Protein AF-0000000080278997 (afdb_homodimer)

Solvent-accessible surface area (backbone atoms only — not comparable to full-atom values): 22594 Å² total; per-residue (Å²): 133,78,81,86,57,75,62,60,55,51,50,51,51,49,51,49,50,52,50,50,50,42,55,46,40,36,52,41,34,37,72,46,28,77,86,62,39,49,65,64,61,39,23,71,74,43,102,57,46,56,67,53,51,35,69,77,40,66,39,70,69,50,41,51,45,49,34,52,50,52,51,54,47,53,58,42,50,54,39,58,65,58,85,42,86,87,46,58,42,65,57,30,52,34,50,53,42,44,51,53,44,51,49,46,69,74,33,57,51,48,50,38,41,54,48,49,37,21,75,55,60,19,60,59,55,61,69,32,67,77,48,36,68,36,84,52,38,57,49,55,52,38,42,53,39,50,51,51,17,36,74,69,70,54,30,54,86,87,70,54,46,67,58,54,50,46,56,52,48,16,47,43,46,35,45,61,54,39,27,40,49,45,21,39,45,68,71,45,60,65,75,38,75,93,47,42,67,56,53,55,50,47,54,29,46,32,53,45,34,44,36,51,95,133,81,76,85,55,75,61,59,56,49,48,51,51,49,51,50,50,51,49,50,50,43,55,46,39,36,49,41,35,35,72,46,29,76,87,61,39,50,65,66,60,40,22,71,74,44,100,58,45,56,68,53,51,34,67,76,41,65,40,70,68,48,41,50,45,49,34,51,50,52,52,53,48,53,57,42,52,54,39,59,66,56,84,43,86,87,46,56,42,66,58,28,50,33,52,54,42,42,50,51,43,51,49,46,69,74,33,57,50,50,50,39,41,53,49,50,38,24,74,56,60,20,60,59,55,61,68,32,70,76,48,44,66,36,82,53,36,59,48,54,51,39,41,52,39,51,52,52,18,37,74,70,68,54,30,54,84,87,70,54,46,69,58,52,51,47,55,51,48,15,48,43,47,35,46,62,54,40,27,40,48,44,22,45,41,70,72,46,61,64,77,38,74,89,47,44,67,56,53,53,50,49,54,29,46,31,54,45,32,42,36,53,95

Organism: Amycolatopsis orientalis (NCBI:txid31958)

Sequence (426 aa):
MAAPSSEVERQRDKERTRAEILAVATREFADKGYAGARVDEIAARTSTTKRMIYYYFGGKEQLYVAALERAYATIRALERDLDVDHLEPEDAIRRLAELTFDHHEANPDFIRLVSIENIHHGEHIARSEALSGMANPALDVLTRILDRGREAGRFRDDVDALDIHMVISSFCVFRLANRHTFSAIFGRDMLDPKRRAHYRLMLGDLVIEYLTAMAAPSSEVERQRDKERTRAEILAVATREFADKGYAGARVDEIAARTSTTKRMIYYYFGGKEQLYVAALERAYATIRALERDLDVDHLEPEDAIRRLAELTFDHHEANPDFIRLVSIENIHHGEHIARSEALSGMANPALDVLTRILDRGREAGRFRDDVDALDIHMVISSFCVFRLANRHTFSAIFGRDMLDPKRRAHYRLMLGDLVIEYLTA

Structure (mmCIF, N/CA/C/O backbone):
data_AF-0000000080278997-model_v1
#
loop_
_entity.id
_entity.type
_entity.pdbx_description
1 polymer 'TetR family transcriptional regulator'
#
loop_
_atom_site.group_PDB
_atom_site.id
_atom_site.type_symbol
_atom_site.label_atom_id
_atom_site.label_alt_id
_atom_site.label_comp_id
_atom_site.label_asym_id
_atom_site.label_entity_id
_atom_site.label_seq_id
_atom_site.pdbx_PDB_ins_code
_atom_site.Cartn_x
_atom_site.Cartn_y
_atom_site.Cartn_z
_atom_site.occupancy
_atom_site.B_iso_or_equiv
_atom_site.auth_seq_id
_atom_site.auth_comp_id
_atom_site.auth_asym_id
_atom_site.auth_atom_id
_atom_site.pdbx_PDB_model_num
ATOM 1 N N . MET A 1 1 ? -56.906 10.898 4.93 1 35.22 1 MET A N 1
ATOM 2 C CA . MET A 1 1 ? -55.688 10.141 5.219 1 35.22 1 MET A CA 1
ATOM 3 C C . MET A 1 1 ? -54.531 11.07 5.559 1 35.22 1 MET A C 1
ATOM 5 O O . MET A 1 1 ? -54.156 11.914 4.746 1 35.22 1 MET A O 1
ATOM 9 N N . ALA A 1 2 ? -54.188 11.438 6.809 1 48.31 2 ALA A N 1
ATOM 10 C CA . ALA A 1 2 ? -53.531 12.625 7.344 1 48.31 2 ALA A CA 1
ATOM 11 C C . ALA A 1 2 ? -52.125 12.766 6.777 1 48.31 2 ALA A C 1
ATOM 13 O O . ALA A 1 2 ? -51.5 11.781 6.352 1 48.31 2 ALA A O 1
ATOM 14 N N . ALA A 1 3 ? -51.469 13.93 6.453 1 51.09 3 ALA A N 1
ATOM 15 C CA . ALA A 1 3 ? -50.281 14.375 5.723 1 51.09 3 ALA A CA 1
ATOM 16 C C . ALA A 1 3 ? -49.031 13.586 6.156 1 51.09 3 ALA A C 1
ATOM 18 O O . ALA A 1 3 ? -48.781 13.43 7.352 1 51.09 3 ALA A O 1
ATOM 19 N N . PRO A 1 4 ? -48.594 12.57 5.738 1 53.28 4 PRO A N 1
ATOM 20 C CA . PRO A 1 4 ? -47.531 11.617 5.977 1 53.28 4 PRO A CA 1
ATOM 21 C C . PRO A 1 4 ? -46.344 12.242 6.715 1 53.28 4 PRO A C 1
ATOM 23 O O . PRO A 1 4 ? -45.969 13.391 6.441 1 53.28 4 PRO A O 1
ATOM 26 N N . SER A 1 5 ? -45.781 11.875 8.344 1 61.72 5 SER A N 1
ATOM 27 C CA . SER A 1 5 ? -45.656 12.367 9.711 1 61.72 5 SER A CA 1
ATOM 28 C C . SER A 1 5 ? -44.469 13.297 9.844 1 61.72 5 SER A C 1
ATOM 30 O O . SER A 1 5 ? -43.438 13.109 9.18 1 61.72 5 SER A O 1
ATOM 32 N N . SER A 1 6 ? -44.469 14.641 10.094 1 77.06 6 SER A N 1
ATOM 33 C CA . SER A 1 6 ? -43.531 15.719 10.352 1 77.06 6 SER A CA 1
ATOM 34 C C . SER A 1 6 ? -42.25 15.188 10.977 1 77.06 6 SER A C 1
ATOM 36 O O . SER A 1 6 ? -41.156 15.602 10.594 1 77.06 6 SER A O 1
ATOM 38 N N . GLU A 1 7 ? -42.406 14.078 11.719 1 88.75 7 GLU A N 1
ATOM 39 C CA . GLU A 1 7 ? -41.25 13.5 12.391 1 88.75 7 GLU A CA 1
ATOM 40 C C . GLU A 1 7 ? -40.406 12.688 11.422 1 88.75 7 GLU A C 1
ATOM 42 O O . GLU A 1 7 ? -39.188 12.727 11.484 1 88.75 7 GLU A O 1
ATOM 47 N N . VAL A 1 8 ? -41.062 11.852 10.617 1 88.06 8 VAL A N 1
ATOM 48 C CA . VAL A 1 8 ? -40.375 11.023 9.641 1 88.06 8 VAL A CA 1
ATOM 49 C C . VAL A 1 8 ? -39.594 11.914 8.664 1 88.06 8 VAL A C 1
ATOM 51 O O . VAL A 1 8 ? -38.469 11.609 8.305 1 88.06 8 VAL A O 1
ATOM 54 N N . GLU A 1 9 ? -40.25 12.922 8.195 1 87.12 9 GLU A N 1
ATOM 55 C CA . GLU A 1 9 ? -39.625 13.867 7.293 1 87.12 9 GLU A CA 1
ATOM 56 C C . GLU A 1 9 ? -38.406 14.539 7.953 1 87.12 9 GLU A C 1
ATOM 58 O O . GLU A 1 9 ? -37.375 14.742 7.316 1 87.12 9 GLU A O 1
ATOM 63 N N . ARG A 1 10 ? -38.594 14.922 9.203 1 87.38 10 ARG A N 1
ATOM 64 C CA . ARG A 1 10 ? -37.5 15.539 9.945 1 87.38 10 ARG A CA 1
ATOM 65 C C . ARG A 1 10 ? -36.344 14.578 10.102 1 87.38 10 ARG A C 1
ATOM 67 O O . ARG A 1 10 ? -35.188 14.984 10.016 1 87.38 10 ARG A O 1
ATOM 74 N N . GLN A 1 11 ? -36.75 13.336 10.375 1 88.56 11 GLN A N 1
ATOM 75 C CA . GLN A 1 11 ? -35.688 12.32 10.516 1 88.56 11 GLN A CA 1
ATOM 76 C C . GLN A 1 11 ? -34.938 12.125 9.203 1 88.56 11 GLN A C 1
ATOM 78 O O . GLN A 1 11 ? -33.719 11.984 9.203 1 88.56 11 GLN A O 1
ATOM 83 N N . ARG A 1 12 ? -35.656 12.102 8.117 1 87.06 12 ARG A N 1
ATOM 84 C CA . ARG A 1 12 ? -35.031 11.953 6.801 1 87.06 12 ARG A CA 1
ATOM 85 C C . ARG A 1 12 ? -34.125 13.125 6.48 1 87.06 12 ARG A C 1
ATOM 87 O O . ARG A 1 12 ? -33.062 12.938 5.895 1 87.06 12 ARG A O 1
ATOM 94 N N . ASP A 1 13 ? -34.562 14.242 6.871 1 87.94 13 ASP A N 1
ATOM 95 C CA . ASP A 1 13 ? -33.75 15.438 6.672 1 87.94 13 ASP A CA 1
ATOM 96 C C . ASP A 1 13 ? -32.438 15.359 7.492 1 87.94 13 ASP A C 1
ATOM 98 O O . ASP A 1 13 ? -31.375 15.727 7.004 1 87.94 13 ASP A O 1
ATOM 102 N N . LYS A 1 14 ? -32.625 14.844 8.672 1 91.38 14 LYS A N 1
ATOM 103 C CA . LYS A 1 14 ? -31.438 14.695 9.531 1 91.38 14 LYS A CA 1
ATOM 104 C C . LYS A 1 14 ? -30.453 13.695 8.945 1 91.38 14 LYS A C 1
ATOM 106 O O . LYS A 1 14 ? -29.25 13.938 8.945 1 91.38 14 LYS A O 1
ATOM 111 N N . GLU A 1 15 ? -31 12.641 8.445 1 92.75 15 GLU A N 1
ATOM 112 C CA . GLU A 1 15 ? -30.156 11.602 7.859 1 92.75 15 GLU A CA 1
ATOM 113 C C . GLU A 1 15 ? -29.453 12.102 6.598 1 92.75 15 GLU A C 1
ATOM 115 O O . GLU A 1 15 ? -28.297 11.766 6.352 1 92.75 15 GLU A O 1
ATOM 120 N N . ARG A 1 16 ? -30.109 12.844 5.891 1 93.5 16 ARG A N 1
ATOM 121 C CA . ARG A 1 16 ? -29.531 13.414 4.672 1 93.5 16 ARG A CA 1
ATOM 122 C C . ARG A 1 16 ? -28.406 14.383 5 1 93.5 16 ARG A C 1
ATOM 124 O O . ARG A 1 16 ? -27.359 14.367 4.348 1 93.5 16 ARG A O 1
ATOM 131 N N . THR A 1 17 ? -28.672 15.188 6.004 1 94.31 17 THR A N 1
ATOM 132 C CA . THR A 1 17 ? -27.656 16.141 6.434 1 94.31 17 THR A CA 1
ATOM 133 C C . THR A 1 17 ? -26.422 15.406 6.965 1 94.31 17 THR A C 1
ATOM 135 O O . THR A 1 17 ? -25.281 15.742 6.613 1 94.31 17 THR A O 1
ATOM 138 N N . ARG A 1 18 ? -26.656 14.453 7.723 1 96 18 ARG A N 1
ATOM 139 C CA . ARG A 1 18 ? -25.562 13.656 8.273 1 96 18 ARG A CA 1
ATOM 140 C C . ARG A 1 18 ? -24.75 13 7.16 1 96 18 ARG A C 1
ATOM 142 O O . ARG A 1 18 ? -23.516 13.016 7.195 1 96 18 ARG A O 1
ATOM 149 N N . ALA A 1 19 ? -25.438 12.477 6.191 1 96 19 ALA A N 1
ATOM 150 C CA . ALA A 1 19 ? -24.781 11.812 5.062 1 96 19 ALA A CA 1
ATOM 151 C C . ALA A 1 19 ? -23.969 12.805 4.238 1 96 19 ALA A C 1
ATOM 153 O O . ALA A 1 19 ? -22.875 12.484 3.77 1 96 19 ALA A O 1
ATOM 154 N N . GLU A 1 20 ? -24.469 13.945 4.062 1 96.94 20 GLU A N 1
ATOM 155 C CA . GLU A 1 20 ? -23.766 14.977 3.318 1 96.94 20 GLU A CA 1
ATOM 156 C C . GLU A 1 20 ? -22.484 15.391 4.035 1 96.94 20 GLU A C 1
ATOM 158 O O . GLU A 1 20 ? -21.422 15.516 3.41 1 96.94 20 GLU A O 1
ATOM 163 N N . ILE A 1 21 ? -22.609 15.609 5.336 1 97.12 21 ILE A N 1
ATOM 164 C CA . ILE A 1 21 ? -21.438 15.984 6.129 1 97.12 21 ILE A CA 1
ATOM 165 C C . ILE A 1 21 ? -20.359 14.906 6.004 1 97.12 21 ILE A C 1
ATOM 167 O O . ILE A 1 21 ? -19.203 15.219 5.754 1 97.12 21 ILE A O 1
ATOM 171 N N . LEU A 1 22 ? -20.812 13.734 6.109 1 97.12 22 LEU A N 1
ATOM 172 C CA . LEU A 1 22 ? -19.859 12.625 6.086 1 97.12 22 LEU A CA 1
ATOM 173 C C . LEU A 1 22 ? -19.188 12.508 4.727 1 97.12 22 LEU A C 1
ATOM 175 O O . LEU A 1 22 ? -17.984 12.25 4.641 1 97.12 22 LEU A O 1
ATOM 179 N N . ALA A 1 23 ? -19.922 12.695 3.662 1 97.31 23 ALA A N 1
ATOM 180 C CA . ALA A 1 23 ? -19.359 12.633 2.312 1 97.31 23 ALA A CA 1
ATOM 181 C C . ALA A 1 23 ? -18.312 13.727 2.096 1 97.31 23 ALA A C 1
ATOM 183 O O . ALA A 1 23 ? -17.219 13.461 1.598 1 97.31 23 ALA A O 1
ATOM 184 N N . VAL A 1 24 ? -18.594 14.898 2.52 1 97.88 24 VAL A N 1
ATOM 185 C CA . VAL A 1 24 ? -17.688 16.031 2.357 1 97.88 24 VAL A CA 1
ATOM 186 C C . VAL A 1 24 ? -16.453 15.852 3.26 1 97.88 24 VAL A C 1
ATOM 188 O O . VAL A 1 24 ? -15.328 16.109 2.842 1 97.88 24 VAL A O 1
ATOM 191 N N . ALA A 1 25 ? -16.719 15.414 4.488 1 98.19 25 ALA A N 1
ATOM 192 C CA . ALA A 1 25 ? -15.625 15.172 5.426 1 98.19 25 ALA A CA 1
ATOM 193 C C . ALA A 1 25 ? -14.664 14.117 4.887 1 98.19 25 ALA A C 1
ATOM 195 O O . ALA A 1 25 ? -13.445 14.258 5 1 98.19 25 ALA A O 1
ATOM 196 N N . THR A 1 26 ? -15.234 13.07 4.297 1 97.81 26 THR A N 1
ATOM 197 C CA . THR A 1 26 ? -14.414 12.008 3.727 1 97.81 26 THR A CA 1
ATOM 198 C C . THR A 1 26 ? -13.461 12.562 2.672 1 97.81 26 THR A C 1
ATOM 200 O O . THR A 1 26 ? -12.266 12.266 2.691 1 97.81 26 THR A O 1
ATOM 203 N N . ARG A 1 27 ? -13.938 13.367 1.85 1 97.44 27 ARG A N 1
ATOM 204 C CA . ARG A 1 27 ? -13.117 13.977 0.803 1 97.44 27 ARG A CA 1
ATOM 205 C C . ARG A 1 27 ? -12.07 14.906 1.398 1 97.44 27 ARG A C 1
ATOM 207 O O . ARG A 1 27 ? -10.914 14.914 0.961 1 97.44 27 ARG A O 1
ATOM 214 N N . GLU A 1 28 ? -12.477 15.688 2.42 1 97.62 28 GLU A N 1
ATOM 215 C CA . GLU A 1 28 ? -11.57 16.625 3.072 1 97.62 28 GLU A CA 1
ATOM 216 C C . GLU A 1 28 ? -10.43 15.891 3.771 1 97.62 28 GLU A C 1
ATOM 218 O O . GLU A 1 28 ? -9.258 16.234 3.598 1 97.62 28 GLU A O 1
ATOM 223 N N . PHE A 1 29 ? -10.75 14.852 4.465 1 97.44 29 PHE A N 1
ATOM 224 C CA . PHE A 1 29 ? -9.742 14.055 5.164 1 97.44 29 PHE A CA 1
ATOM 225 C C . PHE A 1 29 ? -8.844 13.328 4.176 1 97.44 29 PHE A C 1
ATOM 227 O O . PHE A 1 29 ? -7.637 13.211 4.402 1 97.44 29 PHE A O 1
ATOM 234 N N . ALA A 1 30 ? -9.422 12.844 3.098 1 96.69 30 ALA A N 1
ATOM 235 C CA . ALA A 1 30 ? -8.633 12.148 2.08 1 96.69 30 ALA A CA 1
ATOM 236 C C . ALA A 1 30 ? -7.668 13.109 1.385 1 96.69 30 ALA A C 1
ATOM 238 O O . ALA A 1 30 ? -6.543 12.727 1.047 1 96.69 30 ALA A O 1
ATOM 239 N N . ASP A 1 31 ? -8.07 14.32 1.224 1 94.94 31 ASP A N 1
ATOM 240 C CA . ASP A 1 31 ? -7.293 15.305 0.474 1 94.94 31 ASP A CA 1
ATOM 241 C C . ASP A 1 31 ? -6.227 15.953 1.357 1 94.94 31 ASP A C 1
ATOM 243 O O . ASP A 1 31 ? -5.074 16.094 0.948 1 94.94 31 ASP A O 1
ATOM 247 N N . LYS A 1 32 ? -6.637 16.266 2.631 1 93.88 32 LYS A N 1
ATOM 248 C CA . LYS A 1 32 ? -5.77 17.109 3.447 1 93.88 32 LYS A CA 1
ATOM 249 C C . LYS A 1 32 ? -5.125 16.312 4.578 1 93.88 32 LYS A C 1
ATOM 251 O O . LYS A 1 32 ? -4.223 16.812 5.258 1 93.88 32 LYS A O 1
ATOM 256 N N . GLY A 1 33 ? -5.562 15.062 4.668 1 93.06 33 GLY A N 1
ATOM 257 C CA . GLY A 1 33 ? -5.133 14.32 5.844 1 93.06 33 GLY A CA 1
ATOM 258 C C . GLY A 1 33 ? -5.867 14.727 7.105 1 93.06 33 GLY A C 1
ATOM 259 O O . GLY A 1 33 ? -6.617 15.711 7.105 1 93.06 33 GLY A O 1
ATOM 260 N N . TYR A 1 34 ? -5.641 13.953 8.156 1 93.94 34 TYR A N 1
ATOM 261 C CA . TYR A 1 34 ? -6.305 14.234 9.43 1 93.94 34 TYR A CA 1
ATOM 262 C C . TYR A 1 34 ? -5.848 15.57 10 1 93.94 34 TYR A C 1
ATOM 264 O O . TYR A 1 34 ? -6.672 16.391 10.422 1 93.94 34 TYR A O 1
ATOM 272 N N . ALA A 1 35 ? -4.527 15.766 10.055 1 89.88 35 ALA A N 1
ATOM 273 C CA . ALA A 1 35 ? -3.969 16.984 10.648 1 89.88 35 ALA A CA 1
ATOM 274 C C . ALA A 1 35 ? -4.379 18.219 9.867 1 89.88 35 ALA A C 1
ATOM 276 O O . ALA A 1 35 ? -4.699 19.25 10.453 1 89.88 35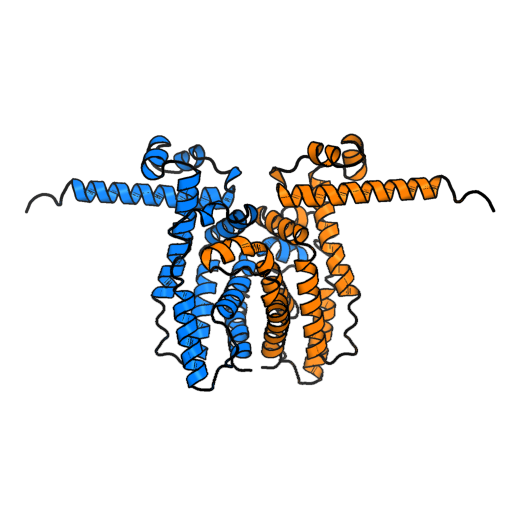 ALA A O 1
ATOM 277 N N . GLY A 1 36 ? -4.496 18.094 8.594 1 92 36 GLY A N 1
ATOM 278 C CA . GLY A 1 36 ? -4.695 19.25 7.738 1 92 36 GLY A CA 1
ATOM 279 C C . GLY A 1 36 ? -6.16 19.594 7.531 1 92 36 GLY A C 1
ATOM 280 O O . GLY A 1 36 ? -6.496 20.719 7.176 1 92 36 GLY A O 1
ATOM 281 N N . ALA A 1 37 ? -6.996 18.656 7.762 1 96 37 ALA A N 1
ATOM 282 C CA . ALA A 1 37 ? -8.43 18.875 7.559 1 96 37 ALA A CA 1
ATOM 283 C C . ALA A 1 37 ? -8.992 19.812 8.617 1 96 37 ALA A C 1
ATOM 285 O O . ALA A 1 37 ? -8.555 19.797 9.773 1 96 37 ALA A O 1
ATOM 286 N N . ARG A 1 38 ? -9.945 20.609 8.172 1 96.25 38 ARG A N 1
ATOM 287 C CA . ARG A 1 38 ? -10.578 21.562 9.078 1 96.25 38 ARG A CA 1
ATOM 288 C C . ARG A 1 38 ? -12.094 21.438 9.047 1 96.25 38 ARG A C 1
ATOM 290 O O . ARG A 1 38 ? -12.695 21.359 7.969 1 96.25 38 ARG A O 1
ATOM 297 N N . VAL A 1 39 ? -12.648 21.5 10.195 1 97.5 39 VAL A N 1
ATOM 298 C CA . VAL A 1 39 ? -14.102 21.406 10.32 1 97.5 39 VAL A CA 1
ATOM 299 C C . VAL A 1 39 ? -14.758 22.609 9.648 1 97.5 39 VAL A C 1
ATOM 301 O O . VAL A 1 39 ? -15.82 22.484 9.039 1 97.5 39 VAL A O 1
ATOM 304 N N . ASP A 1 40 ? -14.094 23.75 9.703 1 97.44 40 ASP A N 1
ATOM 305 C CA . ASP A 1 40 ? -14.609 24.953 9.055 1 97.44 40 ASP A CA 1
ATOM 306 C C . ASP A 1 40 ? -14.711 24.766 7.547 1 97.44 40 ASP A C 1
ATOM 308 O O . ASP A 1 40 ? -15.695 25.188 6.926 1 97.44 40 ASP A O 1
ATOM 312 N N . GLU A 1 41 ? -13.727 24.156 6.98 1 97.44 41 GLU A N 1
ATOM 313 C CA . GLU A 1 41 ? -13.719 23.906 5.543 1 97.44 41 GLU A CA 1
ATOM 314 C C . GLU A 1 41 ? -14.805 22.922 5.152 1 97.44 41 GLU A C 1
ATOM 316 O O . GLU A 1 41 ? -15.445 23.062 4.105 1 97.44 41 GLU A O 1
ATOM 321 N N . ILE A 1 42 ? -15.023 21.906 5.977 1 97.88 42 ILE A N 1
ATOM 322 C CA . ILE A 1 42 ? -16.078 20.938 5.742 1 97.88 42 ILE A CA 1
ATOM 323 C C . ILE A 1 42 ? -17.438 21.625 5.789 1 97.88 42 ILE A C 1
ATOM 325 O O . ILE A 1 42 ? -18.266 21.453 4.895 1 97.88 42 ILE A O 1
ATOM 329 N N . ALA A 1 43 ? -17.641 22.453 6.781 1 97.56 43 ALA A N 1
ATOM 330 C CA . ALA A 1 43 ? -18.891 23.188 6.914 1 97.56 43 ALA A CA 1
ATOM 331 C C . ALA A 1 43 ? -19.141 24.062 5.691 1 97.56 43 ALA A C 1
ATOM 333 O O . ALA A 1 43 ? -20.25 24.125 5.18 1 97.56 43 ALA A O 1
ATOM 334 N N . ALA A 1 44 ? -18.094 24.688 5.195 1 97.56 44 ALA A N 1
ATOM 335 C CA . ALA A 1 44 ? -18.203 25.609 4.074 1 97.56 44 ALA A CA 1
ATOM 336 C C . ALA A 1 44 ? -18.625 24.875 2.799 1 97.56 44 ALA A C 1
ATOM 338 O O . ALA A 1 44 ? -19.188 25.484 1.89 1 97.56 44 ALA A O 1
ATOM 339 N N . ARG A 1 45 ? -18.453 23.609 2.752 1 96.75 45 ARG A N 1
ATOM 340 C CA . ARG A 1 45 ? -18.734 22.844 1.547 1 96.75 45 ARG A CA 1
ATOM 341 C C . ARG A 1 45 ? -20.031 22.047 1.698 1 96.75 45 ARG A C 1
ATOM 343 O O . ARG A 1 45 ? -20.359 21.219 0.847 1 96.75 45 ARG A O 1
ATOM 350 N N . THR A 1 46 ? -20.656 22.219 2.797 1 95 46 THR A N 1
ATOM 351 C CA . THR A 1 46 ? -21.938 21.578 3.037 1 95 46 THR A CA 1
ATOM 352 C C . THR A 1 46 ? -23.047 22.625 3.172 1 95 46 THR A C 1
ATOM 354 O O . THR A 1 46 ? -22.766 23.828 3.207 1 95 46 THR A O 1
ATOM 357 N N . SER A 1 47 ? -24.297 22.188 3.129 1 92.5 47 SER A N 1
ATOM 358 C CA . SER A 1 47 ? -25.438 23.062 3.352 1 92.5 47 SER A CA 1
ATOM 359 C C . SER A 1 47 ? -25.75 23.203 4.836 1 92.5 47 SER A C 1
ATOM 361 O O . SER A 1 47 ? -26.906 23.375 5.227 1 92.5 47 SER A O 1
ATOM 363 N N . THR A 1 48 ? -24.734 23.031 5.664 1 91.81 48 THR A N 1
ATOM 364 C CA . THR A 1 48 ? -24.953 23.094 7.105 1 91.81 48 THR A CA 1
ATOM 365 C C . THR A 1 48 ? -23.906 23.969 7.781 1 91.81 48 THR A C 1
ATOM 367 O O . THR A 1 48 ? -23.234 24.75 7.121 1 91.81 48 THR A O 1
ATOM 370 N N . THR A 1 49 ? -23.906 24.031 9.156 1 94.25 49 THR A N 1
ATOM 371 C CA . THR A 1 49 ? -23 24.875 9.922 1 94.25 49 THR A CA 1
ATOM 372 C C . THR A 1 49 ? -22.031 24.031 10.75 1 94.25 49 THR A C 1
ATOM 374 O O . THR A 1 49 ? -22.266 22.844 10.961 1 94.25 49 THR A O 1
ATOM 377 N N . LYS A 1 50 ? -20.953 24.672 11.094 1 96.31 50 LYS A N 1
ATOM 378 C CA . LYS A 1 50 ? -19.984 24.047 11.984 1 96.31 50 LYS A CA 1
ATOM 379 C C . LYS A 1 50 ? -20.656 23.531 13.25 1 96.31 50 LYS A C 1
ATOM 381 O O . LYS A 1 50 ? -20.359 22.438 13.727 1 96.31 50 LYS A O 1
ATOM 386 N N . ARG A 1 51 ? -21.672 24.281 13.781 1 95.81 51 ARG A N 1
ATOM 387 C CA . ARG A 1 51 ? -22.422 23.906 14.977 1 95.81 51 ARG A CA 1
ATOM 388 C C . ARG A 1 51 ? -23.156 22.578 14.766 1 95.81 51 ARG A C 1
ATOM 390 O O . ARG A 1 51 ? -23.156 21.719 15.656 1 95.81 51 ARG A O 1
ATOM 397 N N . MET A 1 52 ? -23.688 22.422 13.57 1 95.75 52 MET A N 1
ATOM 398 C CA . MET A 1 52 ? -24.422 21.203 13.258 1 95.75 52 MET A CA 1
ATOM 399 C C . MET A 1 52 ? -23.469 20.016 13.125 1 95.75 52 MET A C 1
ATOM 401 O O . MET A 1 52 ? -23.812 18.891 13.5 1 95.75 52 MET A O 1
ATOM 405 N N . ILE A 1 53 ? -22.234 20.25 12.562 1 96.94 53 ILE A N 1
ATOM 406 C CA . ILE A 1 53 ? -21.234 19.188 12.469 1 96.94 53 ILE A CA 1
ATOM 407 C C . ILE A 1 53 ? -20.875 18.688 13.867 1 96.94 53 ILE A C 1
ATOM 409 O O . ILE A 1 53 ? -20.812 17.484 14.109 1 96.94 53 ILE A O 1
ATOM 413 N N . TYR A 1 54 ? -20.734 19.641 14.812 1 96.94 54 TYR A N 1
ATOM 414 C CA . TYR A 1 54 ? -20.422 19.266 16.188 1 96.94 54 TYR A CA 1
ATOM 415 C C . TYR A 1 54 ? -21.609 18.578 16.844 1 96.94 54 TYR A C 1
ATOM 417 O O . TYR A 1 54 ? -21.422 17.688 17.688 1 96.94 54 TYR A O 1
ATOM 425 N N . TYR A 1 55 ? -22.781 19.016 16.453 1 96.44 55 TYR A N 1
ATOM 426 C CA . TYR A 1 55 ? -24 18.391 16.984 1 96.44 55 TYR A CA 1
ATOM 427 C C . TYR A 1 55 ? -24.094 16.938 16.547 1 96.44 55 TYR A C 1
ATOM 429 O O . TYR A 1 55 ? -24.344 16.047 17.375 1 96.44 55 TYR A O 1
ATOM 437 N N . TYR A 1 56 ? -23.828 16.625 15.297 1 96.31 56 TYR A N 1
ATOM 438 C CA . TYR A 1 56 ? -24.016 15.281 14.75 1 96.31 56 TYR A CA 1
ATOM 439 C C . TYR A 1 56 ? -22.844 14.383 15.109 1 96.31 56 TYR A C 1
ATOM 441 O O . TYR A 1 56 ? -23.016 13.18 15.336 1 96.31 56 TYR A O 1
ATOM 449 N N . PHE A 1 57 ? -21.562 14.945 15.211 1 97.31 57 PHE A N 1
ATOM 450 C CA . PHE A 1 57 ? -20.406 14.055 15.258 1 97.31 57 PHE A CA 1
ATOM 451 C C . PHE A 1 57 ? -19.547 14.359 16.469 1 97.31 57 PHE A C 1
ATOM 453 O O . PHE A 1 57 ? -18.641 13.586 16.797 1 97.31 57 PHE A O 1
ATOM 460 N N . GLY A 1 58 ? -19.812 15.508 17.172 1 95.19 58 GLY A N 1
ATOM 461 C CA . GLY A 1 58 ? -19.078 15.844 18.391 1 95.19 58 GLY A CA 1
ATOM 462 C C . GLY A 1 58 ? -17.812 16.625 18.109 1 95.19 58 GLY A C 1
ATOM 463 O O . GLY A 1 58 ? -17.516 17.609 18.812 1 95.19 58 GLY A O 1
ATOM 464 N N . GLY A 1 59 ? -16.922 16.109 17.094 1 95.31 59 GLY A N 1
ATOM 465 C CA . GLY A 1 59 ? -15.672 16.781 16.766 1 95.31 59 GLY A CA 1
ATOM 466 C C . GLY A 1 59 ? -14.961 16.172 15.57 1 95.31 59 GLY A C 1
ATOM 467 O O . GLY A 1 59 ? -15.469 15.258 14.938 1 95.31 59 GLY A O 1
ATOM 468 N N . LYS A 1 60 ? -13.789 16.781 15.391 1 97.19 60 LYS A N 1
ATOM 469 C CA . LYS A 1 60 ? -13.023 16.375 14.219 1 97.19 60 LYS A CA 1
ATOM 470 C C . LYS A 1 60 ? -12.648 14.891 14.297 1 97.19 60 LYS A C 1
ATOM 472 O O . LYS A 1 60 ? -12.773 14.164 13.312 1 97.19 60 LYS A O 1
ATOM 477 N N . GLU A 1 61 ? -12.203 14.484 15.492 1 96.88 61 GLU A N 1
ATOM 478 C CA . GLU A 1 61 ? -11.75 13.102 15.641 1 96.88 61 GLU A CA 1
ATOM 479 C C . GLU A 1 61 ? -12.898 12.117 15.414 1 96.88 61 GLU A C 1
ATOM 481 O O . GLU A 1 61 ? -12.742 11.133 14.688 1 96.88 61 GLU A O 1
ATOM 486 N N . GLN A 1 62 ? -13.992 12.383 16.031 1 97.06 62 GLN A N 1
ATOM 487 C CA . GLN A 1 62 ? -15.148 11.508 15.875 1 97.06 62 GLN A CA 1
ATOM 488 C C . GLN A 1 62 ? -15.648 11.5 14.438 1 97.06 62 GLN A C 1
ATOM 490 O O . GLN A 1 62 ? -16.094 10.469 13.93 1 97.06 62 GLN A O 1
ATOM 495 N N . LEU A 1 63 ? -15.625 12.688 13.867 1 97.81 63 LEU A N 1
ATOM 496 C CA . LEU A 1 63 ? -16.016 12.789 12.461 1 97.81 63 LEU A CA 1
ATOM 497 C C . LEU A 1 63 ? -15.086 11.977 11.578 1 97.81 63 LEU A C 1
ATOM 499 O O . LEU A 1 63 ? -15.531 11.297 10.648 1 97.81 63 LEU A O 1
ATOM 503 N N . TYR A 1 64 ? -13.812 11.992 11.836 1 98.19 64 TYR A N 1
ATOM 504 C CA . TYR A 1 64 ? -12.82 11.211 11.102 1 98.19 64 TYR A CA 1
ATOM 505 C C . TYR A 1 64 ? -13.078 9.719 11.258 1 98.19 64 TYR A C 1
ATOM 507 O O . TYR A 1 64 ? -13.086 8.977 10.266 1 98.19 64 TYR A O 1
ATOM 515 N N . VAL A 1 65 ? -13.297 9.312 12.469 1 97.5 65 VAL A N 1
ATOM 516 C CA . VAL A 1 65 ? -13.57 7.902 12.742 1 97.5 65 VAL A CA 1
ATOM 517 C C . VAL A 1 65 ? -14.836 7.473 12 1 97.5 65 VAL A C 1
ATOM 519 O O . VAL A 1 65 ? -14.875 6.395 11.398 1 97.5 65 VAL A O 1
ATOM 522 N N . ALA A 1 66 ? -15.812 8.32 11.984 1 96.94 66 ALA A N 1
ATOM 523 C CA . ALA A 1 66 ? -17.047 8.023 11.273 1 96.94 66 ALA A CA 1
ATOM 524 C C . ALA A 1 66 ? -16.797 7.871 9.773 1 96.94 66 ALA A C 1
ATOM 526 O O . ALA A 1 66 ? -17.391 7.016 9.125 1 96.94 66 ALA A O 1
ATOM 527 N N . ALA A 1 67 ? -15.961 8.727 9.219 1 97.31 67 ALA A N 1
ATOM 528 C CA . ALA A 1 67 ? -15.594 8.617 7.809 1 97.31 67 ALA A CA 1
ATOM 529 C C . ALA A 1 67 ? -14.922 7.273 7.52 1 97.31 67 ALA A C 1
ATOM 531 O O . ALA A 1 67 ? -15.227 6.621 6.523 1 97.31 67 ALA A O 1
ATOM 532 N N . LEU A 1 68 ? -14.023 6.836 8.406 1 96.81 68 LEU A N 1
ATOM 533 C CA . LEU A 1 68 ? -13.367 5.539 8.273 1 96.81 68 LEU A CA 1
ATOM 534 C C . LEU A 1 68 ? -14.383 4.402 8.344 1 96.81 68 LEU A C 1
ATOM 536 O O . LEU A 1 68 ? -14.359 3.492 7.512 1 96.81 68 LEU A O 1
ATOM 540 N N . GLU A 1 69 ? -15.242 4.535 9.297 1 95.94 69 GLU A N 1
ATOM 541 C CA . GLU A 1 69 ? -16.266 3.506 9.484 1 95.94 69 GLU A CA 1
ATOM 542 C C . GLU A 1 69 ? -17.141 3.377 8.25 1 95.94 69 GLU A C 1
ATOM 544 O O . GLU A 1 69 ? -17.422 2.266 7.789 1 95.94 69 GLU A O 1
ATOM 549 N N . ARG A 1 70 ? -17.547 4.465 7.734 1 94.94 70 ARG A N 1
ATOM 550 C CA . ARG A 1 70 ? -18.375 4.453 6.535 1 94.94 70 ARG A CA 1
ATOM 551 C C . ARG A 1 70 ? -17.641 3.828 5.359 1 94.94 70 ARG A C 1
ATOM 553 O O . ARG A 1 70 ? -18.203 3.016 4.625 1 94.94 70 ARG A O 1
ATOM 560 N N . ALA A 1 71 ? -16.406 4.203 5.211 1 94.25 71 ALA A N 1
ATOM 561 C CA . ALA A 1 71 ? -15.609 3.689 4.105 1 94.25 71 ALA A CA 1
ATOM 562 C C . ALA A 1 71 ? -15.477 2.172 4.184 1 94.25 71 ALA A C 1
ATOM 564 O O . ALA A 1 71 ? -15.633 1.475 3.178 1 94.25 71 ALA A O 1
ATOM 565 N N . TYR A 1 72 ? -15.266 1.616 5.371 1 94.75 72 TYR A N 1
ATOM 566 C CA . TYR A 1 72 ? -15.102 0.177 5.539 1 94.75 72 TYR A CA 1
ATOM 567 C C . TYR A 1 72 ? -16.438 -0.54 5.434 1 94.75 72 TYR A C 1
ATOM 569 O O . TYR A 1 72 ? -16.5 -1.701 5.02 1 94.75 72 TYR A O 1
ATOM 577 N N . ALA A 1 73 ? -17.5 0.16 5.859 1 93 73 ALA A N 1
ATOM 578 C CA . ALA A 1 73 ? -18.828 -0.458 5.844 1 93 73 ALA A CA 1
ATOM 579 C C . ALA A 1 73 ? -19.25 -0.811 4.418 1 93 73 ALA A C 1
ATOM 581 O O . ALA A 1 73 ? -19.922 -1.817 4.199 1 93 73 ALA A O 1
ATOM 582 N N . THR A 1 74 ? -18.859 -0.026 3.506 1 93.81 74 THR A N 1
ATOM 583 C CA . THR A 1 74 ? -19.281 -0.22 2.123 1 93.81 74 THR A CA 1
ATOM 584 C C . THR A 1 74 ? -18.719 -1.525 1.566 1 93.81 74 THR A C 1
ATOM 586 O O . THR A 1 74 ? -19.469 -2.359 1.054 1 93.81 74 THR A O 1
ATOM 589 N N . ILE A 1 75 ? -17.453 -1.785 1.654 1 95.31 75 ILE A N 1
ATOM 590 C CA . ILE A 1 75 ? -16.859 -3.004 1.12 1 95.31 75 ILE A CA 1
ATOM 591 C C . ILE A 1 75 ? -17.359 -4.211 1.915 1 95.31 75 ILE A C 1
ATOM 593 O O . ILE A 1 75 ? -17.578 -5.285 1.35 1 95.31 75 ILE A O 1
ATOM 597 N N . ARG A 1 76 ? -17.562 -4.016 3.225 1 94.31 76 ARG A N 1
ATOM 598 C CA . ARG A 1 76 ? -18.062 -5.113 4.051 1 94.31 76 ARG A CA 1
ATOM 599 C C . ARG A 1 76 ? -19.453 -5.555 3.59 1 94.31 76 ARG A C 1
ATOM 601 O O . ARG A 1 76 ? -19.75 -6.75 3.557 1 94.31 76 ARG A O 1
ATOM 608 N N . ALA A 1 77 ? -20.219 -4.625 3.277 1 94.19 77 ALA A N 1
ATOM 609 C CA . ALA A 1 77 ? -21.562 -4.941 2.791 1 94.19 77 ALA A CA 1
ATOM 610 C C . ALA A 1 77 ? -21.5 -5.707 1.473 1 94.19 77 ALA A C 1
ATOM 612 O O . ALA A 1 77 ? -22.234 -6.68 1.277 1 94.19 77 ALA A O 1
ATOM 613 N N . LE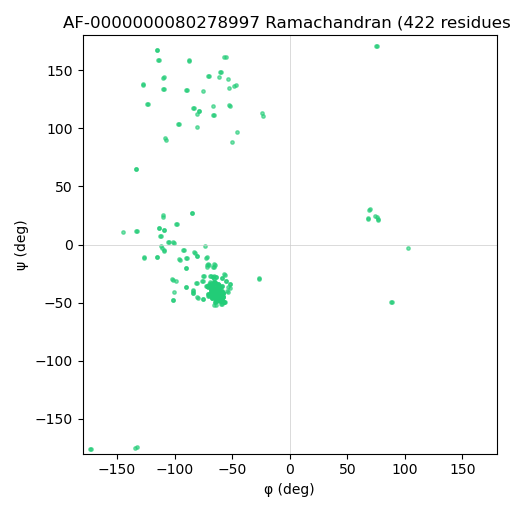U A 1 78 ? -20.641 -5.301 0.569 1 96.31 78 LEU A N 1
ATOM 614 C CA . LEU A 1 78 ? -20.484 -5.98 -0.713 1 96.31 78 LEU A CA 1
ATOM 615 C C . LEU A 1 78 ? -20.016 -7.418 -0.514 1 96.31 78 LEU A C 1
ATOM 617 O O . LEU A 1 78 ? -20.516 -8.336 -1.165 1 96.31 78 LEU A O 1
ATOM 621 N N . GLU A 1 79 ? -19.062 -7.602 0.385 1 95.31 79 GLU A N 1
ATOM 622 C CA . GLU A 1 79 ? -18.516 -8.93 0.656 1 95.31 79 GLU A CA 1
ATOM 623 C C . GLU A 1 79 ? -19.547 -9.828 1.32 1 95.31 79 GLU A C 1
ATOM 625 O O . GLU A 1 79 ? -19.641 -11.016 1.006 1 95.31 79 GLU A O 1
ATOM 630 N N . ARG A 1 80 ? -20.281 -9.219 2.217 1 92.94 80 ARG A N 1
ATOM 631 C CA . ARG A 1 80 ? -21.344 -9.961 2.906 1 92.94 80 ARG A CA 1
ATOM 632 C C . ARG A 1 80 ? -22.391 -10.461 1.921 1 92.94 80 ARG A C 1
ATOM 634 O O . ARG A 1 80 ? -22.891 -11.578 2.061 1 92.94 80 ARG A O 1
ATOM 641 N N . ASP A 1 81 ? -22.625 -9.68 0.92 1 95.56 81 ASP A N 1
ATOM 642 C CA . ASP A 1 81 ? -23.703 -9.977 -0.018 1 95.56 81 ASP A CA 1
ATOM 643 C C . ASP A 1 81 ? -23.188 -10.797 -1.2 1 95.56 81 ASP A C 1
ATOM 645 O O . ASP A 1 81 ? -23.969 -11.195 -2.072 1 95.56 81 ASP A O 1
ATOM 649 N N . LEU A 1 82 ? -21.891 -10.984 -1.201 1 96.88 82 LEU A N 1
ATOM 650 C CA . LEU A 1 82 ? -21.312 -11.734 -2.314 1 96.88 82 LEU A CA 1
ATOM 651 C C . LEU A 1 82 ? -21.781 -13.188 -2.295 1 96.88 82 LEU A C 1
ATOM 653 O O . LEU A 1 82 ? -21.5 -13.922 -1.346 1 96.88 82 LEU A O 1
ATOM 657 N N . ASP A 1 83 ? -22.594 -13.57 -3.283 1 96.88 83 ASP A N 1
ATOM 658 C CA . ASP A 1 83 ? -23.094 -14.938 -3.406 1 96.88 83 ASP A CA 1
ATOM 659 C C . ASP A 1 83 ? -22.25 -15.75 -4.383 1 96.88 83 ASP A C 1
ATOM 661 O O . ASP A 1 83 ? -22.391 -15.617 -5.598 1 96.88 83 ASP A O 1
ATOM 665 N N . VAL A 1 84 ? -21.391 -16.641 -3.76 1 97.75 84 VAL A N 1
ATOM 666 C CA . VAL A 1 84 ? -20.484 -17.391 -4.625 1 97.75 84 VAL A CA 1
ATOM 667 C C . VAL A 1 84 ? -20.5 -18.859 -4.227 1 97.75 84 VAL A C 1
ATOM 669 O O . VAL A 1 84 ? -19.656 -19.641 -4.676 1 97.75 84 VAL A O 1
ATOM 672 N N . ASP A 1 85 ? -21.453 -19.25 -3.395 1 95.69 85 ASP A N 1
ATOM 673 C CA . ASP A 1 85 ? -21.469 -20.609 -2.875 1 95.69 85 ASP A CA 1
ATOM 674 C C . ASP A 1 85 ? -21.875 -21.609 -3.959 1 95.69 85 ASP A C 1
ATOM 676 O O . ASP A 1 85 ? -21.609 -22.812 -3.834 1 95.69 85 ASP A O 1
ATOM 680 N N . HIS A 1 86 ? -22.469 -21.141 -5.008 1 97.31 86 HIS A N 1
ATOM 681 C CA . HIS A 1 86 ? -22.922 -22 -6.09 1 97.31 86 HIS A CA 1
ATOM 682 C C . HIS A 1 86 ? -21.828 -22.172 -7.148 1 97.31 86 HIS A C 1
ATOM 684 O O . HIS A 1 86 ? -21.953 -23.016 -8.039 1 97.31 86 HIS A O 1
ATOM 690 N N . LEU A 1 87 ? -20.797 -21.391 -7.086 1 98.44 87 LEU A N 1
ATOM 691 C CA . LEU A 1 87 ? -19.734 -21.406 -8.078 1 98.44 87 LEU A CA 1
ATOM 692 C C . LEU A 1 87 ? -18.672 -22.438 -7.711 1 98.44 87 LEU A C 1
ATOM 694 O O . LEU A 1 87 ? -18.562 -22.828 -6.551 1 98.44 87 LEU A O 1
ATOM 698 N N . GLU A 1 88 ? -17.906 -22.859 -8.75 1 98.5 88 GLU A N 1
ATOM 699 C CA . GLU A 1 88 ? -16.688 -23.609 -8.453 1 98.5 88 GLU A CA 1
ATOM 700 C C . GLU A 1 88 ? -15.734 -22.766 -7.609 1 98.5 88 GLU A C 1
ATOM 702 O O . GLU A 1 88 ? -15.68 -21.547 -7.746 1 98.5 88 GLU A O 1
ATOM 707 N N . PRO A 1 89 ? -14.969 -23.422 -6.754 1 98.56 89 PRO A N 1
ATOM 708 C CA . PRO A 1 89 ? -14.102 -22.688 -5.82 1 98.56 89 PRO A CA 1
ATOM 709 C C . PRO A 1 89 ? -13.18 -21.688 -6.52 1 98.56 89 PRO A C 1
ATOM 711 O O . PRO A 1 89 ? -13.016 -20.562 -6.055 1 98.56 89 PRO A O 1
ATOM 714 N N . GLU A 1 90 ? -12.609 -22.047 -7.656 1 98.75 90 GLU A N 1
ATOM 715 C CA . GLU A 1 90 ? -11.734 -21.141 -8.391 1 98.75 90 GLU A CA 1
ATOM 716 C C . GLU A 1 90 ? -12.5 -19.906 -8.867 1 98.75 90 GLU A C 1
ATOM 718 O O . GLU A 1 90 ? -12 -18.781 -8.773 1 98.75 90 GLU A O 1
ATOM 723 N N . ASP A 1 91 ? -13.742 -20.109 -9.352 1 98.75 91 ASP A N 1
ATOM 724 C CA . ASP A 1 91 ? -14.57 -19 -9.812 1 98.75 91 ASP A CA 1
ATOM 725 C C . ASP A 1 91 ? -14.977 -18.094 -8.656 1 98.75 91 ASP A C 1
ATOM 727 O O . ASP A 1 91 ? -15.078 -16.875 -8.82 1 98.75 91 ASP A O 1
ATOM 731 N N . ALA A 1 92 ? -15.211 -18.688 -7.547 1 98.75 92 ALA A N 1
ATOM 732 C CA . ALA A 1 92 ? -15.57 -17.938 -6.355 1 98.75 92 ALA A CA 1
ATOM 733 C C . ALA A 1 92 ? -14.422 -17.031 -5.91 1 98.75 92 ALA A C 1
ATOM 735 O O . ALA A 1 92 ? -14.633 -15.867 -5.566 1 98.75 92 ALA A O 1
ATOM 736 N N . ILE A 1 93 ? -13.188 -17.594 -5.949 1 98.88 93 ILE A N 1
ATOM 737 C CA . ILE A 1 93 ? -12 -16.797 -5.629 1 98.88 93 ILE A CA 1
ATOM 738 C C . ILE A 1 93 ? -11.898 -15.617 -6.59 1 98.88 93 ILE A C 1
ATOM 740 O O . ILE A 1 93 ? -11.672 -14.484 -6.168 1 98.88 93 ILE A O 1
ATOM 744 N N . ARG A 1 94 ? -12.125 -15.906 -7.84 1 98.81 94 ARG A N 1
ATOM 745 C CA . ARG A 1 94 ? -12.031 -14.859 -8.859 1 98.81 94 ARG A CA 1
ATOM 746 C C . ARG A 1 94 ? -13.062 -13.766 -8.609 1 98.81 94 ARG A C 1
ATOM 748 O O . ARG A 1 94 ? -12.742 -12.578 -8.711 1 98.81 94 ARG A O 1
ATOM 755 N N . ARG A 1 95 ? -14.242 -14.109 -8.266 1 98.81 95 ARG A N 1
ATOM 756 C CA . ARG A 1 95 ? -15.297 -13.133 -8.031 1 98.81 95 ARG A CA 1
ATOM 757 C C . ARG A 1 95 ? -14.984 -12.258 -6.824 1 98.81 95 ARG A C 1
ATOM 759 O O . ARG A 1 95 ? -15.219 -11.047 -6.848 1 98.81 95 ARG A O 1
ATOM 766 N N . LEU A 1 96 ? -14.469 -12.852 -5.766 1 98.69 96 LEU A N 1
ATOM 767 C CA . LEU A 1 96 ? -14.109 -12.078 -4.582 1 98.69 96 LEU A CA 1
ATOM 768 C C . LEU A 1 96 ? -12.977 -11.109 -4.891 1 98.69 96 LEU A C 1
ATOM 770 O O . LEU A 1 96 ? -13.023 -9.938 -4.496 1 98.69 96 LEU A O 1
ATOM 774 N N . ALA A 1 97 ? -11.938 -11.609 -5.625 1 98.88 97 ALA A N 1
ATOM 775 C CA . ALA A 1 97 ? -10.812 -10.758 -6.016 1 98.88 97 ALA A CA 1
ATOM 776 C C . ALA A 1 97 ? -11.281 -9.594 -6.887 1 98.88 97 ALA A C 1
ATOM 778 O O . ALA A 1 97 ? -10.852 -8.453 -6.695 1 98.88 97 ALA A O 1
ATOM 779 N N . GLU A 1 98 ? -12.195 -9.875 -7.824 1 98.88 98 GLU A N 1
ATOM 780 C CA . GLU A 1 98 ? -12.734 -8.859 -8.727 1 98.88 98 GLU A CA 1
ATOM 781 C C . GLU A 1 98 ? -13.555 -7.828 -7.961 1 98.88 98 GLU A C 1
ATOM 783 O O . GLU A 1 98 ? -13.477 -6.633 -8.25 1 98.88 98 GLU A O 1
ATOM 788 N N . LEU A 1 99 ? -14.312 -8.297 -7.023 1 98.69 99 LEU A N 1
ATOM 789 C CA . LEU A 1 99 ? -15.102 -7.391 -6.199 1 98.69 99 LEU A CA 1
ATOM 790 C C . LEU A 1 99 ? -14.195 -6.402 -5.469 1 98.69 99 LEU A C 1
ATOM 792 O O . LEU A 1 99 ? -14.453 -5.195 -5.473 1 98.69 99 LEU A O 1
ATOM 796 N N . THR A 1 100 ? -13.172 -6.938 -4.852 1 98.62 100 THR A N 1
ATOM 797 C CA . THR A 1 100 ? -12.227 -6.105 -4.113 1 98.62 100 THR A CA 1
ATOM 798 C C . THR A 1 100 ? -11.516 -5.133 -5.051 1 98.62 100 THR A C 1
ATOM 800 O O . THR A 1 100 ? -11.414 -3.941 -4.754 1 98.62 100 THR A O 1
ATOM 803 N N . PHE A 1 101 ? -11.086 -5.625 -6.211 1 98.88 101 PHE A N 1
ATOM 804 C CA . PHE A 1 101 ? -10.414 -4.84 -7.234 1 98.88 101 PHE A CA 1
ATOM 805 C C . PHE A 1 101 ? -11.281 -3.668 -7.68 1 98.88 101 PHE A C 1
ATOM 807 O O . PHE A 1 101 ? -10.836 -2.518 -7.664 1 98.88 101 PHE A O 1
ATOM 814 N N . ASP A 1 102 ? -12.516 -3.949 -7.996 1 98.81 102 ASP A N 1
ATOM 815 C CA . ASP A 1 102 ? -13.453 -2.947 -8.492 1 98.81 102 ASP A CA 1
ATOM 816 C C . ASP A 1 102 ? -13.797 -1.924 -7.414 1 98.81 102 ASP A C 1
ATOM 818 O O . ASP A 1 102 ? -13.867 -0.724 -7.688 1 98.81 102 ASP A O 1
ATOM 822 N N . HIS A 1 103 ? -13.992 -2.398 -6.25 1 98.62 103 HIS A N 1
ATOM 823 C CA . HIS A 1 103 ? -14.367 -1.501 -5.164 1 98.62 103 HIS A CA 1
ATOM 824 C C . HIS A 1 103 ? -13.258 -0.492 -4.879 1 98.62 103 HIS A C 1
ATOM 826 O O . HIS A 1 103 ? -13.523 0.705 -4.742 1 98.62 103 HIS A O 1
ATOM 832 N N . HIS A 1 104 ? -12.008 -0.979 -4.766 1 98.62 104 HIS A N 1
ATOM 833 C CA . HIS A 1 104 ? -10.898 -0.087 -4.453 1 98.62 104 HIS A CA 1
ATOM 834 C C . HIS A 1 104 ? -10.695 0.947 -5.559 1 98.62 104 HIS A C 1
ATOM 836 O O . HIS A 1 104 ? -10.461 2.125 -5.273 1 98.62 104 HIS A O 1
ATOM 842 N N . GLU A 1 105 ? -10.812 0.521 -6.777 1 98.69 105 GLU A N 1
ATOM 843 C CA . GLU A 1 105 ? -10.695 1.447 -7.898 1 98.69 105 GLU A CA 1
ATOM 844 C C . GLU A 1 105 ? -11.789 2.512 -7.852 1 98.69 105 GLU A C 1
ATOM 846 O O . GLU A 1 105 ? -11.531 3.686 -8.133 1 98.69 105 GLU A O 1
ATOM 851 N N . ALA A 1 106 ? -12.945 2.131 -7.465 1 98.31 106 ALA A N 1
ATOM 852 C CA . ALA A 1 106 ? -14.102 3.021 -7.48 1 98.31 106 ALA A CA 1
ATOM 853 C C . ALA A 1 106 ? -14.109 3.938 -6.258 1 98.31 106 ALA A C 1
ATOM 855 O O . ALA A 1 106 ? -14.883 4.895 -6.195 1 98.31 106 ALA A O 1
ATOM 856 N N . ASN A 1 107 ? -13.281 3.715 -5.312 1 98 107 ASN A N 1
ATOM 857 C CA . ASN A 1 107 ? -13.289 4.453 -4.055 1 98 107 ASN A CA 1
ATOM 858 C C . ASN A 1 107 ? -11.883 4.906 -3.664 1 98 107 ASN A C 1
ATOM 860 O O . ASN A 1 107 ? -11.375 4.516 -2.611 1 98 107 ASN A O 1
ATOM 864 N N . PRO A 1 108 ? -11.289 5.773 -4.445 1 97.75 108 PRO A N 1
ATOM 865 C CA . PRO A 1 108 ? -9.906 6.184 -4.168 1 97.75 108 PRO A CA 1
ATOM 866 C C . PRO A 1 108 ? -9.766 6.914 -2.836 1 97.75 108 PRO A C 1
ATOM 868 O O . PRO A 1 108 ? -8.711 6.832 -2.193 1 97.75 108 PRO A O 1
ATOM 871 N N . ASP A 1 109 ? -10.836 7.605 -2.357 1 97.56 109 ASP A N 1
ATOM 872 C CA . ASP A 1 109 ? -10.789 8.273 -1.062 1 97.56 109 ASP A CA 1
ATOM 873 C C . ASP A 1 109 ? -10.625 7.27 0.072 1 97.56 109 ASP A C 1
ATOM 875 O O . ASP A 1 109 ? -9.961 7.555 1.071 1 97.56 109 ASP A O 1
ATOM 879 N N . PHE A 1 110 ? -11.211 6.105 -0.1 1 97.88 110 PHE A N 1
ATOM 880 C CA . PHE A 1 110 ? -11.047 5.031 0.874 1 97.88 110 PHE A CA 1
ATOM 881 C C . PHE A 1 110 ? -9.578 4.645 1.012 1 97.88 110 PHE A C 1
ATOM 883 O O . PHE A 1 110 ? -9.047 4.566 2.125 1 97.88 110 PHE A O 1
ATOM 890 N N . ILE A 1 111 ? -8.906 4.484 -0.095 1 98.44 111 ILE A N 1
ATOM 891 C CA . ILE A 1 111 ? -7.504 4.074 -0.118 1 98.44 111 ILE A CA 1
ATOM 892 C C . ILE A 1 111 ? -6.637 5.168 0.501 1 98.44 111 ILE A C 1
ATOM 894 O O . ILE A 1 111 ? -5.703 4.879 1.25 1 98.44 111 ILE A O 1
ATOM 898 N N . ARG A 1 112 ? -6.969 6.395 0.224 1 97.5 112 ARG A N 1
ATOM 899 C CA . ARG A 1 112 ? -6.227 7.504 0.812 1 97.5 112 ARG A CA 1
ATOM 900 C C . ARG A 1 112 ? -6.414 7.547 2.324 1 97.5 112 ARG A C 1
ATOM 902 O O . ARG A 1 112 ? -5.453 7.738 3.07 1 97.5 112 ARG A O 1
ATOM 909 N N . LEU A 1 113 ? -7.664 7.359 2.797 1 97.69 113 LEU A N 1
ATOM 910 C CA . LEU A 1 113 ? -7.934 7.359 4.23 1 97.69 113 LEU A CA 1
ATOM 911 C C . LEU A 1 113 ? -7.156 6.25 4.934 1 97.69 113 LEU A C 1
ATOM 913 O O . LEU A 1 113 ? -6.586 6.469 6.004 1 97.69 113 LEU A O 1
ATOM 917 N N . VAL A 1 114 ? -7.102 5.094 4.301 1 97.56 114 VAL A N 1
ATOM 918 C CA . VAL A 1 114 ? -6.391 3.955 4.875 1 97.56 114 VAL A CA 1
ATOM 919 C C . VAL A 1 114 ? -4.898 4.266 4.953 1 97.56 114 VAL A C 1
ATOM 921 O O . VAL A 1 114 ? -4.254 3.986 5.969 1 97.56 114 VAL A O 1
ATOM 924 N N . SER A 1 115 ? -4.328 4.863 3.885 1 97.81 115 SER A N 1
ATOM 925 C CA . SER A 1 115 ? -2.918 5.246 3.877 1 97.81 115 SER A CA 1
ATOM 926 C C . SER A 1 115 ? -2.615 6.27 4.965 1 97.81 115 SER A C 1
ATOM 928 O O . SER A 1 115 ? -1.642 6.129 5.707 1 97.81 115 SER A O 1
ATOM 930 N N . ILE A 1 116 ? -3.459 7.277 5.07 1 96.06 116 ILE A N 1
ATOM 931 C CA . ILE A 1 116 ? -3.293 8.344 6.051 1 96.06 116 ILE A CA 1
ATOM 932 C C . ILE A 1 116 ? -3.363 7.766 7.461 1 96.06 116 ILE A C 1
ATOM 934 O O . ILE A 1 116 ? -2.549 8.109 8.32 1 96.06 116 ILE A O 1
ATOM 938 N N . GLU A 1 117 ? -4.363 6.898 7.668 1 96.69 117 GLU A N 1
ATOM 939 C CA . GLU A 1 117 ? -4.52 6.285 8.984 1 96.69 117 GLU A CA 1
ATOM 940 C C . GLU A 1 117 ? -3.281 5.48 9.367 1 96.69 117 GLU A C 1
ATOM 942 O O . GLU A 1 117 ? -2.859 5.5 10.523 1 96.69 117 GLU A O 1
ATOM 947 N N . ASN A 1 118 ? -2.652 4.832 8.438 1 97.06 118 ASN A N 1
ATOM 948 C CA . ASN A 1 118 ? -1.452 4.051 8.719 1 97.06 118 ASN A CA 1
ATOM 949 C C . ASN A 1 118 ? -0.253 4.949 9 1 97.06 118 ASN A C 1
ATOM 951 O O . ASN A 1 118 ? 0.613 4.602 9.805 1 97.06 118 ASN A O 1
ATOM 955 N N . ILE A 1 119 ? -0.219 6.059 8.289 1 93.31 119 ILE A N 1
ATOM 956 C CA . ILE A 1 119 ? 0.83 7.031 8.57 1 93.31 119 ILE A CA 1
ATOM 957 C C . ILE A 1 119 ? 0.735 7.488 10.023 1 93.31 119 ILE A C 1
ATOM 959 O O . ILE A 1 119 ? 1.755 7.75 10.672 1 93.31 119 ILE A O 1
ATOM 963 N N . HIS A 1 120 ? -0.468 7.465 10.562 1 92.56 120 HIS A N 1
ATOM 964 C CA . HIS A 1 120 ? -0.7 7.848 11.945 1 92.56 120 HIS A CA 1
ATOM 965 C C . HIS A 1 120 ? -0.787 6.621 12.852 1 92.56 120 HIS A C 1
ATOM 967 O O . HIS A 1 120 ? -1.473 6.645 13.875 1 92.56 120 HIS A O 1
ATOM 973 N N . HIS A 1 121 ? -0.328 5.504 12.445 1 94.88 121 HIS A N 1
ATOM 974 C CA . HIS A 1 121 ? -0.117 4.277 13.211 1 94.88 121 HIS A CA 1
ATOM 975 C C . HIS A 1 121 ? -1.443 3.66 13.633 1 94.88 121 HIS A C 1
ATOM 977 O O . HIS A 1 121 ? -1.526 3.025 14.688 1 94.88 121 HIS A O 1
ATOM 983 N N . GLY A 1 122 ? -2.525 3.971 12.953 1 95.44 122 GLY A N 1
ATOM 984 C CA . GLY A 1 122 ? -3.82 3.367 13.227 1 95.44 122 GLY A CA 1
ATOM 985 C C . GLY A 1 122 ? -4.414 3.803 14.547 1 95.44 122 GLY A C 1
ATOM 986 O O . GLY A 1 122 ? -5.137 3.035 15.195 1 95.44 122 GLY A O 1
ATOM 987 N N . GLU A 1 123 ? -4.094 5.02 14.961 1 95.12 123 GLU A N 1
ATOM 988 C CA . GLU A 1 123 ? -4.508 5.508 16.266 1 95.12 123 GLU A CA 1
ATOM 989 C C . GLU A 1 123 ? -6.023 5.66 16.344 1 95.12 123 GLU A C 1
ATOM 991 O O . GLU A 1 123 ? -6.633 5.352 17.375 1 95.12 123 GLU A O 1
ATOM 996 N N . HIS A 1 124 ? -6.641 6.082 15.344 1 96 124 HIS A N 1
ATOM 997 C CA . HIS A 1 124 ? -8.062 6.398 15.383 1 96 124 HIS A CA 1
ATOM 998 C C . HIS A 1 124 ? -8.914 5.148 15.172 1 96 124 HIS A C 1
ATOM 1000 O O . HIS A 1 124 ? -9.922 4.953 15.852 1 96 124 HIS A O 1
ATOM 1006 N N . ILE A 1 125 ? -8.445 4.297 14.25 1 93.88 125 ILE A N 1
ATOM 1007 C CA . ILE A 1 125 ? -9.195 3.082 13.961 1 93.88 125 ILE A CA 1
ATOM 1008 C C . ILE A 1 125 ? -9.211 2.176 15.188 1 93.88 125 ILE A C 1
ATOM 1010 O O . ILE A 1 125 ? -10.203 1.482 15.445 1 93.88 125 ILE A O 1
ATOM 1014 N N . ALA A 1 126 ? -8.172 2.213 15.945 1 91 126 ALA A N 1
ATOM 1015 C CA . ALA A 1 126 ? -8.062 1.393 17.156 1 91 126 ALA A CA 1
ATOM 1016 C C . ALA A 1 126 ? -9.102 1.812 18.188 1 91 126 ALA A C 1
ATOM 1018 O O . ALA A 1 126 ? -9.453 1.025 19.078 1 91 126 ALA A O 1
ATOM 1019 N N . ARG A 1 127 ? -9.633 2.986 18.016 1 88.75 127 ARG A N 1
ATOM 1020 C CA . ARG A 1 127 ? -10.586 3.521 18.969 1 88.75 127 ARG A CA 1
ATOM 1021 C C . ARG A 1 127 ? -12.016 3.256 18.531 1 88.75 127 ARG A C 1
ATOM 1023 O O . ARG A 1 127 ? -12.961 3.494 19.297 1 88.75 127 ARG A O 1
ATOM 1030 N N . SER A 1 128 ? -12.133 2.875 17.344 1 93.12 128 SER A N 1
ATOM 1031 C CA . SER A 1 128 ? -13.461 2.576 16.828 1 93.12 128 SER A CA 1
ATOM 1032 C C . SER A 1 128 ? -13.898 1.163 17.203 1 93.12 128 SER A C 1
ATOM 1034 O O . SER A 1 128 ? -13.328 0.184 16.703 1 93.12 128 SER A O 1
ATOM 1036 N N . GLU A 1 129 ? -14.906 1.044 17.922 1 87.81 129 GLU A N 1
ATOM 1037 C CA . GLU A 1 129 ? -15.453 -0.265 18.266 1 87.81 129 GLU A CA 1
ATOM 1038 C C . GLU A 1 129 ? -16.062 -0.954 17.062 1 87.81 129 GLU A C 1
ATOM 1040 O O . GLU A 1 129 ? -16.016 -2.18 16.938 1 87.81 129 GLU A O 1
ATOM 1045 N N . ALA A 1 130 ? -16.609 -0.098 16.188 1 88.56 130 ALA A N 1
ATOM 1046 C CA . ALA A 1 130 ? -17.234 -0.638 14.992 1 88.56 130 ALA A CA 1
ATOM 1047 C C . ALA A 1 130 ? -16.203 -1.298 14.086 1 88.56 130 ALA A C 1
ATOM 1049 O O . ALA A 1 130 ? -16.5 -2.275 13.391 1 88.56 130 ALA A O 1
ATOM 1050 N N . LEU A 1 131 ? -15.023 -0.807 14.141 1 89.12 131 LEU A N 1
ATOM 1051 C CA . LEU A 1 131 ? -13.992 -1.311 13.234 1 89.12 131 LEU A CA 1
ATOM 1052 C C . LEU A 1 131 ? -13.109 -2.338 13.93 1 89.12 131 LEU A C 1
ATOM 1054 O O . LEU A 1 131 ? -12.68 -3.316 13.312 1 89.12 131 LEU A O 1
ATOM 1058 N N . SER A 1 132 ? -13 -2.043 15.352 1 77.19 132 SER A N 1
ATOM 1059 C CA . SER A 1 132 ? -12.125 -2.924 16.125 1 77.19 132 SER A CA 1
ATOM 1060 C C . SER A 1 132 ? -12.828 -4.227 16.484 1 77.19 132 SER A C 1
ATOM 1062 O O . SER A 1 132 ? -13.906 -4.207 17.094 1 77.19 132 SER A O 1
ATOM 1064 N N . GLY A 1 133 ? -12.578 -5.305 15.789 1 66.81 133 GLY A N 1
ATOM 1065 C CA . GLY A 1 133 ? -13.172 -6.598 16.094 1 66.81 133 GLY A CA 1
ATOM 1066 C C . GLY A 1 133 ? -14.305 -6.965 15.156 1 66.81 133 GLY A C 1
ATOM 1067 O O . GLY A 1 133 ? -15.094 -7.867 15.453 1 66.81 133 GLY A O 1
ATOM 1068 N N . MET A 1 134 ? -14.609 -6.137 14.336 1 65.06 134 MET A N 1
ATOM 1069 C CA . MET A 1 134 ? -15.695 -6.359 13.383 1 65.06 134 MET A CA 1
ATOM 1070 C C . MET A 1 134 ? -15.5 -7.672 12.633 1 65.06 134 MET A C 1
ATOM 1072 O O . MET A 1 134 ? -14.367 -8.07 12.359 1 65.06 134 MET A O 1
ATOM 1076 N N . ALA A 1 135 ? -16.641 -8.266 12.625 1 71.81 135 ALA A N 1
ATOM 1077 C CA . ALA A 1 135 ? -16.688 -9.383 11.672 1 71.81 135 ALA A CA 1
ATOM 1078 C C . ALA A 1 135 ? -16.141 -8.961 10.312 1 71.81 135 ALA A C 1
ATOM 1080 O O . ALA A 1 135 ? -16.328 -7.812 9.891 1 71.81 135 ALA A O 1
ATOM 1081 N N . ASN A 1 136 ? -15.344 -9.828 9.766 1 87.81 136 ASN A N 1
ATOM 1082 C CA . ASN A 1 136 ? -14.812 -9.586 8.43 1 87.81 136 ASN A CA 1
ATOM 1083 C C . ASN A 1 136 ? -15.445 -10.516 7.398 1 87.81 136 ASN A C 1
ATOM 1085 O O . ASN A 1 136 ? -14.977 -11.641 7.203 1 87.81 136 ASN A O 1
ATOM 1089 N N . PRO A 1 137 ? -16.5 -10.031 6.824 1 91.69 137 PRO A N 1
ATOM 1090 C CA . PRO A 1 137 ? -17.25 -10.875 5.887 1 91.69 137 PRO A CA 1
ATOM 1091 C C . PRO A 1 137 ? -16.344 -11.484 4.805 1 91.69 137 PRO A C 1
ATOM 1093 O O . PRO A 1 137 ? -16.594 -12.602 4.352 1 91.69 137 PRO A O 1
ATOM 1096 N N . ALA A 1 138 ? -15.336 -10.758 4.391 1 91.75 138 ALA A N 1
ATOM 1097 C CA . ALA A 1 138 ? -14.438 -11.297 3.383 1 91.75 138 ALA A CA 1
ATOM 1098 C C . ALA A 1 138 ? -13.758 -12.57 3.881 1 91.75 138 ALA A C 1
ATOM 1100 O O . ALA A 1 138 ? -13.531 -13.5 3.107 1 91.75 138 ALA A O 1
ATOM 1101 N N . LEU A 1 139 ? -13.438 -12.586 5.176 1 95.31 139 LEU A N 1
ATOM 1102 C CA . LEU A 1 139 ? -12.781 -13.766 5.738 1 95.31 139 LEU A CA 1
ATOM 1103 C C . LEU A 1 139 ? -13.75 -14.938 5.812 1 95.31 139 LEU A C 1
ATOM 1105 O O . LEU A 1 139 ? -13.359 -16.094 5.594 1 95.31 139 LEU A O 1
ATOM 1109 N N . ASP A 1 140 ? -14.984 -14.633 6.121 1 94.94 140 ASP A N 1
ATOM 1110 C CA . ASP A 1 140 ? -16 -15.672 6.141 1 94.94 140 ASP A CA 1
ATOM 1111 C C . ASP A 1 140 ? -16.188 -16.281 4.754 1 94.94 140 ASP A C 1
ATOM 1113 O O . ASP A 1 140 ? -16.219 -17.516 4.605 1 94.94 140 ASP A O 1
ATOM 1117 N N . VAL A 1 141 ? -16.266 -15.422 3.791 1 96.94 141 VAL A N 1
ATOM 1118 C CA . VAL A 1 141 ? -16.438 -15.867 2.412 1 96.94 141 VAL A CA 1
ATOM 1119 C C . VAL A 1 141 ? -15.234 -16.688 1.978 1 96.94 141 VAL A C 1
ATOM 1121 O O . VAL A 1 141 ? -15.383 -17.797 1.453 1 96.94 141 VAL A O 1
ATOM 1124 N N . LEU A 1 142 ? -14.039 -16.188 2.273 1 97.94 142 LEU A N 1
ATOM 1125 C CA . LEU A 1 142 ? -12.805 -16.875 1.881 1 97.94 142 LEU A CA 1
ATOM 1126 C C . LEU A 1 142 ? -12.688 -18.219 2.572 1 97.94 142 LEU A C 1
ATOM 1128 O O . LEU A 1 142 ? -12.266 -19.203 1.955 1 97.94 142 LEU A O 1
ATOM 1132 N N . THR A 1 143 ? -13.07 -18.234 3.834 1 97.69 143 THR A N 1
ATOM 1133 C CA . THR A 1 143 ? -13 -19.484 4.582 1 97.69 143 THR A CA 1
ATOM 1134 C C . THR A 1 143 ? -13.898 -20.547 3.959 1 97.69 143 THR A C 1
ATOM 1136 O O . THR A 1 143 ? -13.477 -21.688 3.74 1 97.69 143 THR A O 1
ATOM 1139 N N . ARG A 1 144 ? -15.078 -20.141 3.605 1 97.75 144 ARG A N 1
ATOM 1140 C CA . ARG A 1 144 ? -16.016 -21.078 2.984 1 97.75 144 ARG A CA 1
ATOM 1141 C C . ARG A 1 144 ? -15.5 -21.547 1.628 1 97.75 144 ARG A C 1
ATOM 1143 O O . ARG A 1 144 ? -15.594 -22.734 1.301 1 97.75 144 ARG A O 1
ATOM 1150 N N . ILE A 1 145 ? -14.977 -20.672 0.835 1 98.56 145 ILE A N 1
ATOM 1151 C CA . ILE A 1 145 ? -14.453 -21.016 -0.485 1 98.56 145 ILE A CA 1
ATOM 1152 C C . ILE A 1 145 ? -13.297 -22 -0.345 1 98.56 145 ILE A C 1
ATOM 1154 O O . ILE A 1 145 ? -13.25 -23 -1.045 1 98.56 145 ILE A O 1
ATOM 1158 N N . LEU A 1 146 ? -12.344 -21.656 0.58 1 98.69 146 LEU A N 1
ATOM 1159 C CA . LEU A 1 146 ? -11.164 -22.5 0.771 1 98.69 146 LEU A CA 1
ATOM 1160 C C . LEU A 1 146 ? -11.562 -23.891 1.255 1 98.69 146 LEU A C 1
ATOM 1162 O O . LEU A 1 146 ? -11.016 -24.891 0.798 1 98.69 146 LEU A O 1
ATOM 1166 N N . ASP A 1 147 ? -12.523 -23.922 2.178 1 98.31 147 ASP A N 1
ATOM 1167 C CA . ASP A 1 147 ? -13 -25.203 2.678 1 98.31 147 ASP A CA 1
ATOM 1168 C C . ASP A 1 147 ? -13.57 -26.047 1.546 1 98.31 147 ASP A C 1
ATOM 1170 O O . ASP A 1 147 ? -13.258 -27.234 1.43 1 98.31 147 ASP A O 1
ATOM 1174 N N . ARG A 1 148 ? -14.367 -25.516 0.707 1 98.19 148 ARG A N 1
ATOM 1175 C CA . ARG A 1 148 ? -14.961 -26.219 -0.422 1 98.19 148 ARG A CA 1
ATOM 1176 C C . ARG A 1 148 ? -13.883 -26.672 -1.403 1 98.19 148 ARG A C 1
ATOM 1178 O O . ARG A 1 148 ? -13.953 -27.797 -1.931 1 98.19 148 ARG A O 1
ATOM 1185 N N . GLY A 1 149 ? -12.945 -25.766 -1.7 1 98.56 149 GLY A N 1
ATOM 1186 C CA . GLY A 1 149 ? -11.844 -26.141 -2.578 1 98.56 149 GLY A CA 1
ATOM 1187 C C . GLY A 1 149 ? -11.031 -27.297 -2.055 1 98.56 149 GLY A C 1
ATOM 1188 O O . GLY A 1 149 ? -10.633 -28.188 -2.822 1 98.56 149 GLY A O 1
ATOM 1189 N N . ARG A 1 150 ? -10.781 -27.297 -0.738 1 98.31 150 ARG A N 1
ATOM 1190 C CA . ARG A 1 150 ? -10.047 -28.391 -0.113 1 98.31 150 ARG A CA 1
ATOM 1191 C C . ARG A 1 150 ? -10.844 -29.688 -0.159 1 98.31 150 ARG A C 1
ATOM 1193 O O . ARG A 1 150 ? -10.305 -30.75 -0.475 1 98.31 150 ARG A O 1
ATOM 1200 N N . GLU A 1 151 ? -12.086 -29.547 0.17 1 97.94 151 GLU A N 1
ATOM 1201 C CA . GLU A 1 151 ? -12.961 -30.719 0.13 1 97.94 151 GLU A CA 1
ATOM 1202 C C . GLU A 1 151 ? -13 -31.328 -1.267 1 97.94 151 GLU A C 1
ATOM 1204 O O . GLU A 1 151 ? -13.055 -32.562 -1.411 1 97.94 151 GLU A O 1
ATOM 1209 N N . ALA A 1 152 ? -12.945 -30.547 -2.271 1 97.75 152 ALA A N 1
ATOM 1210 C CA . ALA A 1 152 ? -13.008 -30.984 -3.66 1 97.75 152 ALA A CA 1
ATOM 1211 C C . ALA A 1 152 ? -11.641 -31.453 -4.148 1 97.75 152 ALA A C 1
ATOM 1213 O O . ALA A 1 152 ? -11.5 -31.891 -5.293 1 97.75 152 ALA A O 1
ATOM 1214 N N . GLY A 1 153 ? -10.617 -31.266 -3.363 1 97.75 153 GLY A N 1
ATOM 1215 C CA . GLY A 1 153 ? -9.266 -31.672 -3.723 1 97.75 153 GLY A CA 1
ATOM 1216 C C . GLY A 1 153 ? -8.617 -30.734 -4.734 1 97.75 153 GLY A C 1
ATOM 1217 O O . GLY A 1 153 ? -7.68 -31.125 -5.43 1 97.75 153 GLY A O 1
ATOM 1218 N N . ARG A 1 154 ? -9.117 -29.469 -4.777 1 97.69 154 ARG A N 1
ATOM 1219 C CA . ARG A 1 154 ? -8.656 -28.531 -5.793 1 97.69 154 ARG A CA 1
ATOM 1220 C C . ARG A 1 154 ? -7.652 -27.547 -5.207 1 97.69 154 ARG A C 1
ATOM 1222 O O . ARG A 1 154 ? -6.824 -26.984 -5.93 1 97.69 154 ARG A O 1
ATOM 1229 N N . PHE A 1 155 ? -7.789 -27.266 -3.92 1 98.69 155 PHE A N 1
ATOM 1230 C CA . PHE A 1 155 ? -6.922 -26.281 -3.27 1 98.69 155 PHE A CA 1
ATOM 1231 C C . PHE A 1 155 ? -5.969 -26.969 -2.299 1 98.69 155 PHE A C 1
ATOM 1233 O O . PHE A 1 155 ? -6.332 -27.953 -1.653 1 98.69 155 PHE A O 1
ATOM 1240 N N . ARG A 1 156 ? -4.766 -26.469 -2.236 1 97.69 156 ARG A N 1
ATOM 1241 C CA . ARG A 1 156 ? -3.852 -26.875 -1.176 1 97.69 156 ARG A CA 1
ATOM 1242 C C . ARG A 1 156 ? -4.465 -26.641 0.2 1 97.69 156 ARG A C 1
ATOM 1244 O O . ARG A 1 156 ? -5.316 -25.766 0.361 1 97.69 156 ARG A O 1
ATOM 1251 N N . ASP A 1 157 ? -3.943 -27.297 1.265 1 96.5 157 ASP A N 1
ATOM 1252 C CA . ASP A 1 157 ? -4.605 -27.281 2.564 1 96.5 157 ASP A CA 1
ATOM 1253 C C . ASP A 1 157 ? -3.785 -26.5 3.592 1 96.5 157 ASP A C 1
ATOM 1255 O O . ASP A 1 157 ? -4.137 -26.469 4.773 1 96.5 157 ASP A O 1
ATOM 1259 N N . ASP A 1 158 ? -2.742 -25.844 3.232 1 96.56 158 ASP A N 1
ATOM 1260 C CA . ASP A 1 158 ? -1.868 -25.141 4.164 1 96.56 158 ASP A CA 1
ATOM 1261 C C . ASP A 1 158 ? -2.008 -23.625 4.004 1 96.56 158 ASP A C 1
ATOM 1263 O O . ASP A 1 158 ? -1.061 -22.875 4.266 1 96.56 158 ASP A O 1
ATOM 1267 N N . VAL A 1 159 ? -3.193 -23.266 3.5 1 96.56 159 VAL A N 1
ATOM 1268 C CA . VAL A 1 159 ? -3.369 -21.844 3.24 1 96.56 159 VAL A CA 1
ATOM 1269 C C . VAL A 1 159 ? -4.375 -21.25 4.23 1 96.56 159 VAL A C 1
ATOM 1271 O O . VAL A 1 159 ? -5.43 -21.844 4.473 1 96.56 159 VAL A O 1
ATOM 1274 N N . ASP A 1 160 ? -3.994 -20.172 4.746 1 95.62 160 ASP A N 1
ATOM 1275 C CA . ASP A 1 160 ? -4.773 -19.359 5.676 1 95.62 160 ASP A CA 1
ATOM 1276 C C . ASP A 1 160 ? -5.629 -18.344 4.93 1 95.62 160 ASP A C 1
ATOM 1278 O O . ASP A 1 160 ? -5.156 -17.688 3.996 1 95.62 160 ASP A O 1
ATOM 1282 N N . ALA A 1 161 ? -6.969 -18.25 5.324 1 97.62 161 ALA A N 1
ATOM 1283 C CA . ALA A 1 161 ? -7.875 -17.328 4.645 1 97.62 161 ALA A CA 1
ATOM 1284 C C . ALA A 1 161 ? -7.367 -15.898 4.73 1 97.62 161 ALA A C 1
ATOM 1286 O O . ALA A 1 161 ? -7.473 -15.133 3.766 1 97.62 161 ALA A O 1
ATOM 1287 N N . LEU A 1 162 ? -6.852 -15.477 5.891 1 97.44 162 LEU A N 1
ATOM 1288 C CA . LEU A 1 162 ? -6.379 -14.109 6.07 1 97.44 162 LEU A CA 1
ATOM 1289 C C . LEU A 1 162 ? -5.148 -13.844 5.211 1 97.44 162 LEU A C 1
ATOM 1291 O O . LEU A 1 162 ? -4.945 -12.719 4.742 1 97.44 162 LEU A O 1
ATOM 1295 N N . ASP A 1 163 ? -4.32 -14.867 4.875 1 98.25 163 ASP A N 1
ATOM 1296 C CA . ASP A 1 163 ? -3.201 -14.719 3.951 1 98.25 163 ASP A CA 1
ATOM 1297 C C . ASP A 1 163 ? -3.693 -14.383 2.543 1 98.25 163 ASP A C 1
ATOM 1299 O O . ASP A 1 163 ? -3.139 -13.508 1.877 1 98.25 163 ASP A O 1
ATOM 1303 N N . ILE A 1 164 ? -4.738 -15.094 2.189 1 98.69 164 ILE A N 1
ATOM 1304 C CA . ILE A 1 164 ? -5.281 -14.867 0.855 1 98.69 164 ILE A CA 1
ATOM 1305 C C . ILE A 1 164 ? -5.902 -13.469 0.781 1 98.69 164 ILE A C 1
ATOM 1307 O O . ILE A 1 164 ? -5.727 -12.758 -0.211 1 98.69 164 ILE A O 1
ATOM 1311 N N . HIS A 1 165 ? -6.609 -13.094 1.826 1 98.06 165 HIS A N 1
ATOM 1312 C CA . HIS A 1 165 ? -7.16 -11.742 1.885 1 98.06 165 HIS A CA 1
ATOM 1313 C C . HIS A 1 165 ? -6.055 -10.695 1.803 1 98.06 165 HIS A C 1
ATOM 1315 O O . HIS A 1 165 ? -6.207 -9.68 1.122 1 98.06 165 HIS A O 1
ATOM 1321 N N . MET A 1 166 ? -4.949 -10.938 2.455 1 98.19 166 MET A N 1
ATOM 1322 C CA . MET A 1 166 ? -3.797 -10.039 2.453 1 98.19 166 MET A CA 1
ATOM 1323 C C . MET A 1 166 ? -3.234 -9.883 1.044 1 98.19 166 MET A C 1
ATOM 1325 O O . MET A 1 166 ? -2.945 -8.766 0.608 1 98.19 166 MET A O 1
ATOM 1329 N N . VAL A 1 167 ? -3.113 -10.992 0.311 1 98.81 167 VAL A N 1
ATOM 1330 C CA . VAL A 1 167 ? -2.574 -10.961 -1.045 1 98.81 167 VAL A CA 1
ATOM 1331 C C . VAL A 1 167 ? -3.486 -10.125 -1.942 1 98.81 167 VAL A C 1
ATOM 1333 O O . VAL A 1 167 ? -3.02 -9.227 -2.643 1 98.81 167 VAL A O 1
ATOM 1336 N N . ILE A 1 168 ? -4.781 -10.367 -1.86 1 98.88 168 ILE A N 1
ATOM 1337 C CA . ILE A 1 168 ? -5.742 -9.641 -2.68 1 98.88 168 ILE A CA 1
ATOM 1338 C C . ILE A 1 168 ? -5.711 -8.156 -2.326 1 98.88 168 ILE A C 1
ATOM 1340 O O . ILE A 1 168 ? -5.598 -7.301 -3.209 1 98.88 168 ILE A O 1
ATOM 1344 N N . SER A 1 169 ? -5.727 -7.824 -1.049 1 98.44 169 SER A N 1
ATOM 1345 C CA . SER A 1 169 ? -5.738 -6.445 -0.573 1 98.44 169 SER A CA 1
ATOM 1346 C C . SER A 1 169 ? -4.453 -5.719 -0.95 1 98.44 169 SER A C 1
ATOM 1348 O O . SER A 1 169 ? -4.484 -4.551 -1.339 1 98.44 169 SER A O 1
ATOM 1350 N N . SER A 1 170 ? -3.322 -6.449 -0.828 1 98.88 170 SER A N 1
ATOM 1351 C CA . SER A 1 170 ? -2.035 -5.816 -1.1 1 98.88 170 SER A CA 1
ATOM 1352 C C . SER A 1 170 ? -1.968 -5.293 -2.531 1 98.88 170 SER A C 1
ATOM 1354 O O . SER A 1 170 ? -1.585 -4.145 -2.76 1 98.88 170 SER A O 1
ATOM 1356 N N . PHE A 1 171 ? -2.395 -6.125 -3.463 1 98.94 171 PHE A N 1
ATOM 1357 C CA . PHE A 1 171 ? -2.34 -5.715 -4.863 1 98.94 171 PHE A CA 1
ATOM 1358 C C . PHE A 1 171 ? -3.309 -4.566 -5.129 1 98.94 171 PHE A C 1
ATOM 1360 O O . PHE A 1 171 ? -2.951 -3.586 -5.781 1 98.94 171 PHE A O 1
ATOM 1367 N N . CYS A 1 172 ? -4.504 -4.664 -4.617 1 98.88 172 CYS A N 1
ATOM 1368 C CA . CYS A 1 172 ? -5.551 -3.686 -4.895 1 98.88 172 CYS A CA 1
ATOM 1369 C C . CYS A 1 172 ? -5.219 -2.34 -4.266 1 98.88 172 CYS A C 1
ATOM 1371 O O . CYS A 1 172 ? -5.422 -1.293 -4.883 1 98.88 172 CYS A O 1
ATOM 1373 N N . VAL A 1 173 ? -4.73 -2.359 -3.049 1 98.88 173 VAL A N 1
ATOM 1374 C CA . VAL A 1 173 ? -4.359 -1.124 -2.365 1 98.88 173 VAL A CA 1
ATOM 1375 C C . VAL A 1 173 ? -3.152 -0.495 -3.055 1 98.88 173 VAL A C 1
ATOM 1377 O O . VAL A 1 173 ? -3.15 0.702 -3.35 1 98.88 173 VAL A O 1
ATOM 1380 N N . PHE A 1 174 ? -2.143 -1.313 -3.35 1 98.88 174 PHE A N 1
ATOM 1381 C CA . PHE A 1 174 ? -0.913 -0.832 -3.969 1 98.88 174 PHE A CA 1
ATOM 1382 C C . PHE A 1 174 ? -1.21 -0.136 -5.293 1 98.88 174 PHE A C 1
ATOM 1384 O O . PHE A 1 174 ? -0.635 0.914 -5.59 1 98.88 174 PHE A O 1
ATOM 1391 N N . ARG A 1 175 ? -2.113 -0.704 -6.098 1 98.69 175 ARG A N 1
ATOM 1392 C CA . ARG A 1 175 ? -2.471 -0.202 -7.422 1 98.69 175 ARG A CA 1
ATOM 1393 C C . ARG A 1 175 ? -2.928 1.252 -7.352 1 98.69 175 ARG A C 1
ATOM 1395 O O . ARG A 1 175 ? -2.623 2.047 -8.242 1 98.69 175 ARG A O 1
ATOM 1402 N N . LEU A 1 176 ? -3.518 1.615 -6.277 1 98.62 176 LEU A N 1
ATOM 1403 C CA . LEU A 1 176 ? -4.016 2.977 -6.129 1 98.62 176 LEU A CA 1
ATOM 1404 C C . LEU A 1 176 ? -3.074 3.809 -5.266 1 98.62 176 LEU A C 1
ATOM 1406 O O . LEU A 1 176 ? -2.66 4.898 -5.664 1 98.62 176 LEU A O 1
ATOM 1410 N N . ALA A 1 177 ? -2.668 3.287 -4.141 1 98.62 177 ALA A N 1
ATOM 1411 C CA . ALA A 1 177 ? -1.922 4.035 -3.129 1 98.62 177 ALA A CA 1
ATOM 1412 C C . ALA A 1 177 ? -0.521 4.379 -3.625 1 98.62 177 ALA A C 1
ATOM 1414 O O . ALA A 1 177 ? 0.075 5.367 -3.188 1 98.62 177 ALA A O 1
ATOM 1415 N N . ASN A 1 178 ? 0.044 3.6 -4.523 1 98.38 178 ASN A N 1
ATOM 1416 C CA . ASN A 1 178 ? 1.424 3.795 -4.957 1 98.38 178 ASN A CA 1
ATOM 1417 C C . ASN A 1 178 ? 1.5 4.211 -6.422 1 98.38 178 ASN A C 1
ATOM 1419 O O . ASN A 1 178 ? 2.57 4.164 -7.031 1 98.38 178 ASN A O 1
ATOM 1423 N N . ARG A 1 179 ? 0.418 4.613 -7.023 1 98.06 179 ARG A N 1
ATOM 1424 C CA . ARG A 1 179 ? 0.341 4.812 -8.469 1 98.06 179 ARG A CA 1
ATOM 1425 C C . ARG A 1 179 ? 1.246 5.957 -8.914 1 98.06 179 ARG A C 1
ATOM 1427 O O . ARG A 1 179 ? 1.846 5.902 -9.984 1 98.06 179 ARG A O 1
ATOM 1434 N N . HIS A 1 180 ? 1.439 7.012 -8.078 1 97 180 HIS A N 1
ATOM 1435 C CA . HIS A 1 180 ? 2.182 8.188 -8.516 1 97 180 HIS A CA 1
ATOM 1436 C C . HIS A 1 180 ? 3.682 7.914 -8.547 1 97 180 HIS A C 1
ATOM 1438 O O . HIS A 1 180 ? 4.352 8.219 -9.539 1 97 180 HIS A O 1
ATOM 1444 N N . THR A 1 181 ? 4.195 7.309 -7.484 1 96 181 THR A N 1
ATOM 1445 C CA . THR A 1 181 ? 5.617 6.996 -7.473 1 96 181 THR A CA 1
ATOM 1446 C C . THR A 1 181 ? 5.938 5.902 -8.492 1 96 181 THR A C 1
ATOM 1448 O O . THR A 1 181 ? 6.961 5.965 -9.172 1 96 181 THR A O 1
ATOM 1451 N N . PHE A 1 182 ? 5.055 4.91 -8.602 1 96.19 182 PHE A N 1
ATOM 1452 C CA . PHE A 1 182 ? 5.27 3.83 -9.562 1 96.19 182 PHE A CA 1
ATOM 1453 C C . PHE A 1 182 ? 5.305 4.371 -10.984 1 96.19 182 PHE A C 1
ATOM 1455 O O . PHE A 1 182 ? 6.164 3.984 -11.781 1 96.19 182 PHE A O 1
ATOM 1462 N N . SER A 1 183 ? 4.422 5.277 -11.289 1 95.5 183 SER A N 1
ATOM 1463 C CA . SER A 1 183 ? 4.395 5.895 -12.617 1 95.5 183 SER A CA 1
ATOM 1464 C C . SER A 1 183 ? 5.641 6.738 -12.859 1 95.5 183 SER A C 1
ATOM 1466 O O . SER A 1 183 ? 6.234 6.68 -13.938 1 95.5 183 SER A O 1
ATOM 1468 N N . ALA A 1 184 ? 6.055 7.5 -11.906 1 94.12 184 ALA A N 1
ATOM 1469 C CA . ALA A 1 184 ? 7.211 8.383 -12.047 1 94.12 184 ALA A CA 1
ATOM 1470 C C . ALA A 1 184 ? 8.484 7.574 -12.273 1 94.12 184 ALA A C 1
ATOM 1472 O O . ALA A 1 184 ? 9.352 7.977 -13.055 1 94.12 184 ALA A O 1
ATOM 1473 N N . ILE A 1 185 ? 8.562 6.41 -11.617 1 93.25 185 ILE A N 1
ATOM 1474 C CA . ILE A 1 185 ? 9.805 5.648 -11.609 1 93.25 185 ILE A CA 1
ATOM 1475 C C . ILE A 1 185 ? 9.82 4.684 -12.789 1 93.25 185 ILE A C 1
ATOM 1477 O O . ILE A 1 185 ? 10.852 4.52 -13.453 1 93.25 185 ILE A O 1
ATOM 1481 N N . PHE A 1 186 ? 8.641 4.109 -13.133 1 93.12 186 PHE A N 1
ATOM 1482 C CA . PHE A 1 186 ? 8.633 3.006 -14.086 1 93.12 186 PHE A CA 1
ATOM 1483 C C . PHE A 1 186 ? 7.906 3.4 -15.367 1 93.12 186 PHE A C 1
ATOM 1485 O O . PHE A 1 186 ? 7.906 2.646 -16.344 1 93.12 186 PHE A O 1
ATOM 1492 N N . GLY A 1 187 ? 7.25 4.523 -15.32 1 93 187 GLY A N 1
ATOM 1493 C CA . GLY A 1 187 ? 6.578 5.012 -16.516 1 93 187 GLY A CA 1
ATOM 1494 C C . GLY A 1 187 ? 5.277 4.285 -16.812 1 93 187 GLY A C 1
ATOM 1495 O O . GLY A 1 187 ? 4.82 4.258 -17.953 1 93 187 GLY A O 1
ATOM 1496 N N . ARG A 1 188 ? 4.711 3.662 -15.781 1 94.94 188 ARG A N 1
ATOM 1497 C CA . ARG A 1 188 ? 3.457 2.939 -15.977 1 94.94 188 ARG A CA 1
ATOM 1498 C C . ARG A 1 188 ? 2.377 3.457 -15.031 1 94.94 188 ARG A C 1
ATOM 1500 O O . ARG A 1 188 ? 2.535 3.402 -13.812 1 94.94 188 ARG A O 1
ATOM 1507 N N . ASP A 1 189 ? 1.314 3.93 -15.641 1 97.06 189 ASP A N 1
ATOM 1508 C CA . ASP A 1 189 ? 0.122 4.281 -14.875 1 97.06 189 ASP A CA 1
ATOM 1509 C C . ASP A 1 189 ? -0.684 3.037 -14.508 1 97.06 189 ASP A C 1
ATOM 1511 O O . ASP A 1 189 ? -1.269 2.393 -15.383 1 97.06 189 ASP A O 1
ATOM 1515 N N . MET A 1 190 ? -0.799 2.713 -13.305 1 97.44 190 MET A N 1
ATOM 1516 C CA . MET A 1 190 ? -1.437 1.483 -12.844 1 97.44 190 MET A CA 1
ATOM 1517 C C . MET A 1 190 ? -2.949 1.552 -13.023 1 97.44 190 MET A C 1
ATOM 1519 O O . MET A 1 190 ? -3.635 0.531 -12.953 1 97.44 190 MET A O 1
ATOM 1523 N N . LEU A 1 191 ? -3.473 2.732 -13.336 1 98.12 191 LEU A N 1
ATOM 1524 C CA . LEU A 1 191 ? -4.902 2.889 -13.578 1 98.12 191 LEU A CA 1
ATOM 1525 C C . LEU A 1 191 ? -5.18 3.146 -15.055 1 98.12 191 LEU A C 1
ATOM 1527 O O . LEU A 1 191 ? -6.258 3.633 -15.414 1 98.12 191 LEU A O 1
ATOM 1531 N N . ASP A 1 192 ? -4.148 2.934 -15.891 1 98.25 192 ASP A N 1
ATOM 1532 C CA . ASP A 1 192 ? -4.383 2.984 -17.328 1 98.25 192 ASP A CA 1
ATOM 1533 C C . ASP A 1 192 ? -5.531 2.066 -17.734 1 98.25 192 ASP A C 1
ATOM 1535 O O . ASP A 1 192 ? -5.469 0.854 -17.516 1 98.25 192 ASP A O 1
ATOM 1539 N N . PRO A 1 193 ? -6.598 2.646 -18.328 1 98.19 193 PRO A N 1
ATOM 1540 C CA . PRO A 1 193 ? -7.75 1.819 -18.703 1 98.19 193 PRO A CA 1
ATOM 1541 C C . PRO A 1 193 ? -7.371 0.669 -19.625 1 98.19 193 PRO A C 1
ATOM 1543 O O . PRO A 1 193 ? -8 -0.389 -19.594 1 98.19 193 PRO A O 1
ATOM 1546 N N . LYS A 1 194 ? -6.312 0.797 -20.375 1 98.12 194 LYS A N 1
ATOM 1547 C CA . LYS A 1 194 ? -5.895 -0.229 -21.328 1 98.12 194 LYS A CA 1
ATOM 1548 C C . LYS A 1 194 ? -5.344 -1.456 -20.609 1 98.12 194 LYS A C 1
ATOM 1550 O O . LYS A 1 194 ? -5.242 -2.535 -21.188 1 98.12 194 LYS A O 1
ATOM 1555 N N . ARG A 1 195 ? -4.992 -1.292 -19.312 1 98 195 ARG A N 1
ATOM 1556 C CA . ARG A 1 195 ? -4.383 -2.391 -18.578 1 98 195 ARG A CA 1
ATOM 1557 C C . ARG A 1 195 ? -5.324 -2.908 -17.484 1 98 195 ARG A C 1
ATOM 1559 O O . ARG A 1 195 ? -5.012 -3.881 -16.797 1 98 195 ARG A O 1
ATOM 1566 N N . ARG A 1 196 ? -6.492 -2.273 -17.359 1 98.62 196 ARG A N 1
ATOM 1567 C CA . ARG A 1 196 ? -7.406 -2.584 -16.266 1 98.62 196 ARG A CA 1
ATOM 1568 C C . ARG A 1 196 ? -7.828 -4.051 -16.297 1 98.62 196 ARG A C 1
ATOM 1570 O O . ARG A 1 196 ? -7.742 -4.754 -15.297 1 98.62 196 ARG A O 1
ATOM 1577 N N . ALA A 1 197 ? -8.281 -4.488 -17.469 1 98.62 197 ALA A N 1
ATOM 1578 C CA . ALA A 1 197 ? -8.742 -5.867 -17.609 1 98.62 197 ALA A CA 1
ATOM 1579 C C . ALA A 1 197 ? -7.613 -6.852 -17.328 1 98.62 197 ALA A C 1
ATOM 1581 O O . ALA A 1 197 ? -7.836 -7.902 -16.719 1 98.62 197 ALA A O 1
ATOM 1582 N N . HIS A 1 198 ? -6.461 -6.52 -17.719 1 98.5 198 HIS A N 1
ATOM 1583 C CA . HIS A 1 198 ? -5.285 -7.359 -17.516 1 98.5 198 HIS A CA 1
ATOM 1584 C C . HIS A 1 198 ? -4.98 -7.52 -16.031 1 98.5 198 HIS A C 1
ATOM 1586 O O . HIS A 1 198 ? -4.824 -8.641 -15.539 1 98.5 198 HIS A O 1
ATOM 1592 N N . TYR A 1 199 ? -4.941 -6.445 -15.258 1 98.75 199 TYR A N 1
ATOM 1593 C CA . TYR A 1 199 ? -4.629 -6.5 -13.836 1 98.75 199 TYR A CA 1
ATOM 1594 C C . TYR A 1 199 ? -5.723 -7.238 -13.062 1 98.75 199 TYR A C 1
ATOM 1596 O O . TYR A 1 199 ? -5.43 -7.996 -12.141 1 98.75 199 TYR A O 1
ATOM 1604 N N . ARG A 1 200 ? -6.941 -6.945 -13.461 1 98.81 200 ARG A N 1
ATOM 1605 C CA . ARG A 1 200 ? -8.094 -7.594 -12.844 1 98.81 200 ARG A CA 1
ATOM 1606 C C . ARG A 1 200 ? -8.023 -9.109 -13.008 1 98.81 200 ARG A C 1
ATOM 1608 O O . ARG A 1 200 ? -8.25 -9.859 -12.055 1 98.81 200 ARG A O 1
ATOM 1615 N N . LEU A 1 201 ? -7.68 -9.57 -14.164 1 98.56 201 LEU A N 1
ATOM 1616 C CA . LEU A 1 201 ? -7.523 -10.992 -14.461 1 98.56 201 LEU A CA 1
ATOM 1617 C C . LEU A 1 201 ? -6.289 -11.555 -13.766 1 98.56 201 LEU A C 1
ATOM 1619 O O . LEU A 1 201 ? -6.344 -12.641 -13.172 1 98.56 201 LEU A O 1
ATOM 1623 N N . MET A 1 202 ? -5.184 -10.867 -13.797 1 98.62 202 MET A N 1
ATOM 1624 C CA . MET A 1 202 ? -3.906 -11.305 -13.234 1 98.62 202 MET A CA 1
ATOM 1625 C C . MET A 1 202 ? -4.031 -11.555 -11.734 1 98.62 202 MET A C 1
ATOM 1627 O O . MET A 1 202 ? -3.479 -12.523 -11.219 1 98.62 202 MET A O 1
ATOM 1631 N N . LEU A 1 203 ? -4.77 -10.672 -11.031 1 98.88 203 LEU A N 1
ATOM 1632 C CA . LEU A 1 203 ? -4.949 -10.828 -9.594 1 98.88 203 LEU A CA 1
ATOM 1633 C C . LEU A 1 203 ? -5.617 -12.164 -9.273 1 98.88 203 LEU A C 1
ATOM 1635 O O . LEU A 1 203 ? -5.141 -12.906 -8.414 1 98.88 203 LEU A O 1
ATOM 1639 N N . GLY A 1 204 ? -6.734 -12.461 -9.984 1 98.75 204 GLY A N 1
ATOM 1640 C CA . GLY A 1 204 ? -7.387 -13.75 -9.789 1 98.75 204 GLY A CA 1
ATOM 1641 C C . GLY A 1 204 ? -6.488 -14.93 -10.102 1 98.75 204 GLY A C 1
ATOM 1642 O O . GLY A 1 204 ? -6.438 -15.898 -9.336 1 98.75 204 GLY A O 1
ATOM 1643 N N . ASP A 1 205 ? 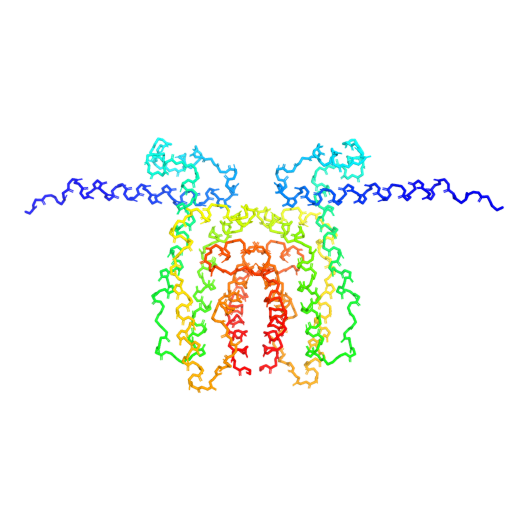-5.738 -14.852 -11.242 1 98.56 205 ASP A N 1
ATOM 1644 C CA . ASP A 1 205 ? -4.84 -15.93 -11.648 1 98.56 205 ASP A CA 1
ATOM 1645 C C . ASP A 1 205 ? -3.764 -16.172 -10.594 1 98.56 205 ASP A C 1
ATOM 1647 O O . ASP A 1 205 ? -3.439 -17.328 -10.289 1 98.56 205 ASP A O 1
ATOM 1651 N N . LEU A 1 206 ? -3.205 -15.102 -10.047 1 98.69 206 LEU A N 1
ATOM 1652 C CA . LEU A 1 206 ? -2.176 -15.211 -9.023 1 98.69 206 LEU A CA 1
ATOM 1653 C C . LEU A 1 206 ? -2.674 -16.031 -7.844 1 98.69 206 LEU A C 1
ATOM 1655 O O . LEU A 1 206 ? -2.012 -16.984 -7.426 1 98.69 206 LEU A O 1
ATOM 1659 N N . VAL A 1 207 ? -3.854 -15.703 -7.344 1 98.88 207 VAL A N 1
ATOM 1660 C CA . VAL A 1 207 ? -4.391 -16.344 -6.148 1 98.88 207 VAL A CA 1
ATOM 1661 C C . VAL A 1 207 ? -4.793 -17.781 -6.465 1 98.88 207 VAL A C 1
ATOM 1663 O O . VAL A 1 207 ? -4.48 -18.703 -5.707 1 98.88 207 VAL A O 1
ATOM 1666 N N . ILE A 1 208 ? -5.434 -18 -7.605 1 98.81 208 ILE A N 1
ATOM 1667 C CA . ILE A 1 208 ? -5.934 -19.312 -7.977 1 98.81 208 ILE A CA 1
ATOM 1668 C C . ILE A 1 208 ? -4.758 -20.266 -8.234 1 98.81 208 ILE A C 1
ATOM 1670 O O . ILE A 1 208 ? -4.762 -21.406 -7.777 1 98.81 208 ILE A O 1
ATOM 1674 N N . GLU A 1 209 ? -3.746 -19.812 -8.969 1 98.62 209 GLU A N 1
ATOM 1675 C CA . GLU A 1 209 ? -2.594 -20.656 -9.258 1 98.62 209 GLU A CA 1
ATOM 1676 C C . GLU A 1 209 ? -1.844 -21.031 -7.984 1 98.62 209 GLU A C 1
ATOM 1678 O O . GLU A 1 209 ? -1.325 -22.141 -7.859 1 98.62 209 GLU A O 1
ATOM 1683 N N . TYR A 1 210 ? -1.741 -20.094 -7.02 1 98.62 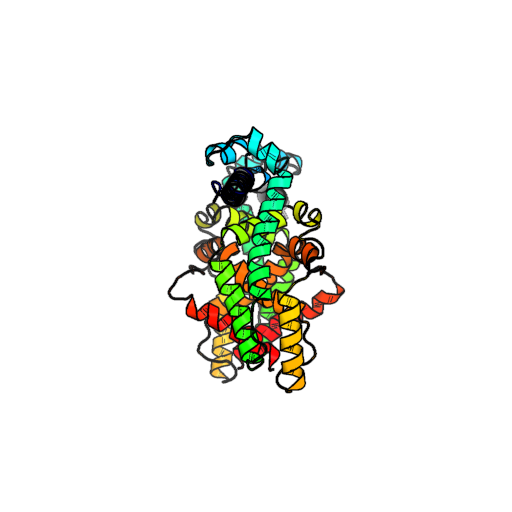210 TYR A N 1
ATOM 1684 C CA . TYR A 1 210 ? -1.149 -20.375 -5.719 1 98.62 210 TYR A CA 1
ATOM 1685 C C . TYR A 1 210 ? -1.95 -21.438 -4.98 1 98.62 210 TYR A C 1
ATOM 1687 O O . TYR A 1 210 ? -1.375 -22.359 -4.383 1 98.62 210 TYR A O 1
ATOM 1695 N N . LEU A 1 211 ? -3.266 -21.328 -5.074 1 98.75 211 LEU A N 1
ATOM 1696 C CA . LEU A 1 211 ? -4.137 -22.219 -4.32 1 98.75 211 LEU A CA 1
ATOM 1697 C C . LEU A 1 211 ? -4.168 -23.609 -4.945 1 98.75 211 LEU A C 1
ATOM 1699 O O . LEU A 1 211 ? -4.379 -24.609 -4.25 1 98.75 211 LEU A O 1
ATOM 1703 N N . THR A 1 212 ? -3.926 -23.719 -6.246 1 98.31 212 THR A N 1
ATOM 1704 C CA . THR A 1 212 ? -4.102 -24.984 -6.941 1 98.31 212 THR A CA 1
ATOM 1705 C C . THR A 1 212 ? -2.754 -25.672 -7.168 1 98.31 212 THR A C 1
ATOM 1707 O O . THR A 1 212 ? -2.686 -26.719 -7.812 1 98.31 212 THR A O 1
ATOM 1710 N N . ALA A 1 213 ? -1.623 -25.172 -6.738 1 92.31 213 ALA A N 1
ATOM 1711 C CA . ALA A 1 213 ? -0.288 -25.734 -6.902 1 92.31 213 ALA A CA 1
ATOM 1712 C C . ALA A 1 213 ? -0.086 -26.938 -5.984 1 92.31 213 ALA A C 1
ATOM 1714 O O . ALA A 1 213 ? -0.7 -27.016 -4.918 1 92.31 213 ALA A O 1
ATOM 1715 N N . MET B 1 1 ? 57.031 9.602 4.457 1 35.94 1 MET B N 1
ATOM 1716 C CA . MET B 1 1 ? 55.781 9.508 3.688 1 35.94 1 MET B CA 1
ATOM 1717 C C . MET B 1 1 ? 54.781 10.562 4.145 1 35.94 1 MET B C 1
ATOM 1719 O O . MET B 1 1 ? 54.438 10.617 5.32 1 35.94 1 MET B O 1
ATOM 1723 N N . ALA B 1 2 ? 54.594 11.727 3.5 1 48 2 ALA B N 1
ATOM 1724 C CA . ALA B 1 2 ? 53.938 12.953 3.975 1 48 2 ALA B CA 1
ATOM 1725 C C . ALA B 1 2 ? 52.531 12.664 4.5 1 48 2 ALA B C 1
ATOM 1727 O O . ALA B 1 2 ? 51.906 11.695 4.094 1 48 2 ALA B O 1
ATOM 1728 N N . ALA B 1 3 ? 51.969 13.281 5.586 1 51.66 3 ALA B N 1
ATOM 1729 C CA . ALA B 1 3 ? 50.75 13.148 6.379 1 51.66 3 ALA B CA 1
ATOM 1730 C C . ALA B 1 3 ? 49.531 13 5.484 1 51.66 3 ALA B C 1
ATOM 1732 O O . ALA B 1 3 ? 49.375 13.734 4.504 1 51.66 3 ALA B O 1
ATOM 1733 N N . PRO B 1 4 ? 48.938 11.961 5.125 1 53.34 4 PRO B N 1
ATOM 1734 C CA . PRO B 1 4 ? 47.75 11.719 4.277 1 53.34 4 PRO B CA 1
ATOM 1735 C C . PRO B 1 4 ? 46.812 12.922 4.188 1 53.34 4 PRO B C 1
ATOM 1737 O O . PRO B 1 4 ? 46.531 13.562 5.203 1 53.34 4 PRO B O 1
ATOM 1740 N N . SER B 1 5 ? 46.531 13.875 2.895 1 62.72 5 SER B N 1
ATOM 1741 C CA . SER B 1 5 ? 46.438 15.266 2.473 1 62.72 5 SER B CA 1
ATOM 1742 C C . SER B 1 5 ? 45.25 15.961 3.117 1 62.72 5 SER B C 1
ATOM 1744 O O . SER B 1 5 ? 44.25 15.32 3.406 1 62.72 5 SER B O 1
ATOM 1746 N N . SER B 1 6 ? 45.312 17.062 3.959 1 77.06 6 SER B N 1
ATOM 1747 C CA . SER B 1 6 ? 44.375 17.984 4.594 1 77.06 6 SER B CA 1
ATOM 1748 C C . SER B 1 6 ? 43.062 18.109 3.785 1 77.06 6 SER B C 1
ATOM 1750 O O . SER B 1 6 ? 41.969 18.141 4.352 1 77.06 6 SER B O 1
ATOM 1752 N N . GLU B 1 7 ? 43.25 17.906 2.467 1 88.69 7 GLU B N 1
ATOM 1753 C CA . GLU B 1 7 ? 42.062 18.031 1.595 1 88.69 7 GLU B CA 1
ATOM 1754 C C . GLU B 1 7 ? 41.219 16.766 1.638 1 88.69 7 GLU B C 1
ATOM 1756 O O . GLU B 1 7 ? 39.969 16.859 1.629 1 88.69 7 GLU B O 1
ATOM 1761 N N . VAL B 1 8 ? 41.844 15.625 1.551 1 88.31 8 VAL B N 1
ATOM 1762 C CA . VAL B 1 8 ? 41.125 14.344 1.584 1 88.31 8 VAL B CA 1
ATOM 1763 C C . VAL B 1 8 ? 40.375 14.219 2.898 1 88.31 8 VAL B C 1
ATOM 1765 O O . VAL B 1 8 ? 39.219 13.758 2.912 1 88.31 8 VAL B O 1
ATOM 1768 N N . GLU B 1 9 ? 41.031 14.539 3.959 1 87.44 9 GLU B N 1
ATOM 1769 C CA . GLU B 1 9 ? 40.406 14.5 5.27 1 87.44 9 GLU B CA 1
ATOM 1770 C C . GLU B 1 9 ? 39.188 15.445 5.324 1 87.44 9 GLU B C 1
ATOM 1772 O O . GLU B 1 9 ? 38.156 15.117 5.906 1 87.44 9 GLU B O 1
ATOM 1777 N N . ARG B 1 10 ? 39.375 16.625 4.754 1 87.56 10 ARG B N 1
ATOM 1778 C CA . ARG B 1 10 ? 38.312 17.609 4.727 1 87.56 10 ARG B CA 1
ATOM 1779 C C . ARG B 1 10 ? 37.125 17.094 3.904 1 87.56 10 ARG B C 1
ATOM 1781 O O . ARG B 1 10 ? 35.969 17.297 4.27 1 87.56 10 ARG B O 1
ATOM 1788 N N . GLN B 1 11 ? 37.531 16.453 2.805 1 88.75 11 GLN B N 1
ATOM 1789 C CA . GLN B 1 11 ? 36.469 15.883 1.962 1 88.75 11 GLN B CA 1
ATOM 1790 C C . GLN B 1 11 ? 35.719 14.781 2.693 1 88.75 11 GLN B C 1
ATOM 1792 O O . GLN B 1 11 ? 34.5 14.695 2.598 1 88.75 11 GLN B O 1
ATOM 1797 N N . ARG B 1 12 ? 36.406 13.969 3.408 1 87.38 12 ARG B N 1
ATOM 1798 C CA . ARG B 1 12 ? 35.781 12.891 4.172 1 87.38 12 ARG B CA 1
ATOM 1799 C C . ARG B 1 12 ? 34.875 13.438 5.262 1 87.38 12 ARG B C 1
ATOM 1801 O O . ARG B 1 12 ? 33.812 12.883 5.516 1 87.38 12 ARG B O 1
ATOM 1808 N N . ASP B 1 13 ? 35.312 14.477 5.832 1 88.25 13 ASP B N 1
ATOM 1809 C CA . ASP B 1 13 ? 34.5 15.133 6.855 1 88.25 13 ASP B CA 1
ATOM 1810 C C . ASP B 1 13 ? 33.219 15.695 6.258 1 88.25 13 ASP B C 1
ATOM 1812 O O . ASP B 1 13 ? 32.125 15.586 6.855 1 88.25 13 ASP B O 1
ATOM 1816 N N . LYS B 1 14 ? 33.375 16.234 5.082 1 91.56 14 LYS B N 1
ATOM 1817 C CA . LYS B 1 14 ? 32.219 16.781 4.398 1 91.56 14 LYS B CA 1
ATOM 1818 C C . LYS B 1 14 ? 31.203 15.68 4.047 1 91.56 14 LYS B C 1
ATOM 1820 O O . LYS B 1 14 ? 30 15.852 4.23 1 91.56 14 LYS B O 1
ATOM 1825 N N . GLU B 1 15 ? 31.75 14.602 3.6 1 92.94 15 GLU B N 1
ATOM 1826 C CA . GLU B 1 15 ? 30.891 13.477 3.221 1 92.94 15 GLU B CA 1
ATOM 1827 C C . GLU B 1 15 ? 30.203 12.875 4.438 1 92.94 15 GLU B C 1
ATOM 1829 O O . GLU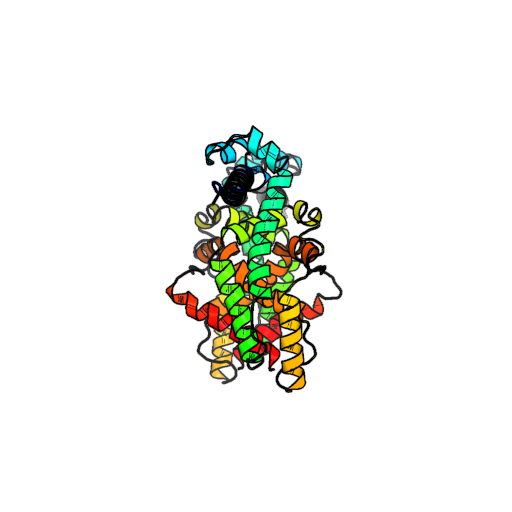 B 1 15 ? 29.031 12.477 4.359 1 92.94 15 GLU B O 1
ATOM 1834 N N . ARG B 1 16 ? 30.859 12.836 5.461 1 93.56 16 ARG B N 1
ATOM 1835 C CA . ARG B 1 16 ? 30.297 12.32 6.703 1 93.56 16 ARG B CA 1
ATOM 1836 C C . ARG B 1 16 ? 29.172 13.219 7.207 1 93.56 16 ARG B C 1
ATOM 1838 O O . ARG B 1 16 ? 28.125 12.727 7.637 1 93.56 16 ARG B O 1
ATOM 1845 N N . THR B 1 17 ? 29.438 14.508 7.129 1 94.44 17 THR B N 1
ATOM 1846 C CA . THR B 1 17 ? 28.422 15.469 7.555 1 94.44 17 THR B CA 1
ATOM 1847 C C . THR B 1 17 ? 27.188 15.391 6.656 1 94.44 17 THR B C 1
ATOM 1849 O O . THR B 1 17 ? 26.062 15.359 7.148 1 94.44 17 THR B O 1
ATOM 1852 N N . ARG B 1 18 ? 27.422 15.312 5.449 1 96.06 18 ARG B N 1
ATOM 1853 C CA . ARG B 1 18 ? 26.328 15.195 4.488 1 9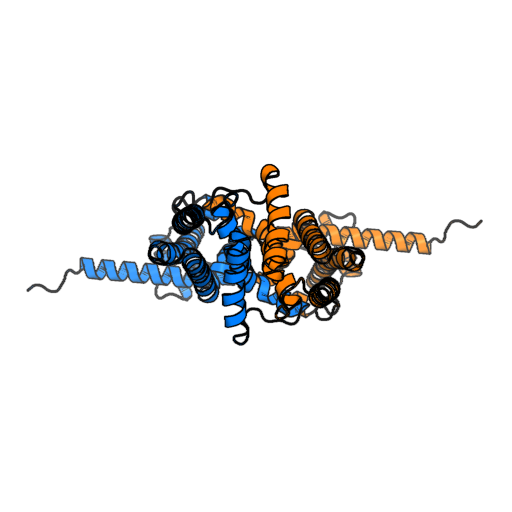6.06 18 ARG B CA 1
ATOM 1854 C C . ARG B 1 18 ? 25.516 13.938 4.742 1 96.06 18 ARG B C 1
ATOM 1856 O O . ARG B 1 18 ? 24.281 13.977 4.734 1 96.06 18 ARG B O 1
ATOM 1863 N N . ALA B 1 19 ? 26.188 12.859 4.996 1 96.06 19 ALA B N 1
ATOM 1864 C CA . ALA B 1 19 ? 25.531 11.578 5.258 1 96.06 19 ALA B CA 1
ATOM 1865 C C . ALA B 1 19 ? 24.719 11.633 6.551 1 96.06 19 ALA B C 1
ATOM 1867 O O . ALA B 1 19 ? 23.625 11.078 6.629 1 96.06 19 ALA B O 1
ATOM 1868 N N . GLU B 1 20 ? 25.234 12.258 7.508 1 97 20 GLU B N 1
ATOM 1869 C CA . GLU B 1 20 ? 24.531 12.398 8.781 1 97 20 GLU B CA 1
ATOM 1870 C C . GLU B 1 20 ? 23.25 13.219 8.617 1 97 20 GLU B C 1
ATOM 1872 O O . GLU B 1 20 ? 22.188 12.836 9.125 1 97 20 GLU B O 1
ATOM 1877 N N . ILE B 1 21 ? 23.375 14.328 7.906 1 97.19 21 ILE B N 1
ATOM 1878 C CA . ILE B 1 21 ? 22.219 15.18 7.656 1 97.19 21 ILE B CA 1
ATOM 1879 C C . ILE B 1 21 ? 21.125 14.375 6.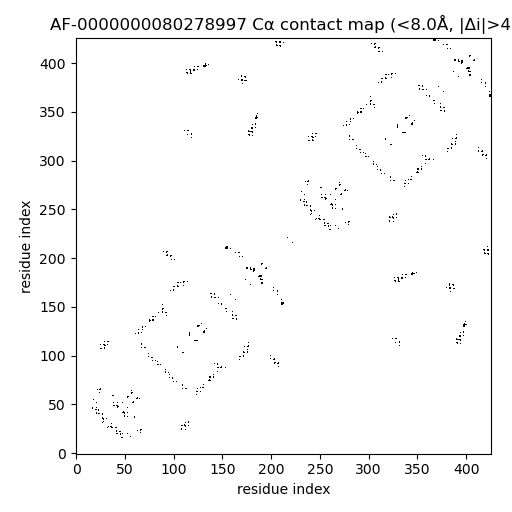945 1 97.19 21 ILE B C 1
ATOM 1881 O O . ILE B 1 21 ? 19.969 14.398 7.348 1 97.19 21 ILE B O 1
ATOM 1885 N N . LEU B 1 22 ? 21.578 13.664 5.996 1 97.12 22 LEU B N 1
ATOM 1886 C CA . LEU B 1 22 ? 20.625 12.914 5.184 1 97.12 22 LEU B CA 1
ATOM 1887 C C . LEU B 1 22 ? 19.953 11.82 6.012 1 97.12 22 LEU B C 1
ATOM 1889 O O . LEU B 1 22 ? 18.75 11.594 5.875 1 97.12 22 LEU B O 1
ATOM 1893 N N . ALA B 1 23 ? 20.656 11.156 6.863 1 97.31 23 ALA B N 1
ATOM 1894 C CA . ALA B 1 23 ? 20.109 10.109 7.719 1 97.31 23 ALA B CA 1
ATOM 1895 C C . ALA B 1 23 ? 19.062 10.688 8.68 1 97.31 23 ALA B C 1
ATOM 1897 O O . ALA B 1 23 ? 17.969 10.141 8.812 1 97.31 23 ALA B O 1
ATOM 1898 N N . VAL B 1 24 ? 19.344 11.781 9.266 1 97.88 24 VAL B N 1
ATOM 1899 C CA . VAL B 1 24 ? 18.453 12.422 10.219 1 97.88 24 VAL B CA 1
ATOM 1900 C C . VAL B 1 24 ? 17.234 12.977 9.484 1 97.88 24 VAL B C 1
ATOM 1902 O O . VAL B 1 24 ? 16.094 12.844 9.961 1 97.88 24 VAL B O 1
ATOM 1905 N N . ALA B 1 25 ? 17.484 13.602 8.336 1 98.19 25 ALA B N 1
ATOM 1906 C CA . ALA B 1 25 ? 16.391 14.141 7.535 1 98.19 25 ALA B CA 1
ATOM 1907 C C . ALA B 1 25 ? 15.43 13.039 7.113 1 98.19 25 ALA B C 1
ATOM 1909 O O . ALA B 1 25 ? 14.211 13.227 7.145 1 98.19 25 ALA B O 1
ATOM 1910 N N . THR B 1 26 ? 15.984 11.898 6.723 1 97.81 26 THR B N 1
ATOM 1911 C CA . THR B 1 26 ? 15.164 10.766 6.312 1 97.81 26 THR B CA 1
ATOM 1912 C C . THR B 1 26 ? 14.211 10.359 7.434 1 97.81 26 THR B C 1
ATOM 1914 O O . THR B 1 26 ? 13.016 10.18 7.203 1 97.81 26 THR B O 1
ATOM 1917 N N . ARG B 1 27 ? 14.688 10.289 8.578 1 97.38 27 ARG B N 1
ATOM 1918 C CA . ARG B 1 27 ? 13.867 9.914 9.727 1 97.38 27 ARG B CA 1
ATOM 1919 C C . ARG B 1 27 ? 12.82 10.984 10.023 1 97.38 27 ARG B C 1
ATOM 1921 O O . ARG B 1 27 ? 11.672 10.672 10.32 1 97.38 27 ARG B O 1
ATOM 1928 N N . GLU B 1 28 ? 13.242 12.266 9.93 1 97.62 28 GLU B N 1
ATOM 1929 C CA . GLU B 1 28 ? 12.336 13.383 10.195 1 97.62 28 GLU B CA 1
ATOM 1930 C C . GLU B 1 28 ? 11.195 13.414 9.18 1 97.62 28 GLU B C 1
ATOM 1932 O O . GLU B 1 28 ? 10.023 13.523 9.562 1 97.62 28 GLU B O 1
ATOM 1937 N N . PHE B 1 29 ? 11.508 13.234 7.945 1 97.44 29 PHE B N 1
ATOM 1938 C CA . PHE B 1 29 ? 10.5 13.227 6.891 1 97.44 29 PHE B CA 1
ATOM 1939 C C . PHE B 1 29 ? 9.594 12.008 7.012 1 97.44 29 PHE B C 1
ATOM 1941 O O . PHE B 1 29 ? 8.391 12.102 6.773 1 97.44 29 PHE B O 1
ATOM 1948 N N . ALA B 1 30 ? 10.164 10.883 7.371 1 96.62 30 ALA B N 1
ATOM 1949 C CA . ALA B 1 30 ? 9.375 9.664 7.535 1 96.62 30 ALA B CA 1
ATOM 1950 C C . ALA B 1 30 ? 8.414 9.789 8.711 1 96.62 30 ALA B C 1
ATOM 1952 O O . ALA B 1 30 ? 7.289 9.289 8.664 1 96.62 30 ALA B O 1
ATOM 1953 N N . ASP B 1 31 ? 8.828 10.484 9.719 1 94.88 31 ASP B N 1
ATOM 1954 C CA . ASP B 1 31 ? 8.047 10.586 10.953 1 94.88 31 ASP B CA 1
ATOM 1955 C C . ASP B 1 31 ? 6.988 11.68 10.844 1 94.88 31 ASP B C 1
ATOM 1957 O O . ASP B 1 31 ? 5.836 11.469 11.219 1 94.88 31 ASP B O 1
ATOM 1961 N N . LYS B 1 32 ? 7.406 12.844 10.227 1 93.81 32 LYS B N 1
ATOM 1962 C CA . LYS B 1 32 ? 6.551 14.023 10.32 1 93.81 32 LYS B CA 1
ATOM 1963 C C . LYS B 1 32 ? 5.902 14.336 8.969 1 93.81 32 LYS B C 1
ATOM 1965 O O . LYS B 1 32 ? 5.012 15.18 8.883 1 93.81 32 LYS B O 1
ATOM 1970 N N . GLY B 1 33 ? 6.32 13.555 7.98 1 93 33 GLY B N 1
ATOM 1971 C CA . GLY B 1 33 ? 5.891 13.938 6.645 1 93 33 GLY B CA 1
ATOM 1972 C C . GLY B 1 33 ? 6.633 15.141 6.102 1 93 33 GLY B C 1
ATOM 1973 O O . GLY B 1 33 ? 7.379 15.797 6.828 1 93 33 GLY B O 1
ATOM 1974 N N . TYR B 1 34 ? 6.406 15.414 4.824 1 93.94 34 TYR B N 1
ATOM 1975 C CA . TYR B 1 34 ? 7.074 16.531 4.184 1 93.94 34 TYR B CA 1
ATOM 1976 C C . TYR B 1 34 ? 6.625 17.859 4.797 1 93.94 34 TYR B C 1
ATOM 1978 O O . TYR B 1 34 ? 7.453 18.719 5.121 1 93.94 34 TYR B O 1
ATOM 1986 N N . ALA B 1 35 ? 5.309 18.031 4.91 1 90.12 35 ALA B N 1
ATOM 1987 C CA . ALA B 1 35 ? 4.758 19.281 5.414 1 90.12 35 ALA B CA 1
ATOM 1988 C C . ALA B 1 35 ? 5.172 19.531 6.863 1 90.12 35 ALA B C 1
ATOM 1990 O O . ALA B 1 35 ? 5.496 20.656 7.246 1 90.12 35 ALA B O 1
ATOM 1991 N N . GLY B 1 36 ? 5.285 18.5 7.617 1 92 36 GLY B N 1
ATOM 1992 C CA . GLY B 1 36 ? 5.492 18.641 9.055 1 92 36 GLY B CA 1
ATOM 1993 C C . GLY B 1 36 ? 6.957 18.703 9.438 1 92 36 GLY B C 1
ATOM 1994 O O . GLY B 1 36 ? 7.297 19.172 10.523 1 92 36 GLY B O 1
ATOM 1995 N N . ALA B 1 37 ? 7.793 18.234 8.578 1 96.06 37 ALA B N 1
ATOM 1996 C CA . ALA B 1 37 ? 9.219 18.234 8.875 1 96.06 37 ALA B CA 1
ATOM 1997 C C . ALA B 1 37 ? 9.797 19.641 8.875 1 96.06 37 ALA B C 1
ATOM 1999 O O . ALA B 1 37 ? 9.367 20.484 8.086 1 96.06 37 ALA B O 1
ATOM 2000 N N . ARG B 1 38 ? 10.742 19.828 9.758 1 96.25 38 ARG B N 1
ATOM 2001 C CA . ARG B 1 38 ? 11.375 21.141 9.875 1 96.25 38 ARG B CA 1
ATOM 2002 C C . ARG B 1 38 ? 12.898 21.031 9.789 1 96.25 38 ARG B C 1
ATOM 2004 O O . ARG B 1 38 ? 13.492 20.172 10.453 1 96.25 38 ARG B O 1
ATOM 2011 N N . VAL B 1 39 ? 13.453 21.922 9.07 1 97.5 39 VAL B N 1
ATOM 2012 C CA . VAL B 1 39 ? 14.906 21.938 8.914 1 97.5 39 VAL B CA 1
ATOM 2013 C C . VAL B 1 39 ? 15.57 22.25 10.258 1 97.5 39 VAL B C 1
ATOM 2015 O O . VAL B 1 39 ? 16.625 21.703 10.57 1 97.5 39 VAL B O 1
ATOM 2018 N N . ASP B 1 40 ? 14.914 23.047 11.07 1 97.44 40 ASP B N 1
ATOM 2019 C CA . ASP B 1 40 ? 15.438 23.375 12.391 1 97.44 40 ASP B CA 1
ATOM 2020 C C . ASP B 1 40 ? 15.539 22.125 13.266 1 97.44 40 ASP B C 1
ATOM 2022 O O . ASP B 1 40 ? 16.516 21.938 13.984 1 97.44 40 ASP B O 1
ATOM 2026 N N . GLU B 1 41 ? 14.547 21.297 13.195 1 97.44 41 GLU B N 1
ATOM 2027 C CA . GLU B 1 41 ? 14.539 20.062 13.969 1 97.44 41 GLU B CA 1
ATOM 2028 C C . GLU B 1 41 ? 15.617 19.094 13.484 1 97.44 41 GLU B C 1
ATOM 2030 O O . GLU B 1 41 ? 16.25 18.422 14.289 1 97.44 41 GLU B O 1
ATOM 2035 N N . ILE B 1 42 ? 15.828 19.047 12.188 1 97.88 42 ILE B N 1
ATOM 2036 C CA . ILE B 1 42 ? 16.875 18.219 11.609 1 97.88 42 ILE B CA 1
ATOM 2037 C C . ILE B 1 42 ? 18.234 18.703 12.094 1 97.88 42 ILE B C 1
ATOM 2039 O O . ILE B 1 42 ? 19.062 17.906 12.555 1 97.88 42 ILE B O 1
ATOM 2043 N N . ALA B 1 43 ? 18.438 19.984 12.047 1 97.56 43 ALA B N 1
ATOM 2044 C CA . ALA B 1 43 ? 19.703 20.578 12.508 1 97.56 43 ALA B CA 1
ATOM 2045 C C . ALA B 1 43 ? 19.953 20.25 13.977 1 97.56 43 ALA B C 1
ATOM 2047 O O . ALA B 1 43 ? 21.062 19.906 14.359 1 97.56 43 ALA B O 1
ATOM 2048 N N . ALA B 1 44 ? 18.922 20.297 14.766 1 97.5 44 ALA B N 1
ATOM 2049 C CA . ALA B 1 44 ? 19.031 20.078 16.203 1 97.5 44 ALA B CA 1
ATOM 2050 C C . ALA B 1 44 ? 19.438 18.641 16.516 1 97.5 44 ALA B C 1
ATOM 2052 O O . ALA B 1 44 ? 20.016 18.359 17.562 1 97.5 44 ALA B O 1
ATOM 2053 N N . ARG B 1 45 ? 19.25 17.766 15.594 1 96.81 45 ARG B N 1
ATOM 2054 C CA . ARG B 1 45 ? 19.531 16.344 15.828 1 96.81 45 ARG B CA 1
ATOM 2055 C C . ARG B 1 45 ? 20.828 15.93 15.133 1 96.81 45 ARG B C 1
ATOM 2057 O O . ARG B 1 45 ? 21.156 14.734 15.086 1 96.81 45 ARG B O 1
ATOM 2064 N N . THR B 1 46 ? 21.453 16.844 14.531 1 94.94 46 THR B N 1
ATOM 2065 C CA . THR B 1 46 ? 22.734 16.594 13.891 1 94.94 46 THR B CA 1
ATOM 2066 C C . THR B 1 46 ? 23.844 17.391 14.578 1 94.94 46 THR B C 1
ATOM 2068 O O . THR B 1 46 ? 23.578 18.219 15.445 1 94.94 46 THR B O 1
ATOM 2071 N N . SER B 1 47 ? 25.094 17.062 14.273 1 92.56 47 SER B N 1
ATOM 2072 C CA . SER B 1 47 ? 26.25 17.797 14.766 1 92.56 47 SER B CA 1
ATOM 2073 C C . SER B 1 47 ? 26.562 19 13.875 1 92.56 47 SER B C 1
ATOM 2075 O O . SER B 1 47 ? 27.719 19.375 13.727 1 92.56 47 SER B O 1
ATOM 2077 N N . THR B 1 48 ? 25.531 19.516 13.211 1 91.94 48 THR B N 1
ATOM 2078 C CA . THR B 1 48 ? 25.75 20.625 12.289 1 91.94 48 THR B CA 1
ATOM 2079 C C . THR B 1 48 ? 24.703 21.719 12.484 1 91.94 48 THR B C 1
ATOM 2081 O O . THR B 1 48 ? 24.031 21.766 13.523 1 91.94 48 THR B O 1
ATOM 2084 N N . THR B 1 49 ? 24.719 22.781 11.617 1 94.19 49 THR B N 1
ATOM 2085 C CA . THR B 1 49 ? 23.828 23.922 11.734 1 94.19 49 THR B CA 1
ATOM 2086 C C . THR B 1 49 ? 22.859 23.984 10.562 1 94.19 49 THR B C 1
ATOM 2088 O O . THR B 1 49 ? 23.094 23.344 9.531 1 94.19 49 THR B O 1
ATOM 2091 N N . LYS B 1 50 ? 21.797 24.672 10.812 1 96.25 50 LYS B N 1
ATOM 2092 C CA . LYS B 1 50 ? 20.828 24.906 9.742 1 96.25 50 LYS B CA 1
ATOM 2093 C C . LYS B 1 50 ? 21.516 25.516 8.516 1 96.25 50 LYS B C 1
ATOM 2095 O O . LYS B 1 50 ? 21.188 25.141 7.383 1 96.25 50 LYS B O 1
ATOM 2100 N N . ARG B 1 51 ? 22.531 26.406 8.727 1 95.81 51 ARG B N 1
ATOM 2101 C CA . ARG B 1 51 ? 23.281 27.031 7.645 1 95.81 51 ARG B CA 1
ATOM 2102 C C . ARG B 1 51 ? 23.984 25.984 6.793 1 95.81 51 ARG B C 1
ATOM 2104 O O . ARG B 1 51 ? 24 26.078 5.566 1 95.81 51 ARG B O 1
ATOM 2111 N N . MET B 1 52 ? 24.531 24.984 7.473 1 95.75 52 MET B N 1
ATOM 2112 C CA . MET B 1 52 ? 25.25 23.922 6.762 1 95.75 52 MET B CA 1
ATOM 2113 C C . MET B 1 52 ? 24.281 23.047 5.977 1 95.75 52 MET B C 1
ATOM 2115 O O . MET B 1 52 ? 24.625 22.562 4.887 1 95.75 52 MET B O 1
ATOM 2119 N N . ILE B 1 53 ? 23.047 22.797 6.535 1 96.94 53 ILE B N 1
ATOM 2120 C CA . ILE B 1 53 ? 22.047 22.016 5.809 1 96.94 53 ILE B CA 1
ATOM 2121 C C . ILE B 1 53 ? 21.688 22.734 4.508 1 96.94 53 ILE B C 1
ATOM 2123 O O . ILE B 1 53 ? 21.625 22.109 3.447 1 96.94 53 ILE B O 1
ATOM 2127 N N . TYR B 1 54 ? 21.547 24.062 4.578 1 96.88 54 TYR B N 1
ATOM 2128 C CA . TYR B 1 54 ? 21.234 24.844 3.391 1 96.88 54 TYR B CA 1
ATOM 2129 C C . TYR B 1 54 ? 22.422 24.859 2.43 1 96.88 54 TYR B C 1
ATOM 2131 O O . TYR B 1 54 ? 22.234 24.891 1.211 1 96.88 54 TYR B O 1
ATOM 2139 N N . TYR B 1 55 ? 23.609 24.844 3.018 1 96.5 55 TYR B N 1
ATOM 2140 C CA . TYR B 1 55 ? 24.828 24.812 2.211 1 96.5 55 TYR B CA 1
ATOM 2141 C C . TYR B 1 55 ? 24.906 23.516 1.412 1 96.5 55 TYR B C 1
ATOM 2143 O O . TYR B 1 55 ? 25.172 23.547 0.205 1 96.5 55 TYR B O 1
ATOM 2151 N N . TYR B 1 56 ? 24.625 22.391 2.004 1 96.38 56 TYR B N 1
ATOM 2152 C CA . TYR B 1 56 ? 24.797 21.094 1.37 1 96.38 56 TYR B CA 1
ATOM 2153 C C . TYR B 1 56 ? 23.625 20.766 0.453 1 96.38 56 TYR B C 1
ATOM 2155 O O . TYR B 1 56 ? 23.797 20.141 -0.592 1 96.38 56 TYR B O 1
ATOM 2163 N N . PHE B 1 57 ? 22.359 21.234 0.813 1 97.25 57 PHE B N 1
ATOM 2164 C CA . PHE B 1 57 ? 21.203 20.672 0.123 1 97.25 57 PHE B CA 1
ATOM 2165 C C . PHE B 1 57 ? 20.344 21.797 -0.456 1 97.25 57 PHE B C 1
ATOM 2167 O O . PHE B 1 57 ? 19.438 21.531 -1.261 1 97.25 57 PHE B O 1
ATOM 2174 N N . GLY B 1 58 ? 20.625 23.078 -0.064 1 95.06 58 GLY B N 1
ATOM 2175 C CA . GLY B 1 58 ? 19.891 24.203 -0.617 1 95.06 58 GLY B CA 1
ATOM 2176 C C . GLY B 1 58 ? 18.625 24.547 0.151 1 95.06 58 GLY B C 1
ATOM 2177 O O . GLY B 1 58 ? 18.344 25.703 0.423 1 95.06 58 GLY B O 1
ATOM 2178 N N . GLY B 1 59 ? 17.719 23.438 0.438 1 95.25 59 GLY B N 1
ATOM 2179 C CA . GLY B 1 59 ? 16.469 23.656 1.155 1 95.25 59 GLY B CA 1
ATOM 2180 C C . GLY B 1 59 ? 15.758 22.375 1.504 1 95.25 59 GLY B C 1
ATOM 2181 O O . GLY B 1 59 ? 16.266 21.281 1.234 1 95.25 59 GLY B O 1
ATOM 2182 N N . LYS B 1 60 ? 14.594 22.641 2.07 1 97.19 60 LYS B N 1
ATOM 2183 C CA . LYS B 1 60 ? 13.82 21.5 2.551 1 97.19 60 LYS B CA 1
ATOM 2184 C C . LYS B 1 60 ? 13.43 20.578 1.401 1 97.19 60 LYS B C 1
ATOM 2186 O O . LYS B 1 60 ? 13.555 19.359 1.516 1 97.19 60 LYS B O 1
ATOM 2191 N N . GLU B 1 61 ? 12.992 21.203 0.299 1 96.88 61 GLU B N 1
ATOM 2192 C CA . GLU B 1 61 ? 12.531 20.391 -0.824 1 96.88 61 GLU B CA 1
ATOM 2193 C C . GLU B 1 61 ? 13.672 19.547 -1.406 1 96.88 61 GLU B C 1
ATOM 2195 O O . GLU B 1 61 ? 13.508 18.359 -1.653 1 96.88 61 GLU B O 1
ATOM 2200 N N . GLN B 1 62 ? 14.773 20.172 -1.623 1 97.06 62 GLN B N 1
ATOM 2201 C CA . GLN B 1 62 ? 15.93 19.469 -2.178 1 97.06 62 GLN B CA 1
ATOM 2202 C C . GLN B 1 62 ? 16.422 18.391 -1.22 1 97.06 62 GLN B C 1
ATOM 2204 O O . GLN B 1 62 ? 16.859 17.328 -1.651 1 97.06 62 GLN B O 1
ATOM 2209 N N . LEU B 1 63 ? 16.406 18.766 0.044 1 97.81 63 LEU B N 1
ATOM 2210 C CA . LEU B 1 63 ? 16.781 17.781 1.06 1 97.81 63 LEU B CA 1
ATOM 2211 C C . LEU B 1 63 ? 15.844 16.578 1.046 1 97.81 63 LEU B C 1
ATOM 2213 O O . LEU B 1 63 ? 16.297 15.438 1.156 1 97.81 63 LEU B O 1
ATOM 2217 N N . TYR B 1 64 ? 14.586 16.797 0.886 1 98.12 64 TYR B N 1
ATOM 2218 C CA . TYR B 1 64 ? 13.586 15.742 0.8 1 98.12 64 TYR B CA 1
ATOM 2219 C C . TYR B 1 64 ? 13.828 14.859 -0.417 1 98.12 64 TYR B C 1
ATOM 2221 O O . TYR B 1 64 ? 13.836 13.633 -0.309 1 98.12 64 TYR B O 1
ATOM 2229 N N . VAL B 1 65 ? 14.047 15.484 -1.529 1 97.44 65 VAL B N 1
ATOM 2230 C CA . VAL B 1 65 ? 14.32 14.742 -2.758 1 97.44 65 VAL B CA 1
ATOM 2231 C C . VAL B 1 65 ? 15.578 13.898 -2.584 1 97.44 65 VAL B C 1
ATOM 2233 O O . VAL B 1 65 ? 15.609 12.734 -2.99 1 97.44 65 VAL B O 1
ATOM 2236 N N . ALA B 1 66 ? 16.562 14.445 -1.947 1 96.94 66 ALA B N 1
ATOM 2237 C CA . ALA B 1 66 ? 17.797 13.711 -1.692 1 96.94 66 ALA B CA 1
ATOM 2238 C C . ALA B 1 66 ? 17.531 12.492 -0.806 1 96.94 66 ALA B C 1
ATOM 2240 O O . ALA B 1 66 ? 18.125 11.43 -1.006 1 96.94 66 ALA B O 1
ATOM 2241 N N . ALA B 1 67 ? 16.703 12.656 0.202 1 97.25 67 ALA B N 1
ATOM 2242 C CA . ALA B 1 67 ? 16.328 11.539 1.062 1 97.25 67 ALA B CA 1
ATOM 2243 C C . ALA B 1 67 ? 15.648 10.43 0.26 1 97.25 67 ALA B C 1
ATOM 2245 O O . ALA B 1 67 ? 15.945 9.25 0.44 1 97.25 67 ALA B O 1
ATOM 2246 N N . LEU B 1 68 ? 14.758 10.797 -0.66 1 96.75 68 LEU B N 1
ATOM 2247 C CA . LEU B 1 68 ? 14.086 9.844 -1.533 1 96.75 68 LEU B CA 1
ATOM 2248 C C . LEU B 1 68 ? 15.094 9.125 -2.428 1 96.75 68 LEU B C 1
ATOM 2250 O O . LEU B 1 68 ? 15.062 7.902 -2.555 1 96.75 68 LEU B O 1
ATOM 2254 N N . GLU B 1 69 ? 15.961 9.922 -2.967 1 95.81 69 GLU B N 1
ATOM 2255 C CA . GLU B 1 69 ? 16.969 9.367 -3.859 1 95.81 69 GLU B CA 1
ATOM 2256 C C . GLU B 1 69 ? 17.859 8.352 -3.131 1 95.81 69 GLU B C 1
ATOM 2258 O O . GLU B 1 69 ? 18.125 7.266 -3.654 1 95.81 69 GLU B O 1
ATOM 2263 N N . ARG B 1 70 ? 18.266 8.695 -1.981 1 94.88 70 ARG B N 1
ATOM 2264 C CA . ARG B 1 70 ? 19.094 7.785 -1.191 1 94.88 70 ARG B CA 1
ATOM 2265 C C . ARG B 1 70 ? 18.344 6.5 -0.87 1 94.88 70 ARG B C 1
ATOM 2267 O O . ARG B 1 70 ? 18.891 5.406 -0.989 1 94.88 70 ARG B O 1
ATOM 2274 N N . ALA B 1 71 ? 17.125 6.648 -0.49 1 94.19 71 ALA B N 1
ATOM 2275 C CA . ALA B 1 71 ? 16.312 5.488 -0.128 1 94.19 71 ALA B CA 1
ATOM 2276 C C . ALA B 1 71 ? 16.156 4.531 -1.31 1 94.19 71 ALA B C 1
ATOM 2278 O O . ALA B 1 71 ? 16.312 3.318 -1.157 1 94.19 71 ALA B O 1
ATOM 2279 N N . TYR B 1 72 ? 15.953 5.047 -2.516 1 94.62 72 TYR B N 1
ATOM 2280 C CA . TYR B 1 72 ? 15.781 4.211 -3.697 1 94.62 72 TYR B CA 1
ATOM 2281 C C . TYR B 1 72 ? 17.12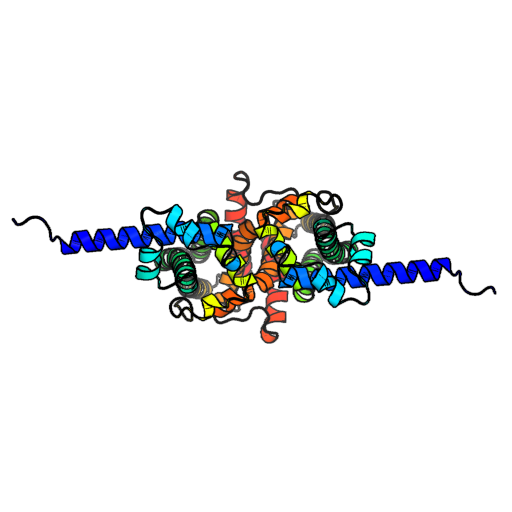5 3.646 -4.164 1 94.62 72 TYR B C 1
ATOM 2283 O O . TYR B 1 72 ? 17.172 2.564 -4.758 1 94.62 72 TYR B O 1
ATOM 2291 N N . ALA B 1 73 ? 18.188 4.434 -3.936 1 93.06 73 ALA B N 1
ATOM 2292 C CA . ALA B 1 73 ? 19.5 4 -4.391 1 93.06 73 ALA B CA 1
ATOM 2293 C C . ALA B 1 73 ? 19.922 2.705 -3.701 1 93.06 73 ALA B C 1
ATOM 2295 O O . ALA B 1 73 ? 20.594 1.862 -4.305 1 93.06 73 ALA B O 1
ATOM 2296 N N . THR B 1 74 ? 19.547 2.555 -2.502 1 93.88 74 THR B N 1
ATOM 2297 C CA . THR B 1 74 ? 19.953 1.393 -1.723 1 93.88 74 THR B CA 1
ATOM 2298 C C . THR B 1 74 ? 19.391 0.109 -2.32 1 93.88 74 THR B C 1
ATOM 2300 O O . THR B 1 74 ? 20.141 -0.833 -2.604 1 93.88 74 THR B O 1
ATOM 2303 N N . ILE B 1 75 ? 18.141 0.001 -2.57 1 95.31 75 ILE B N 1
ATOM 2304 C CA . ILE B 1 75 ? 17.531 -1.208 -3.117 1 95.31 75 ILE B CA 1
ATOM 2305 C C . ILE B 1 75 ? 18.016 -1.427 -4.551 1 95.31 75 ILE B C 1
ATOM 2307 O O . ILE B 1 75 ? 18.234 -2.564 -4.973 1 95.31 75 ILE B O 1
ATOM 2311 N N . ARG B 1 76 ? 18.219 -0.326 -5.281 1 94.31 76 ARG B N 1
ATOM 2312 C CA . ARG B 1 76 ? 18.719 -0.447 -6.648 1 94.31 76 ARG B CA 1
ATOM 2313 C C . ARG B 1 76 ? 20.094 -1.088 -6.68 1 94.31 76 ARG B C 1
ATOM 2315 O O . ARG B 1 76 ? 20.391 -1.911 -7.551 1 94.31 76 ARG B O 1
ATOM 2322 N N . ALA B 1 77 ? 20.875 -0.699 -5.777 1 94.25 77 ALA B N 1
ATOM 2323 C CA . ALA B 1 77 ? 22.219 -1.277 -5.695 1 94.25 77 ALA B CA 1
ATOM 2324 C C . ALA B 1 77 ? 22.156 -2.77 -5.379 1 94.25 77 ALA B C 1
ATOM 2326 O O . ALA B 1 77 ? 22.875 -3.568 -5.977 1 94.25 77 ALA B O 1
ATOM 2327 N N . LEU B 1 78 ? 21.281 -3.168 -4.477 1 96.38 78 LEU B N 1
ATOM 2328 C CA . LEU B 1 78 ? 21.125 -4.574 -4.121 1 96.38 78 LEU B CA 1
ATOM 2329 C C . LEU B 1 78 ? 20.641 -5.383 -5.32 1 96.38 78 LEU B C 1
ATOM 2331 O O . LEU B 1 78 ? 21.141 -6.484 -5.574 1 96.38 78 LEU B O 1
ATOM 2335 N N . GLU B 1 79 ? 19.703 -4.832 -6.055 1 95.38 79 GLU B N 1
ATOM 2336 C CA . GLU B 1 79 ? 19.141 -5.512 -7.223 1 95.38 79 GLU B CA 1
ATOM 2337 C C . GLU B 1 79 ? 20.172 -5.625 -8.336 1 95.38 79 GLU B C 1
ATOM 2339 O O . GLU B 1 79 ? 20.266 -6.656 -9.008 1 95.38 79 GLU B O 1
ATOM 2344 N N . ARG B 1 80 ? 20.922 -4.555 -8.484 1 93.12 80 ARG B N 1
ATOM 2345 C CA . ARG B 1 80 ? 21.969 -4.539 -9.5 1 93.12 80 ARG B CA 1
ATOM 2346 C C . ARG B 1 80 ? 23.016 -5.613 -9.219 1 93.12 80 ARG B C 1
ATOM 2348 O O . ARG B 1 80 ? 23.516 -6.258 -10.148 1 93.12 80 ARG B O 1
ATOM 2355 N N . ASP B 1 81 ? 23.25 -5.852 -7.969 1 95.56 81 ASP B N 1
ATOM 2356 C CA . ASP B 1 81 ? 24.328 -6.754 -7.562 1 95.56 81 ASP B CA 1
ATOM 2357 C C . ASP B 1 81 ? 23.812 -8.18 -7.383 1 95.56 81 ASP B C 1
ATOM 2359 O O . ASP B 1 81 ? 24.578 -9.094 -7.094 1 95.56 81 ASP B O 1
ATOM 2363 N N . LEU B 1 82 ? 22.516 -8.297 -7.52 1 96.94 82 LEU B N 1
ATOM 2364 C CA . LEU B 1 82 ? 21.938 -9.625 -7.328 1 96.94 82 LEU B CA 1
ATOM 2365 C C . LEU B 1 82 ? 22.391 -10.578 -8.422 1 96.94 82 LEU B C 1
ATOM 2367 O O . LEU B 1 82 ? 22.094 -10.367 -9.602 1 96.94 82 LEU B O 1
ATOM 2371 N N . ASP B 1 83 ? 23.203 -11.57 -8.055 1 96.94 83 ASP B N 1
ATOM 2372 C CA . ASP B 1 83 ? 23.703 -12.578 -8.992 1 96.94 83 ASP B CA 1
ATOM 2373 C C . ASP B 1 83 ? 22.844 -13.844 -8.938 1 96.94 83 ASP B C 1
ATOM 2375 O O . ASP B 1 83 ? 22.984 -14.656 -8.023 1 96.94 83 ASP B O 1
ATOM 2379 N N . VAL B 1 84 ? 21.969 -13.977 -10.008 1 97.81 84 VAL B N 1
ATOM 2380 C CA . VAL B 1 84 ? 21.062 -15.117 -9.984 1 97.81 84 VAL B CA 1
ATOM 2381 C C . VAL B 1 84 ? 21.078 -15.805 -11.352 1 97.81 84 VAL B C 1
ATOM 2383 O O . VAL B 1 84 ? 20.219 -16.656 -11.633 1 97.81 84 VAL B O 1
ATOM 2386 N N . ASP B 1 85 ? 22.031 -15.445 -12.195 1 95.75 85 ASP B N 1
ATOM 2387 C CA . ASP B 1 85 ? 22.047 -15.977 -13.555 1 95.75 85 ASP B CA 1
ATOM 2388 C C . ASP B 1 85 ? 22.438 -17.453 -13.57 1 95.75 85 ASP B C 1
ATOM 2390 O O . ASP B 1 85 ? 22.172 -18.156 -14.547 1 95.75 85 ASP B O 1
ATOM 2394 N N . HIS B 1 86 ? 23.047 -17.906 -12.523 1 97.31 86 HIS B N 1
ATOM 2395 C CA . HIS B 1 86 ? 23.484 -19.297 -12.445 1 97.31 86 HIS B CA 1
ATOM 2396 C C . HIS B 1 86 ? 22.391 -20.188 -11.867 1 97.31 86 HIS B C 1
ATOM 2398 O O . HIS B 1 86 ? 22.5 -21.422 -11.898 1 97.31 86 HIS B O 1
ATOM 2404 N N . LEU B 1 87 ? 21.359 -19.625 -11.32 1 98.44 87 LEU B N 1
ATOM 2405 C CA . LEU B 1 87 ? 20.297 -20.359 -10.672 1 98.44 87 LEU B CA 1
ATOM 2406 C C . LEU B 1 87 ? 19.219 -20.766 -11.68 1 98.44 87 LEU B C 1
ATOM 2408 O O . LEU B 1 87 ? 19.109 -20.172 -12.75 1 98.44 87 LEU B O 1
ATOM 2412 N N . GLU B 1 88 ? 18.453 -21.828 -11.297 1 98.5 88 GLU B N 1
ATOM 2413 C CA . GLU B 1 88 ? 17.234 -22.094 -12.047 1 98.5 88 GLU B CA 1
ATOM 2414 C C . GLU B 1 88 ? 16.281 -20.891 -11.992 1 98.5 88 GLU B C 1
ATOM 2416 O O . GLU B 1 88 ? 16.234 -20.172 -10.992 1 98.5 88 GLU B O 1
ATOM 2421 N N . PRO B 1 89 ? 15.516 -20.688 -13.047 1 98.56 89 PRO B N 1
ATOM 2422 C CA . PRO B 1 89 ? 14.656 -19.5 -13.125 1 98.56 89 PRO B CA 1
ATOM 2423 C C . PRO B 1 89 ? 13.734 -19.359 -11.914 1 98.56 89 PRO B C 1
ATOM 2425 O O . PRO B 1 89 ? 13.578 -18.25 -11.383 1 98.56 89 PRO B O 1
ATOM 2428 N N . GLU B 1 90 ? 13.164 -20.438 -11.414 1 98.75 90 GLU B N 1
ATOM 2429 C CA . GLU B 1 90 ? 12.297 -20.375 -10.242 1 98.75 90 GLU B CA 1
ATOM 2430 C C . GLU B 1 90 ? 13.062 -19.922 -9.008 1 98.75 90 GLU B C 1
ATOM 2432 O O . GLU B 1 90 ? 12.562 -19.094 -8.234 1 98.75 90 GLU B O 1
ATOM 2437 N N . ASP B 1 91 ? 14.305 -20.422 -8.836 1 98.81 91 ASP B N 1
ATOM 2438 C CA . ASP B 1 91 ? 15.133 -20.031 -7.699 1 98.81 91 ASP B CA 1
ATOM 2439 C C . ASP B 1 91 ? 15.547 -18.562 -7.801 1 98.81 91 ASP B C 1
ATOM 2441 O O . ASP B 1 91 ? 15.656 -17.875 -6.785 1 98.81 91 ASP B O 1
ATOM 2445 N N . ALA B 1 92 ? 15.781 -18.141 -8.992 1 98.81 92 ALA B N 1
ATOM 2446 C CA . ALA B 1 92 ? 16.141 -16.75 -9.227 1 98.81 92 ALA B CA 1
ATOM 2447 C C . ALA B 1 92 ? 15 -15.805 -8.852 1 98.81 92 ALA B C 1
ATOM 2449 O O . ALA B 1 92 ? 15.219 -14.773 -8.211 1 98.81 92 ALA B O 1
ATOM 2450 N N . ILE B 1 93 ? 13.766 -16.203 -9.234 1 98.88 93 ILE B N 1
ATOM 2451 C CA . ILE B 1 93 ? 12.586 -15.43 -8.852 1 98.88 93 ILE B CA 1
ATOM 2452 C C . ILE B 1 93 ? 12.492 -15.359 -7.332 1 98.88 93 ILE B C 1
ATOM 2454 O O . ILE B 1 93 ? 12.273 -14.281 -6.77 1 98.88 93 ILE B O 1
ATOM 2458 N N . ARG B 1 94 ? 12.703 -16.484 -6.707 1 98.81 94 ARG B N 1
ATOM 2459 C CA . ARG B 1 94 ? 12.617 -16.547 -5.254 1 98.81 94 ARG B CA 1
ATOM 2460 C C . ARG B 1 94 ? 13.648 -15.633 -4.602 1 98.81 94 ARG B C 1
ATOM 2462 O O . ARG B 1 94 ? 13.336 -14.914 -3.652 1 98.81 94 ARG B O 1
ATOM 2469 N N . ARG B 1 95 ? 14.828 -15.609 -5.102 1 98.81 95 ARG B N 1
ATOM 2470 C CA . ARG B 1 95 ? 15.898 -14.789 -4.531 1 98.81 95 ARG B CA 1
ATOM 2471 C C . ARG B 1 95 ? 15.586 -13.305 -4.688 1 98.81 95 ARG B C 1
ATOM 2473 O O . ARG B 1 95 ? 15.828 -12.516 -3.771 1 98.81 95 ARG B O 1
ATOM 2480 N N . LEU B 1 96 ? 15.07 -12.906 -5.832 1 98.75 96 LEU B N 1
ATOM 2481 C CA . LEU B 1 96 ? 14.719 -11.508 -6.043 1 98.75 96 LEU B CA 1
ATOM 2482 C C . LEU B 1 96 ? 13.586 -11.086 -5.113 1 98.75 96 LEU B C 1
ATOM 2484 O O . LEU B 1 96 ? 13.641 -10.016 -4.512 1 98.75 96 LEU B O 1
ATOM 2488 N N . ALA B 1 97 ? 12.547 -11.961 -4.988 1 98.88 97 ALA B N 1
ATOM 2489 C CA . ALA B 1 97 ? 11.43 -11.672 -4.09 1 98.88 97 ALA B CA 1
ATOM 2490 C C . ALA B 1 97 ? 11.906 -11.555 -2.645 1 98.88 97 ALA B C 1
ATOM 2492 O O . ALA B 1 97 ? 11.484 -10.648 -1.921 1 98.88 97 ALA B O 1
ATOM 2493 N N . GLU B 1 98 ? 12.805 -12.445 -2.242 1 98.88 98 GLU B N 1
ATOM 2494 C CA . GLU B 1 98 ? 13.352 -12.445 -0.888 1 98.88 98 GLU B CA 1
ATOM 2495 C C . GLU B 1 98 ? 14.18 -11.188 -0.626 1 98.88 98 GLU B C 1
ATOM 2497 O O . GLU B 1 98 ? 14.102 -10.602 0.456 1 98.88 98 GLU B O 1
ATOM 2502 N N . LEU B 1 99 ? 14.945 -10.812 -1.6 1 98.75 99 LEU B N 1
ATOM 2503 C CA . LEU B 1 99 ? 15.742 -9.594 -1.476 1 98.75 99 LEU B CA 1
ATOM 2504 C C . LEU B 1 99 ? 14.844 -8.383 -1.229 1 98.75 99 LEU B C 1
ATOM 2506 O O . LEU B 1 99 ? 15.102 -7.582 -0.329 1 98.75 99 LEU B O 1
ATOM 2510 N N . THR B 1 100 ? 13.812 -8.281 -2.035 1 98.62 100 THR B N 1
ATOM 2511 C CA . THR B 1 100 ? 12.875 -7.176 -1.909 1 98.62 100 THR B CA 1
ATOM 2512 C C . THR B 1 100 ? 12.164 -7.215 -0.559 1 98.62 100 THR B C 1
ATOM 2514 O O . THR B 1 100 ? 12.07 -6.199 0.129 1 98.62 100 THR B O 1
ATOM 2517 N N . PHE B 1 101 ? 11.727 -8.406 -0.152 1 98.88 101 PHE B N 1
ATOM 2518 C CA . PHE B 1 101 ? 11.047 -8.641 1.119 1 98.88 101 PHE B CA 1
ATOM 2519 C C . PHE B 1 101 ? 11.922 -8.188 2.285 1 98.88 101 PHE B C 1
ATOM 2521 O O . PHE B 1 101 ? 11.484 -7.406 3.129 1 98.88 101 PHE B O 1
ATOM 2528 N N . ASP B 1 102 ? 13.156 -8.617 2.287 1 98.81 102 ASP B N 1
ATOM 2529 C CA . ASP B 1 102 ? 14.102 -8.32 3.363 1 98.81 102 ASP B CA 1
ATOM 2530 C C . ASP B 1 102 ? 14.445 -6.836 3.402 1 98.81 102 ASP B C 1
ATOM 2532 O O . ASP B 1 102 ? 14.516 -6.238 4.477 1 98.81 102 ASP B O 1
ATOM 2536 N N . HIS B 1 103 ? 14.648 -6.293 2.273 1 98.62 103 HIS B N 1
ATOM 2537 C CA . HIS B 1 103 ? 15.031 -4.887 2.215 1 98.62 103 HIS B CA 1
ATOM 2538 C C . HIS B 1 103 ? 13.93 -3.994 2.773 1 98.62 103 HIS B C 1
ATOM 2540 O O . HIS B 1 103 ? 14.195 -3.092 3.57 1 98.62 103 HIS B O 1
ATOM 2546 N N . HIS B 1 104 ? 12.68 -4.227 2.332 1 98.62 104 HIS B N 1
ATOM 2547 C CA . HIS B 1 104 ? 11.57 -3.391 2.787 1 98.62 104 HIS B CA 1
ATOM 2548 C C . HIS B 1 104 ? 11.367 -3.518 4.293 1 98.62 104 HIS B C 1
ATOM 2550 O O . HIS B 1 104 ? 11.133 -2.52 4.977 1 98.62 104 HIS B O 1
ATOM 2556 N N . GLU B 1 105 ? 11.477 -4.707 4.793 1 98.69 105 GLU B N 1
ATOM 2557 C CA . GLU B 1 105 ? 11.359 -4.922 6.23 1 98.69 105 GLU B CA 1
ATOM 2558 C C . GLU B 1 105 ? 12.453 -4.184 6.992 1 98.69 105 GLU B C 1
ATOM 2560 O O . GLU B 1 105 ? 12.203 -3.605 8.055 1 98.69 105 GLU B O 1
ATOM 2565 N N . ALA B 1 106 ? 13.617 -4.152 6.449 1 98.31 106 ALA B N 1
ATOM 2566 C CA . ALA B 1 106 ? 14.781 -3.574 7.121 1 98.31 106 ALA B CA 1
ATOM 2567 C C . ALA B 1 106 ? 14.789 -2.055 6.984 1 98.31 106 ALA B C 1
ATOM 2569 O O . ALA B 1 106 ? 15.57 -1.372 7.656 1 98.31 106 ALA B O 1
ATOM 2570 N N . ASN B 1 107 ? 13.961 -1.497 6.191 1 98 107 ASN B N 1
ATOM 2571 C CA . ASN B 1 107 ? 13.977 -0.067 5.902 1 98 107 ASN B CA 1
ATOM 2572 C C . ASN B 1 107 ? 12.578 0.535 5.977 1 98 107 ASN B C 1
ATOM 2574 O O . ASN B 1 107 ? 12.062 1.054 4.984 1 98 107 ASN B O 1
ATOM 2578 N N . PRO B 1 108 ? 11.984 0.538 7.148 1 97.69 108 PRO B N 1
ATOM 2579 C CA . PRO B 1 108 ? 10.609 1.023 7.27 1 97.69 108 PRO B CA 1
ATOM 2580 C C . PRO B 1 108 ? 10.469 2.504 6.922 1 97.69 108 PRO B C 1
ATOM 2582 O O . PRO B 1 108 ? 9.422 2.934 6.434 1 97.69 108 PRO B O 1
ATOM 2585 N N . ASP B 1 109 ? 11.555 3.314 7.117 1 97.5 109 ASP B N 1
ATOM 2586 C CA . ASP B 1 109 ? 11.508 4.727 6.75 1 97.5 109 ASP B CA 1
ATOM 2587 C C . ASP B 1 109 ? 11.344 4.898 5.242 1 97.5 109 ASP B C 1
ATOM 2589 O O . ASP B 1 109 ? 10.68 5.832 4.785 1 97.5 109 ASP B O 1
ATOM 2593 N N . PHE B 1 110 ? 11.922 3.988 4.492 1 97.88 110 PHE B N 1
ATOM 2594 C CA . PHE B 1 110 ? 11.758 3.996 3.043 1 97.88 110 PHE B CA 1
ATOM 2595 C C . PHE B 1 110 ? 10.281 3.848 2.668 1 97.88 110 PHE B C 1
ATOM 2597 O O . PHE B 1 110 ? 9.766 4.625 1.865 1 97.88 110 PHE B O 1
ATOM 2604 N N . ILE B 1 111 ? 9.602 2.928 3.289 1 98.44 111 ILE B N 1
ATOM 2605 C CA . ILE B 1 111 ? 8.203 2.645 3.002 1 98.44 111 ILE B CA 1
ATOM 2606 C C . ILE B 1 111 ? 7.34 3.838 3.404 1 98.44 111 ILE B C 1
ATOM 2608 O O . ILE B 1 111 ? 6.406 4.207 2.689 1 98.44 111 ILE B O 1
ATOM 2612 N N . ARG B 1 112 ? 7.68 4.445 4.5 1 97.5 112 ARG B N 1
ATOM 2613 C CA . ARG B 1 112 ? 6.941 5.629 4.934 1 97.5 112 ARG B CA 1
ATOM 2614 C C . ARG B 1 112 ? 7.133 6.785 3.957 1 97.5 112 ARG B C 1
ATOM 2616 O O . ARG B 1 112 ? 6.172 7.469 3.602 1 97.5 112 ARG B O 1
ATOM 2623 N N . LEU B 1 113 ? 8.383 7.004 3.5 1 97.69 113 LEU B N 1
ATOM 2624 C CA . LEU B 1 113 ? 8.656 8.07 2.543 1 97.69 113 LEU B CA 1
ATOM 2625 C C . LEU B 1 113 ? 7.875 7.855 1.252 1 97.69 113 LEU B C 1
ATOM 2627 O O . LEU B 1 113 ? 7.305 8.805 0.701 1 97.69 113 LEU B O 1
ATOM 2631 N N . VAL B 1 114 ? 7.816 6.613 0.814 1 97.5 114 VAL B N 1
ATOM 2632 C CA . VAL B 1 114 ? 7.102 6.281 -0.415 1 97.5 114 VAL B CA 1
ATOM 2633 C C . VAL B 1 114 ? 5.609 6.555 -0.237 1 97.5 114 VAL B C 1
ATOM 2635 O O . VAL B 1 114 ? 4.969 7.129 -1.119 1 97.5 114 VAL B O 1
ATOM 2638 N N . SER B 1 115 ? 5.039 6.16 0.918 1 97.81 115 SER B N 1
ATOM 2639 C CA . SER B 1 115 ? 3.633 6.418 1.209 1 97.81 115 SER B CA 1
ATOM 2640 C C . SER B 1 115 ? 3.338 7.914 1.247 1 97.81 115 SER B C 1
ATOM 2642 O O . SER B 1 115 ? 2.367 8.375 0.644 1 97.81 115 SER B O 1
ATOM 2644 N N . ILE B 1 116 ? 4.188 8.656 1.919 1 96.06 116 ILE B N 1
ATOM 2645 C CA . ILE B 1 116 ? 4.027 10.102 2.061 1 96.06 116 ILE B CA 1
ATOM 2646 C C . ILE B 1 116 ? 4.094 10.766 0.688 1 96.06 116 ILE B C 1
ATOM 2648 O O . ILE B 1 116 ? 3.283 11.633 0.372 1 96.06 116 ILE B O 1
ATOM 2652 N N . GLU B 1 117 ? 5.094 10.336 -0.096 1 96.69 117 GLU B N 1
ATOM 2653 C CA . GLU B 1 117 ? 5.25 10.906 -1.43 1 96.69 117 GLU B CA 1
ATOM 2654 C C . GLU B 1 117 ? 4.008 10.664 -2.283 1 96.69 117 GLU B C 1
ATOM 2656 O O . GLU B 1 117 ? 3.59 11.539 -3.045 1 96.69 117 GLU B O 1
ATOM 2661 N N . ASN B 1 118 ? 3.373 9.539 -2.146 1 97.06 118 ASN B N 1
ATOM 2662 C CA . ASN B 1 118 ? 2.17 9.234 -2.91 1 97.06 118 ASN B CA 1
ATOM 2663 C C . ASN B 1 118 ? 0.974 10.047 -2.43 1 97.06 118 ASN B C 1
ATOM 2665 O O . ASN B 1 118 ? 0.108 10.422 -3.225 1 97.06 118 ASN B O 1
ATOM 2669 N N . ILE B 1 119 ? 0.941 10.258 -1.127 1 93.31 119 ILE B N 1
ATOM 2670 C CA . ILE B 1 119 ? -0.102 11.117 -0.588 1 93.31 119 ILE B CA 1
ATOM 2671 C C . ILE B 1 119 ? 0 12.508 -1.221 1 93.31 119 ILE B C 1
ATOM 2673 O O . ILE B 1 119 ? -1.016 13.164 -1.459 1 93.31 119 ILE B O 1
ATOM 2677 N N . HIS B 1 120 ? 1.214 12.883 -1.601 1 92.69 120 HIS B N 1
ATOM 2678 C CA . HIS B 1 120 ? 1.453 14.164 -2.242 1 92.69 120 HIS B CA 1
ATOM 2679 C C . HIS B 1 120 ? 1.533 14.023 -3.758 1 92.69 120 HIS B C 1
ATOM 2681 O O . HIS B 1 120 ? 2.211 14.805 -4.426 1 92.69 120 HIS B O 1
ATOM 2687 N N . HIS B 1 121 ? 1.066 12.969 -4.316 1 94.94 121 HIS B N 1
ATOM 2688 C CA . HIS B 1 121 ? 0.849 12.727 -5.738 1 94.94 121 HIS B CA 1
ATOM 2689 C C . HIS B 1 121 ? 2.174 12.633 -6.488 1 94.94 121 HIS B C 1
ATOM 2691 O O . HIS B 1 121 ? 2.254 13.008 -7.66 1 94.94 121 HIS B O 1
ATOM 2697 N N . GLY B 1 122 ? 3.256 12.32 -5.801 1 95.44 122 GLY B N 1
ATOM 2698 C CA . GLY B 1 122 ? 4.547 12.117 -6.438 1 95.44 122 GLY B CA 1
ATOM 2699 C C . GLY B 1 122 ? 5.148 13.391 -6.996 1 95.44 122 GLY B C 1
ATOM 2700 O O . GLY B 1 122 ? 5.863 13.359 -8 1 95.44 122 GLY B O 1
ATOM 2701 N N . GLU B 1 123 ? 4.836 14.516 -6.367 1 95 123 GLU B N 1
ATOM 2702 C CA . GLU B 1 123 ? 5.258 15.812 -6.875 1 95 123 GLU B CA 1
ATOM 2703 C C . GLU B 1 123 ? 6.777 15.961 -6.816 1 95 123 GLU B C 1
ATOM 2705 O O . GLU B 1 123 ? 7.387 16.516 -7.738 1 95 123 GLU B O 1
ATOM 2710 N N . HIS B 1 124 ? 7.395 15.5 -5.836 1 95.94 124 HIS B N 1
ATOM 2711 C CA . HIS B 1 124 ? 8.82 15.727 -5.629 1 95.94 124 HIS B CA 1
ATOM 2712 C C . HIS B 1 124 ? 9.656 14.727 -6.418 1 95.94 124 HIS B C 1
ATOM 2714 O O . HIS B 1 124 ? 10.672 15.094 -7.016 1 95.94 124 HIS B O 1
ATOM 2720 N N . ILE B 1 125 ? 9.18 13.484 -6.449 1 93.69 125 ILE B N 1
ATOM 2721 C CA . ILE B 1 125 ? 9.922 12.453 -7.16 1 93.69 125 ILE B CA 1
ATOM 2722 C C . ILE B 1 125 ? 9.938 12.766 -8.656 1 93.69 125 ILE B C 1
ATOM 2724 O O . ILE B 1 125 ? 10.922 12.484 -9.344 1 93.69 125 ILE B O 1
ATOM 2728 N N . ALA B 1 126 ? 8.906 13.359 -9.133 1 90.88 126 ALA B N 1
ATOM 2729 C CA . ALA B 1 126 ? 8.797 13.711 -10.547 1 90.88 126 ALA B CA 1
ATOM 2730 C C . ALA B 1 126 ? 9.836 14.766 -10.93 1 90.88 126 ALA B C 1
ATOM 2732 O O . ALA B 1 126 ? 10.188 14.898 -12.102 1 90.88 126 ALA B O 1
ATOM 2733 N N . ARG B 1 127 ? 10.375 15.398 -9.938 1 88.69 127 ARG B N 1
ATOM 2734 C CA . ARG B 1 127 ? 11.336 16.469 -10.18 1 88.69 127 ARG B CA 1
ATOM 2735 C C . ARG B 1 127 ? 12.766 15.953 -10.086 1 88.69 127 ARG B C 1
ATOM 2737 O O . ARG B 1 127 ? 13.711 16.672 -10.422 1 88.69 127 ARG B O 1
ATOM 2744 N N . SER B 1 128 ? 12.867 14.805 -9.586 1 93 128 SER B N 1
ATOM 2745 C CA . SER B 1 128 ? 14.195 14.211 -9.461 1 93 128 SER B CA 1
ATOM 2746 C C . SER B 1 128 ? 14.625 13.539 -10.758 1 93 128 SER B C 1
ATOM 2748 O O . SER B 1 128 ? 14.055 12.523 -11.156 1 93 128 SER B O 1
ATOM 2750 N N . GLU B 1 129 ? 15.641 13.992 -11.336 1 87.69 129 GLU B N 1
ATOM 2751 C CA . GLU B 1 129 ? 16.172 13.375 -12.539 1 87.69 129 GLU B CA 1
ATOM 2752 C C . GLU B 1 129 ? 16.781 12.008 -12.242 1 87.69 129 GLU B C 1
ATOM 2754 O O . GLU B 1 129 ? 16.719 11.094 -13.062 1 87.69 129 GLU B O 1
ATOM 2759 N N . ALA B 1 130 ? 17.312 11.93 -11.047 1 88.38 130 ALA B N 1
ATOM 2760 C CA . ALA B 1 130 ? 17.938 10.68 -10.641 1 88.38 130 ALA B CA 1
ATOM 2761 C C . ALA B 1 130 ? 16.906 9.562 -10.523 1 88.38 130 ALA B C 1
ATOM 2763 O O . ALA B 1 130 ? 17.203 8.398 -10.797 1 88.38 130 ALA B O 1
ATOM 2764 N N . LEU B 1 131 ? 15.688 9.891 -10.25 1 88.94 131 LEU B N 1
ATOM 2765 C CA . LEU B 1 131 ? 14.656 8.891 -10.016 1 88.94 131 LEU B CA 1
ATOM 2766 C C . LEU B 1 131 ? 13.789 8.695 -11.25 1 88.94 131 LEU B C 1
ATOM 2768 O O . LEU B 1 131 ? 13.391 7.574 -11.57 1 88.94 131 LEU B O 1
ATOM 2772 N N . SER B 1 132 ? 13.336 9.734 -12.094 1 77.69 132 SER B N 1
ATOM 2773 C CA . SER B 1 132 ? 12.391 9.672 -13.211 1 77.69 132 SER B CA 1
ATOM 2774 C C . SER B 1 132 ? 13.016 9 -14.43 1 77.69 132 SER B C 1
ATOM 2776 O O . SER B 1 132 ? 12.312 8.375 -15.227 1 77.69 132 SER B O 1
ATOM 2778 N N . GLY B 1 133 ? 14.109 8.609 -14.484 1 66.06 133 GLY B N 1
ATOM 2779 C CA . GLY B 1 133 ? 14.789 8.023 -15.633 1 66.06 133 GLY B CA 1
ATOM 2780 C C . GLY B 1 133 ? 15.766 6.926 -15.258 1 66.06 133 GLY B C 1
ATOM 2781 O O . GLY B 1 133 ? 16.578 6.508 -16.078 1 66.06 133 GLY B O 1
ATOM 2782 N N . MET B 1 134 ? 15.664 6.629 -14.195 1 65 134 MET B N 1
ATOM 2783 C CA . MET B 1 134 ? 16.672 5.699 -13.68 1 65 134 MET B CA 1
ATOM 2784 C C . MET B 1 134 ? 16.406 4.281 -14.188 1 65 134 MET B C 1
ATOM 2786 O O . MET B 1 134 ? 15.25 3.879 -14.344 1 65 134 MET B O 1
ATOM 2790 N N . ALA B 1 135 ? 17.5 3.809 -14.625 1 72.19 135 ALA B N 1
ATOM 2791 C CA . ALA B 1 135 ? 17.484 2.363 -14.836 1 72.19 135 ALA B CA 1
ATOM 2792 C C . ALA B 1 135 ? 16.875 1.641 -13.641 1 72.19 135 ALA B C 1
ATOM 2794 O O . ALA B 1 135 ? 17.031 2.08 -12.5 1 72.19 135 ALA B O 1
ATOM 2795 N N . ASN B 1 136 ? 16.062 0.685 -13.977 1 87.94 136 ASN B N 1
ATOM 2796 C CA . ASN B 1 136 ? 15.484 -0.145 -12.93 1 87.94 136 ASN B CA 1
ATOM 2797 C C . ASN B 1 136 ? 16.094 -1.541 -12.914 1 87.94 136 ASN B C 1
ATOM 2799 O O . ASN B 1 136 ? 15.633 -2.439 -13.617 1 87.94 136 ASN B O 1
ATOM 2803 N N . PRO B 1 137 ? 17.156 -1.663 -12.156 1 91.75 137 PRO B N 1
ATOM 2804 C CA . PRO B 1 137 ? 17.891 -2.934 -12.141 1 91.75 137 PRO B CA 1
ATOM 2805 C C . PRO B 1 137 ? 16.984 -4.133 -11.867 1 91.75 137 PRO B C 1
ATOM 2807 O O . PRO B 1 137 ? 17.219 -5.223 -12.391 1 91.75 137 PRO B O 1
ATOM 2810 N N . ALA B 1 138 ? 15.961 -3.941 -11.055 1 92.06 138 ALA B N 1
ATOM 2811 C CA . ALA B 1 138 ? 15.047 -5.047 -10.781 1 92.06 138 ALA B CA 1
ATOM 2812 C C . ALA B 1 138 ? 14.367 -5.527 -12.055 1 92.06 138 ALA B C 1
ATOM 2814 O O . ALA B 1 138 ? 14.141 -6.727 -12.234 1 92.06 138 ALA B O 1
ATOM 2815 N N . LEU B 1 139 ? 14.055 -4.574 -12.938 1 95.44 139 LEU B N 1
ATOM 2816 C CA . LEU B 1 139 ? 13.398 -4.941 -14.188 1 95.44 139 LEU B CA 1
ATOM 2817 C C . LEU B 1 139 ? 14.367 -5.676 -15.117 1 95.44 139 LEU B C 1
ATOM 2819 O O . LEU B 1 139 ? 13.969 -6.605 -15.82 1 95.44 139 LEU B O 1
ATOM 2823 N N . ASP B 1 140 ? 15.602 -5.25 -15.086 1 95.12 140 ASP B N 1
ATOM 2824 C CA . ASP B 1 140 ? 16.625 -5.938 -15.875 1 95.12 140 ASP B CA 1
ATOM 2825 C C . ASP B 1 140 ? 16.797 -7.379 -15.406 1 95.12 140 ASP B C 1
ATOM 2827 O O . ASP B 1 140 ? 16.812 -8.305 -16.219 1 95.12 140 ASP B O 1
ATOM 2831 N N . VAL B 1 141 ? 16.875 -7.523 -14.117 1 97.06 141 VAL B N 1
ATOM 2832 C CA . VAL B 1 141 ? 17.047 -8.852 -13.531 1 97.06 141 VAL B CA 1
ATOM 2833 C C . VAL B 1 141 ? 15.828 -9.719 -13.852 1 97.06 141 VAL B C 1
ATOM 2835 O O . VAL B 1 141 ? 15.977 -10.844 -14.328 1 97.06 141 VAL B O 1
ATOM 2838 N N . LEU B 1 142 ? 14.641 -9.148 -13.688 1 98 142 LEU B N 1
ATOM 2839 C CA . LEU B 1 142 ? 13.406 -9.883 -13.93 1 98 142 LEU B CA 1
ATOM 2840 C C . LEU B 1 142 ? 13.281 -10.273 -15.398 1 98 142 LEU B C 1
ATOM 2842 O O . LEU B 1 142 ? 12.859 -11.391 -15.711 1 98 142 LEU B O 1
ATOM 2846 N N . THR B 1 143 ? 13.672 -9.352 -16.25 1 97.75 143 THR B N 1
ATOM 2847 C CA . THR B 1 143 ? 13.594 -9.633 -17.672 1 97.75 143 THR B CA 1
ATOM 2848 C C . THR B 1 143 ? 14.492 -10.805 -18.047 1 97.75 143 THR B C 1
ATOM 2850 O O . THR B 1 143 ? 14.062 -11.727 -18.75 1 97.75 143 THR B O 1
ATOM 2853 N N . ARG B 1 144 ? 15.672 -10.805 -17.516 1 97.81 144 ARG B N 1
ATOM 2854 C CA . ARG B 1 144 ? 16.594 -11.898 -17.797 1 97.81 144 ARG B CA 1
ATOM 2855 C C . ARG B 1 144 ? 16.078 -13.219 -17.25 1 97.81 144 ARG B C 1
ATOM 2857 O O . ARG B 1 144 ? 16.156 -14.25 -17.906 1 97.81 144 ARG B O 1
ATOM 2864 N N . ILE B 1 145 ? 15.562 -13.211 -16.047 1 98.62 145 ILE B N 1
ATOM 2865 C CA . ILE B 1 145 ? 15.031 -14.422 -15.422 1 98.62 145 ILE B CA 1
ATOM 2866 C C . ILE B 1 145 ? 13.875 -14.969 -16.25 1 98.62 145 ILE B C 1
ATOM 2868 O O . ILE B 1 145 ? 13.82 -16.172 -16.531 1 98.62 145 ILE B O 1
ATOM 2872 N N . LEU B 1 146 ? 12.922 -14.055 -16.625 1 98.69 146 LEU B N 1
ATOM 2873 C CA . LEU B 1 146 ? 11.742 -14.469 -17.375 1 98.69 146 LEU B CA 1
ATOM 2874 C C . LEU B 1 146 ? 12.141 -15.039 -18.734 1 98.69 146 LEU B C 1
ATOM 2876 O O . LEU B 1 146 ? 11.586 -16.047 -19.172 1 98.69 146 LEU B O 1
ATOM 2880 N N . ASP B 1 147 ? 13.086 -14.375 -19.375 1 98.31 147 ASP B N 1
ATOM 2881 C CA . ASP B 1 147 ? 13.562 -14.859 -20.672 1 98.31 147 ASP B CA 1
ATOM 2882 C C . ASP B 1 147 ? 14.133 -16.266 -20.547 1 98.31 147 ASP B C 1
ATOM 2884 O O . ASP B 1 147 ? 13.812 -17.156 -21.344 1 98.31 147 ASP B O 1
ATOM 2888 N N . ARG B 1 148 ? 14.93 -16.531 -19.578 1 98.25 148 ARG B N 1
ATOM 2889 C CA . ARG B 1 148 ? 15.516 -17.844 -19.344 1 98.25 148 ARG B CA 1
ATOM 2890 C C . ARG B 1 148 ? 14.438 -18.891 -19.031 1 98.25 148 ARG B C 1
ATOM 2892 O O . ARG B 1 148 ? 14.5 -20.016 -19.516 1 98.25 148 ARG B O 1
ATOM 2899 N N . GLY B 1 149 ? 13.5 -18.484 -18.156 1 98.56 149 GLY B N 1
ATOM 2900 C CA . GLY B 1 149 ? 12.398 -19.391 -17.844 1 98.56 149 GLY B CA 1
ATOM 2901 C C . GLY B 1 149 ? 11.586 -19.766 -19.062 1 98.56 149 GLY B C 1
ATOM 2902 O O . GLY B 1 149 ? 11.18 -20.922 -19.203 1 98.56 149 GLY B O 1
ATOM 2903 N N . ARG B 1 150 ? 11.336 -18.797 -19.938 1 98.31 150 ARG B N 1
ATOM 2904 C CA . ARG B 1 150 ? 10.594 -19.047 -21.172 1 98.31 150 ARG B CA 1
ATOM 2905 C C . ARG B 1 150 ? 11.391 -19.953 -22.109 1 98.31 150 ARG B C 1
ATOM 2907 O O . ARG B 1 150 ? 10.844 -20.891 -22.688 1 98.31 150 ARG B O 1
ATOM 2914 N N . GLU B 1 151 ? 12.641 -19.625 -22.219 1 98 151 GLU B N 1
ATOM 2915 C CA . GLU B 1 151 ? 13.516 -20.453 -23.062 1 98 151 GLU B CA 1
ATOM 2916 C C . GLU B 1 151 ? 13.547 -21.891 -22.594 1 98 151 GLU B C 1
ATOM 2918 O O . GLU B 1 151 ? 13.594 -22.828 -23.406 1 98 151 GLU B O 1
ATOM 2923 N N . ALA B 1 152 ? 13.484 -22.109 -21.328 1 97.75 152 ALA B N 1
ATOM 2924 C CA . ALA B 1 152 ? 13.547 -23.438 -20.734 1 97.75 152 ALA B CA 1
ATOM 2925 C C . ALA B 1 152 ? 12.172 -24.109 -20.75 1 97.75 152 ALA B C 1
ATOM 2927 O O . ALA B 1 152 ? 12.023 -25.25 -20.312 1 97.75 152 ALA B O 1
ATOM 2928 N N . GLY B 1 153 ? 11.148 -23.406 -21.141 1 97.81 153 GLY B N 1
ATOM 2929 C CA . GLY B 1 153 ? 9.797 -23.922 -21.188 1 97.81 153 GLY B CA 1
ATOM 2930 C C . GLY B 1 153 ? 9.148 -24.062 -19.828 1 97.81 153 GLY B C 1
ATOM 2931 O O . GLY B 1 153 ? 8.203 -24.828 -19.641 1 97.81 153 GLY B O 1
ATOM 2932 N N . ARG B 1 154 ? 9.648 -23.25 -18.859 1 97.75 154 ARG B N 1
ATOM 2933 C CA . ARG B 1 154 ? 9.188 -23.359 -17.484 1 97.75 154 ARG B CA 1
ATOM 2934 C C . ARG B 1 154 ? 8.188 -22.266 -17.141 1 97.75 154 ARG B C 1
ATOM 2936 O O . ARG B 1 154 ? 7.359 -22.438 -16.234 1 97.75 154 ARG B O 1
ATOM 2943 N N . PHE B 1 155 ? 8.336 -21.125 -17.781 1 98.69 155 PHE B N 1
ATOM 2944 C CA . PHE B 1 155 ? 7.477 -19.984 -17.484 1 98.69 155 PHE B CA 1
ATOM 2945 C C . PHE B 1 155 ? 6.523 -19.719 -18.641 1 98.69 155 PHE B C 1
ATOM 2947 O O . PHE B 1 155 ? 6.887 -19.891 -19.812 1 98.69 155 PHE B O 1
ATOM 2954 N N . ARG B 1 156 ? 5.32 -19.312 -18.312 1 97.75 156 ARG B N 1
ATOM 2955 C CA . ARG B 1 156 ? 4.41 -18.797 -19.328 1 97.75 156 ARG B CA 1
ATOM 2956 C C . ARG B 1 156 ? 5.031 -17.609 -20.062 1 97.75 156 ARG B C 1
ATOM 2958 O O . ARG B 1 156 ? 5.891 -16.922 -19.531 1 97.75 156 ARG B O 1
ATOM 2965 N N . ASP B 1 157 ? 4.512 -17.25 -21.266 1 96.5 157 ASP B N 1
ATOM 2966 C CA . ASP B 1 157 ? 5.184 -16.281 -22.125 1 96.5 157 ASP B CA 1
ATOM 2967 C C . ASP B 1 157 ? 4.371 -14.992 -22.234 1 96.5 157 ASP B C 1
ATOM 2969 O O . ASP B 1 157 ? 4.727 -14.086 -22.984 1 96.5 157 ASP B O 1
ATOM 2973 N N . ASP B 1 158 ? 3.328 -14.812 -21.5 1 96.56 158 ASP B N 1
ATOM 2974 C CA . ASP B 1 158 ? 2.459 -13.648 -21.594 1 96.56 158 ASP B CA 1
ATOM 2975 C C . ASP B 1 158 ? 2.6 -12.75 -20.359 1 96.56 158 ASP B C 1
ATOM 2977 O O . ASP B 1 158 ? 1.659 -12.039 -20 1 96.56 158 ASP B O 1
ATOM 2981 N N . VAL B 1 159 ? 3.771 -12.906 -19.734 1 96.56 159 VAL B N 1
ATOM 2982 C CA . VAL B 1 159 ? 3.949 -12.148 -18.516 1 96.56 159 VAL B CA 1
ATOM 2983 C C . VAL B 1 159 ? 4.969 -11.031 -18.734 1 96.56 159 VAL B C 1
ATOM 2985 O O . VAL B 1 159 ? 6.031 -11.266 -19.312 1 96.56 159 VAL B O 1
ATOM 2988 N N . ASP B 1 160 ? 4.59 -9.922 -18.281 1 95.69 160 ASP B N 1
ATOM 2989 C CA . ASP B 1 160 ? 5.383 -8.695 -18.312 1 95.69 160 ASP B CA 1
ATOM 2990 C C . ASP B 1 160 ? 6.238 -8.57 -17.047 1 95.69 160 ASP B C 1
ATOM 2992 O O . ASP B 1 160 ? 5.762 -8.828 -15.938 1 95.69 160 ASP B O 1
ATOM 2996 N N . ALA B 1 161 ? 7.582 -8.234 -17.25 1 97.69 161 ALA B N 1
ATOM 2997 C CA . ALA B 1 161 ? 8.484 -8.125 -16.109 1 97.69 161 ALA B CA 1
ATOM 2998 C C . ALA B 1 161 ? 7.984 -7.098 -15.094 1 97.69 161 ALA B C 1
ATOM 3000 O O . ALA B 1 161 ? 8.086 -7.305 -13.883 1 97.69 161 ALA B O 1
ATOM 3001 N N . LEU B 1 162 ? 7.473 -5.949 -15.562 1 97.56 162 LEU B N 1
ATOM 3002 C CA . LEU B 1 162 ? 7.004 -4.898 -14.672 1 97.56 162 LEU B CA 1
ATOM 3003 C C . LEU B 1 162 ? 5.773 -5.355 -13.891 1 97.56 162 LEU B C 1
ATOM 3005 O O . LEU B 1 162 ? 5.574 -4.953 -12.742 1 97.56 162 LEU B O 1
ATOM 3009 N N . ASP B 1 163 ? 4.945 -6.281 -14.43 1 98.31 163 ASP B N 1
ATOM 3010 C CA . ASP B 1 163 ? 3.822 -6.867 -13.703 1 98.31 163 ASP B CA 1
ATOM 3011 C C . ASP B 1 163 ? 4.312 -7.691 -12.516 1 98.31 163 ASP B C 1
ATOM 3013 O O . ASP B 1 163 ? 3.756 -7.602 -11.414 1 98.31 163 ASP B O 1
ATOM 3017 N N . ILE B 1 164 ? 5.348 -8.43 -12.797 1 98.69 164 ILE B N 1
ATOM 3018 C CA . ILE B 1 164 ? 5.887 -9.273 -11.734 1 98.69 164 ILE B CA 1
ATOM 3019 C C . ILE B 1 164 ? 6.512 -8.406 -10.648 1 98.69 164 ILE B C 1
ATOM 3021 O O . ILE B 1 164 ? 6.34 -8.664 -9.461 1 98.69 164 ILE B O 1
ATOM 3025 N N . HIS B 1 165 ? 7.227 -7.375 -11.07 1 98.06 165 HIS B N 1
ATOM 3026 C CA . HIS B 1 165 ? 7.781 -6.43 -10.102 1 98.06 165 HIS B CA 1
ATOM 3027 C C . HIS B 1 165 ? 6.68 -5.789 -9.266 1 98.06 165 HIS B C 1
ATOM 3029 O O . HIS B 1 165 ? 6.832 -5.613 -8.055 1 98.06 165 HIS B O 1
ATOM 3035 N N . MET B 1 166 ? 5.578 -5.461 -9.883 1 98.19 166 MET B N 1
ATOM 3036 C CA . MET B 1 166 ? 4.43 -4.855 -9.211 1 98.19 166 MET B CA 1
ATOM 3037 C C . MET B 1 166 ? 3.865 -5.797 -8.148 1 98.19 166 MET B C 1
ATOM 3039 O O . MET B 1 166 ? 3.584 -5.375 -7.027 1 98.19 166 MET B O 1
ATOM 3043 N N . VAL B 1 167 ? 3.734 -7.086 -8.484 1 98.81 167 VAL B N 1
ATOM 3044 C CA . VAL B 1 167 ? 3.195 -8.07 -7.555 1 98.81 167 VAL B CA 1
ATOM 3045 C C . VAL B 1 167 ? 4.109 -8.188 -6.336 1 98.81 167 VAL B C 1
ATOM 3047 O O . VAL B 1 167 ? 3.646 -8.102 -5.195 1 98.81 167 VAL B O 1
ATOM 3050 N N . ILE B 1 168 ? 5.398 -8.297 -6.57 1 98.88 168 ILE B N 1
ATOM 3051 C CA . ILE B 1 168 ? 6.367 -8.422 -5.488 1 98.88 168 ILE B CA 1
ATOM 3052 C C . ILE B 1 168 ? 6.34 -7.168 -4.621 1 98.88 168 ILE B C 1
ATOM 3054 O O . ILE B 1 168 ? 6.234 -7.254 -3.395 1 98.88 168 ILE B O 1
ATOM 3058 N N . SER B 1 169 ? 6.367 -5.996 -5.234 1 98.44 169 SER B N 1
ATOM 3059 C CA . SER B 1 169 ? 6.387 -4.719 -4.523 1 98.44 169 SER B CA 1
ATOM 3060 C C . SER B 1 169 ? 5.105 -4.508 -3.727 1 98.44 169 SER B C 1
ATOM 3062 O O . SER B 1 169 ? 5.145 -4.016 -2.598 1 98.44 169 SER B O 1
ATOM 3064 N N . SER B 1 170 ? 3.969 -4.898 -4.34 1 98.88 170 SER B N 1
ATOM 3065 C CA . SER B 1 170 ? 2.688 -4.672 -3.682 1 98.88 170 SER B CA 1
ATOM 3066 C C . SER B 1 170 ? 2.623 -5.387 -2.336 1 98.88 170 SER B C 1
ATOM 3068 O O . SER B 1 170 ? 2.252 -4.789 -1.325 1 98.88 170 SER B O 1
ATOM 3070 N N . PHE B 1 171 ? 3.045 -6.645 -2.336 1 98.88 171 PHE B N 1
ATOM 3071 C CA . PHE B 1 171 ? 2.992 -7.414 -1.099 1 98.88 171 PHE B CA 1
ATOM 3072 C C . PHE B 1 171 ? 3.963 -6.852 -0.068 1 98.88 171 PHE B C 1
ATOM 3074 O O . PHE B 1 171 ? 3.609 -6.684 1.101 1 98.88 171 PHE B O 1
ATOM 3081 N N . CYS B 1 172 ? 5.156 -6.535 -0.488 1 98.88 172 CYS B N 1
ATOM 3082 C CA . CYS B 1 172 ? 6.203 -6.094 0.425 1 98.88 172 CYS B CA 1
ATOM 3083 C C . CYS B 1 172 ? 5.883 -4.723 1.008 1 98.88 172 CYS B C 1
ATOM 3085 O O . CYS B 1 172 ? 6.09 -4.488 2.199 1 98.88 172 CYS B O 1
ATOM 3087 N N . VAL B 1 173 ? 5.395 -3.826 0.181 1 98.88 173 VAL B N 1
ATOM 3088 C CA . VAL B 1 173 ? 5.031 -2.49 0.645 1 98.88 173 VAL B CA 1
ATOM 3089 C C . VAL B 1 173 ? 3.826 -2.578 1.578 1 98.88 173 VAL B C 1
ATOM 3091 O O . VAL B 1 173 ? 3.832 -1.996 2.666 1 98.88 173 VAL B O 1
ATOM 3094 N N . PHE B 1 174 ? 2.809 -3.344 1.175 1 98.88 174 PHE B N 1
ATOM 3095 C CA . PHE B 1 174 ? 1.581 -3.475 1.951 1 98.88 174 PHE B CA 1
ATOM 3096 C C . PHE B 1 174 ? 1.88 -3.998 3.352 1 98.88 174 PHE B C 1
ATOM 3098 O O . PHE B 1 174 ? 1.31 -3.52 4.332 1 98.88 174 PHE B O 1
ATOM 3105 N N . ARG B 1 175 ? 2.779 -4.98 3.457 1 98.69 175 ARG B N 1
ATOM 3106 C CA . ARG B 1 175 ? 3.137 -5.629 4.715 1 98.69 175 ARG B CA 1
ATOM 3107 C C . ARG B 1 175 ? 3.602 -4.609 5.746 1 98.69 175 ARG B C 1
ATOM 3109 O O . ARG B 1 175 ? 3.307 -4.738 6.934 1 98.69 175 ARG B O 1
ATOM 3116 N N . LEU B 1 176 ? 4.195 -3.57 5.301 1 98.62 176 LEU B N 1
ATOM 3117 C CA . LEU B 1 176 ? 4.703 -2.549 6.211 1 98.62 176 LEU B CA 1
ATOM 3118 C C . LEU B 1 176 ? 3.766 -1.347 6.258 1 98.62 176 LEU B C 1
ATOM 3120 O O . LEU B 1 176 ? 3.354 -0.917 7.336 1 98.62 176 LEU B O 1
ATOM 3124 N N . ALA B 1 177 ? 3.357 -0.854 5.117 1 98.62 177 ALA B N 1
ATOM 3125 C CA . ALA B 1 177 ? 2.619 0.401 5.004 1 98.62 177 ALA B CA 1
ATOM 3126 C C . ALA B 1 177 ? 1.218 0.27 5.59 1 98.62 177 ALA B C 1
ATOM 3128 O O . ALA B 1 177 ? 0.63 1.259 6.035 1 98.62 177 ALA B O 1
ATOM 3129 N N . ASN B 1 178 ? 0.643 -0.917 5.609 1 98.44 178 ASN B N 1
ATOM 3130 C CA . ASN B 1 178 ? -0.739 -1.101 6.043 1 98.44 178 ASN B CA 1
ATOM 3131 C C . ASN B 1 178 ? -0.818 -1.914 7.332 1 98.44 178 ASN B C 1
ATOM 3133 O O . ASN B 1 178 ? -1.891 -2.393 7.703 1 98.44 178 ASN B O 1
ATOM 3137 N N . ARG B 1 179 ? 0.268 -2.1 8.023 1 98.06 179 ARG B N 1
ATOM 3138 C CA . ARG B 1 179 ? 0.341 -3.043 9.141 1 98.06 179 ARG B CA 1
ATOM 3139 C C . ARG B 1 179 ? -0.561 -2.604 10.289 1 98.06 179 ARG B C 1
ATOM 3141 O O . ARG B 1 179 ? -1.165 -3.439 10.961 1 98.06 179 ARG B O 1
ATOM 3148 N N . HIS B 1 180 ? -0.749 -1.279 10.523 1 97.06 180 HIS B N 1
ATOM 3149 C CA . HIS B 1 180 ? -1.484 -0.816 11.695 1 97.06 180 HIS B CA 1
ATOM 3150 C C . HIS B 1 180 ? -2.984 -1.02 11.516 1 97.06 180 HIS B C 1
ATOM 3152 O O . HIS B 1 180 ? -3.652 -1.553 12.406 1 97.06 180 HIS B O 1
ATOM 3158 N N . THR B 1 181 ? -3.502 -0.621 10.359 1 96.19 181 THR B N 1
ATOM 3159 C CA . THR B 1 181 ? -4.93 -0.818 10.125 1 96.19 181 THR B CA 1
ATOM 3160 C C . THR B 1 181 ? -5.254 -2.303 9.984 1 96.19 181 THR B C 1
ATOM 3162 O O . THR B 1 181 ? -6.277 -2.77 10.484 1 96.19 181 THR B O 1
ATOM 3165 N N . PHE B 1 182 ? -4.375 -3.059 9.312 1 96.31 182 PHE B N 1
ATOM 3166 C CA . PHE B 1 182 ? -4.598 -4.492 9.148 1 96.31 182 PHE B CA 1
ATOM 3167 C C . PHE B 1 182 ? -4.633 -5.191 10.5 1 96.31 182 PHE B C 1
ATOM 3169 O O . PHE B 1 182 ? -5.492 -6.039 10.742 1 96.31 182 PHE B O 1
ATOM 3176 N N . SER B 1 183 ? -3.748 -4.809 11.383 1 95.62 183 SER B N 1
ATOM 3177 C CA . SER B 1 183 ? -3.721 -5.379 12.727 1 95.62 183 SER B CA 1
ATOM 3178 C C . SER B 1 183 ? -4.965 -4.996 13.516 1 95.62 183 SER B C 1
ATOM 3180 O O . SER B 1 183 ? -5.566 -5.836 14.188 1 95.62 183 SER B O 1
ATOM 3182 N N . ALA B 1 184 ? -5.371 -3.775 13.453 1 94.31 184 ALA B N 1
ATOM 3183 C CA . ALA B 1 184 ? -6.527 -3.289 14.203 1 94.31 184 ALA B CA 1
ATOM 3184 C C . ALA B 1 184 ? -7.805 -3.99 13.75 1 94.31 184 ALA B C 1
ATOM 3186 O O . ALA B 1 184 ? -8.672 -4.297 14.57 1 94.31 184 ALA B O 1
ATOM 3187 N N . ILE B 1 185 ? -7.887 -4.277 12.445 1 93.44 185 ILE B N 1
ATOM 3188 C CA . ILE B 1 185 ? -9.133 -4.773 11.875 1 93.44 185 ILE B CA 1
ATOM 3189 C C . ILE B 1 185 ? -9.156 -6.301 11.938 1 93.44 185 ILE B C 1
ATOM 3191 O O . ILE B 1 185 ? -10.188 -6.898 12.258 1 93.44 185 ILE B O 1
ATOM 3195 N N . PHE B 1 186 ? -7.98 -6.945 11.734 1 93.25 186 PHE B N 1
ATOM 3196 C CA . PHE B 1 186 ? -7.977 -8.391 11.547 1 93.25 186 PHE B CA 1
ATOM 3197 C C . PHE B 1 186 ? -7.25 -9.086 12.688 1 93.25 186 PHE B C 1
ATOM 3199 O O . PHE B 1 186 ? -7.25 -10.312 12.773 1 93.25 186 PHE B O 1
ATOM 3206 N N . GLY B 1 187 ? -6.586 -8.305 13.492 1 93.19 187 GLY B N 1
ATOM 3207 C CA . GLY B 1 187 ? -5.918 -8.867 14.656 1 93.19 187 GLY B CA 1
ATOM 3208 C C . GLY B 1 187 ? -4.621 -9.578 14.312 1 93.19 187 GLY B C 1
ATOM 3209 O O . GLY B 1 187 ? -4.18 -10.469 15.047 1 93.19 187 GLY B O 1
ATOM 3210 N N . ARG B 1 188 ? -4.047 -9.219 13.172 1 94.94 188 ARG B N 1
ATOM 3211 C CA . ARG B 1 188 ? -2.793 -9.844 12.766 1 94.94 188 ARG B CA 1
ATOM 3212 C C . ARG B 1 188 ? -1.711 -8.805 12.523 1 94.94 188 ARG B C 1
ATOM 3214 O O . ARG B 1 188 ? -1.869 -7.926 11.664 1 94.94 188 ARG B O 1
ATOM 3221 N N . ASP B 1 189 ? -0.652 -8.945 13.266 1 97 189 ASP B N 1
ATOM 3222 C CA . ASP B 1 189 ? 0.544 -8.148 13.016 1 97 189 ASP B CA 1
ATOM 3223 C C . ASP B 1 189 ? 1.348 -8.719 11.844 1 97 189 ASP B C 1
ATOM 3225 O O . ASP B 1 189 ? 1.928 -9.797 11.953 1 97 189 ASP B O 1
ATOM 3229 N N . MET B 1 190 ? 1.469 -8.047 10.805 1 97.44 190 MET B N 1
ATOM 3230 C CA . MET B 1 190 ? 2.102 -8.539 9.578 1 97.44 190 MET B CA 1
ATOM 3231 C C . MET B 1 190 ? 3.613 -8.633 9.758 1 97.44 190 MET B C 1
ATOM 3233 O O . MET B 1 190 ? 4.293 -9.273 8.945 1 97.44 190 MET B O 1
ATOM 3237 N N . LEU B 1 191 ? 4.137 -8.07 10.836 1 98.12 191 LEU B N 1
ATOM 3238 C CA . LEU B 1 191 ? 5.57 -8.156 11.109 1 98.12 191 LEU B CA 1
ATOM 3239 C C . LEU B 1 191 ? 5.844 -9.078 12.289 1 98.12 191 LEU B C 1
ATOM 3241 O O . LEU B 1 191 ? 6.922 -9.031 12.883 1 98.12 191 LEU B O 1
ATOM 3245 N N . ASP B 1 192 ? 4.809 -9.836 12.703 1 98.25 192 ASP B N 1
ATOM 3246 C CA . ASP B 1 192 ? 5.039 -10.875 13.695 1 98.25 192 ASP B CA 1
ATOM 3247 C C . ASP B 1 192 ? 6.184 -11.797 13.281 1 98.25 192 ASP B C 1
ATOM 3249 O O . ASP B 1 192 ? 6.113 -12.445 12.234 1 98.25 192 ASP B O 1
ATOM 3253 N N . PRO B 1 193 ? 7.254 -11.852 14.109 1 98.19 193 PRO B N 1
ATOM 3254 C CA . PRO B 1 193 ? 8.398 -12.688 13.734 1 98.19 193 PRO B CA 1
ATOM 3255 C C . PRO B 1 193 ? 8.008 -14.148 13.5 1 98.19 193 PRO B C 1
ATOM 3257 O O . PRO B 1 193 ? 8.633 -14.836 12.688 1 98.19 193 PRO B O 1
ATOM 3260 N N . LYS B 1 194 ? 6.953 -14.617 14.102 1 98.12 194 LYS B N 1
ATOM 3261 C CA . LYS B 1 194 ? 6.527 -16 13.969 1 98.12 194 LYS B CA 1
ATOM 3262 C C . LYS B 1 194 ? 5.977 -16.281 12.57 1 98.12 194 LYS B C 1
ATOM 3264 O O . LYS B 1 194 ? 5.871 -17.438 12.156 1 98.12 194 LYS B O 1
ATOM 3269 N N . ARG B 1 195 ? 5.621 -15.211 11.836 1 98 195 ARG B N 1
ATOM 3270 C CA . ARG B 1 195 ? 5.008 -15.383 10.523 1 98 195 ARG B CA 1
ATOM 3271 C C . ARG B 1 195 ? 5.953 -14.93 9.414 1 98 195 ARG B C 1
ATOM 3273 O O . ARG B 1 195 ? 5.637 -15.062 8.227 1 98 195 ARG B O 1
ATOM 3280 N N . ARG B 1 196 ? 7.125 -14.414 9.789 1 98.62 196 ARG B N 1
ATOM 3281 C CA . ARG B 1 196 ? 8.047 -13.82 8.828 1 98.62 196 ARG B CA 1
ATOM 3282 C C . ARG B 1 196 ? 8.461 -14.828 7.762 1 98.62 196 ARG B C 1
ATOM 3284 O O . ARG B 1 196 ? 8.367 -14.547 6.566 1 98.62 196 ARG B O 1
ATOM 3291 N N . ALA B 1 197 ? 8.914 -16 8.227 1 98.62 197 ALA B N 1
ATOM 3292 C CA . ALA B 1 197 ? 9.359 -17.031 7.285 1 98.62 197 ALA B CA 1
ATOM 3293 C C . ALA B 1 197 ? 8.227 -17.469 6.363 1 98.62 197 ALA B C 1
ATOM 3295 O O . ALA B 1 197 ? 8.445 -17.719 5.18 1 98.62 197 ALA B O 1
ATOM 3296 N N . HIS B 1 198 ? 7.066 -17.531 6.887 1 98.5 198 HIS B N 1
ATOM 3297 C CA . HIS B 1 198 ? 5.887 -17.938 6.125 1 98.5 198 HIS B CA 1
ATOM 3298 C C . HIS B 1 198 ? 5.59 -16.938 5.012 1 98.5 198 HIS B C 1
ATOM 3300 O O . HIS B 1 198 ? 5.426 -17.328 3.854 1 98.5 198 HIS B O 1
ATOM 3306 N N . TYR B 1 199 ? 5.562 -15.648 5.293 1 98.75 199 TYR B N 1
ATOM 3307 C CA . TYR B 1 199 ? 5.258 -14.625 4.297 1 98.75 199 TYR B CA 1
ATOM 3308 C C . TYR B 1 199 ? 6.348 -14.547 3.236 1 98.75 199 TYR B C 1
ATOM 3310 O O . TYR B 1 199 ? 6.059 -14.367 2.051 1 98.75 199 TYR B O 1
ATOM 3318 N N . ARG B 1 200 ? 7.57 -14.656 3.721 1 98.81 200 ARG B N 1
ATOM 3319 C CA . ARG B 1 200 ? 8.719 -14.633 2.822 1 98.81 200 ARG B CA 1
ATOM 3320 C C . ARG B 1 200 ? 8.648 -15.773 1.809 1 98.81 200 ARG B C 1
ATOM 3322 O O . ARG B 1 200 ? 8.875 -15.562 0.615 1 98.81 200 ARG B O 1
ATOM 3329 N N . LEU B 1 201 ? 8.289 -16.938 2.23 1 98.56 201 LEU B N 1
ATOM 3330 C CA . LEU B 1 201 ? 8.125 -18.094 1.37 1 98.56 201 LEU B CA 1
ATOM 3331 C C . LEU B 1 201 ? 6.891 -17.953 0.488 1 98.56 201 LEU B C 1
ATOM 3333 O O . LEU B 1 201 ? 6.941 -18.234 -0.711 1 98.56 201 LEU B O 1
ATOM 3337 N N . MET B 1 202 ? 5.789 -17.516 1.025 1 98.62 202 MET B N 1
ATOM 3338 C CA . MET B 1 202 ? 4.512 -17.391 0.329 1 98.62 202 MET B CA 1
ATOM 3339 C C . MET B 1 202 ? 4.633 -16.438 -0.86 1 98.62 202 MET B C 1
ATOM 3341 O O . MET B 1 202 ? 4.078 -16.703 -1.928 1 98.62 202 MET B O 1
ATOM 3345 N N . LEU B 1 203 ? 5.383 -15.328 -0.674 1 98.88 203 LEU B N 1
ATOM 3346 C CA . LEU B 1 203 ? 5.562 -14.367 -1.756 1 98.88 203 LEU B CA 1
ATOM 3347 C C . LEU B 1 203 ? 6.223 -15.023 -2.965 1 98.88 203 LEU B C 1
ATOM 3349 O O . LEU B 1 203 ? 5.742 -14.875 -4.094 1 98.88 203 LEU B O 1
ATOM 3353 N N . GLY B 1 204 ? 7.336 -15.758 -2.717 1 98.75 204 GLY B N 1
ATOM 3354 C CA . GLY B 1 204 ? 7.98 -16.469 -3.807 1 98.75 204 GLY B CA 1
ATOM 3355 C C . GLY B 1 204 ? 7.07 -17.484 -4.473 1 98.75 204 GLY B C 1
ATOM 3356 O O . GLY B 1 204 ? 7.02 -17.578 -5.703 1 98.75 204 GLY B O 1
ATOM 3357 N N . ASP B 1 205 ? 6.32 -18.281 -3.652 1 98.56 205 ASP B N 1
ATOM 3358 C CA . ASP B 1 205 ? 5.41 -19.297 -4.176 1 98.56 205 ASP B CA 1
ATOM 3359 C C . ASP B 1 205 ? 4.336 -18.672 -5.062 1 98.56 205 ASP B C 1
ATOM 3361 O O . ASP B 1 205 ? 4.008 -19.203 -6.121 1 98.56 205 ASP B O 1
ATOM 3365 N N . LEU B 1 206 ? 3.789 -17.531 -4.625 1 98.69 206 LEU B N 1
ATOM 3366 C CA . LEU B 1 206 ? 2.766 -16.844 -5.395 1 98.69 206 LEU B CA 1
ATOM 3367 C C . LEU B 1 206 ? 3.264 -16.516 -6.801 1 98.69 206 LEU B C 1
ATOM 3369 O O . LEU B 1 206 ? 2.6 -16.844 -7.789 1 98.69 206 LEU B O 1
ATOM 3373 N N . VAL B 1 207 ? 4.449 -15.93 -6.887 1 98.88 207 VAL B N 1
ATOM 3374 C CA . VAL B 1 207 ? 4.984 -15.469 -8.164 1 98.88 207 VAL B CA 1
ATOM 3375 C C . VAL B 1 207 ? 5.379 -16.672 -9.023 1 98.88 207 VAL B C 1
ATOM 3377 O O . VAL B 1 207 ? 5.066 -16.719 -10.211 1 98.88 207 VAL B O 1
ATOM 3380 N N . ILE B 1 208 ? 6.016 -17.672 -8.422 1 98.81 208 ILE B N 1
ATOM 3381 C CA . ILE B 1 208 ? 6.508 -18.828 -9.156 1 98.81 208 ILE B CA 1
ATOM 3382 C C . ILE B 1 208 ? 5.328 -19.641 -9.688 1 98.81 208 ILE B C 1
ATOM 3384 O O . ILE B 1 208 ? 5.324 -20.062 -10.844 1 98.81 208 ILE B O 1
ATOM 3388 N N . GLU B 1 209 ? 4.316 -19.891 -8.859 1 98.62 209 GLU B N 1
ATOM 3389 C CA . GLU B 1 209 ? 3.158 -20.656 -9.297 1 98.62 209 GLU B CA 1
ATOM 3390 C C . GLU B 1 209 ? 2.41 -19.953 -10.422 1 98.62 209 GLU B C 1
ATOM 3392 O O . GLU B 1 209 ? 1.884 -20.594 -11.336 1 98.62 209 GLU B O 1
ATOM 3397 N N . TYR B 1 210 ? 2.314 -18.609 -10.359 1 98.62 210 TYR B N 1
ATOM 3398 C CA . TYR B 1 210 ? 1.725 -17.828 -11.445 1 98.62 210 TYR B CA 1
ATOM 3399 C C . TYR B 1 210 ? 2.521 -17.984 -12.734 1 98.62 210 TYR B C 1
ATOM 3401 O O . TYR B 1 210 ? 1.943 -18.156 -13.812 1 98.62 210 TYR B O 1
ATOM 3409 N N . LEU B 1 211 ? 3.838 -17.984 -12.594 1 98.75 211 LEU B N 1
ATOM 3410 C CA . LEU B 1 211 ? 4.707 -18.031 -13.766 1 98.75 211 LEU B CA 1
ATOM 3411 C C . LEU B 1 211 ? 4.73 -19.422 -14.383 1 98.75 211 LEU B C 1
ATOM 3413 O O . LEU B 1 211 ? 4.941 -19.562 -15.586 1 98.75 211 LEU B O 1
ATOM 3417 N N . THR B 1 212 ? 4.484 -20.453 -13.594 1 98.31 212 THR B N 1
ATOM 3418 C CA . THR B 1 212 ? 4.645 -21.828 -14.07 1 98.31 212 THR B CA 1
ATOM 3419 C C . THR B 1 212 ? 3.293 -22.438 -14.43 1 98.31 212 THR B C 1
ATOM 3421 O O . THR B 1 212 ? 3.215 -23.609 -14.789 1 98.31 212 THR B O 1
ATOM 3424 N N . ALA B 1 213 ? 2.172 -21.781 -14.344 1 92.38 213 ALA B N 1
ATOM 3425 C CA . ALA B 1 213 ? 0.832 -22.266 -14.656 1 92.38 213 ALA B CA 1
ATOM 3426 C C . ALA B 1 213 ? 0.626 -22.391 -16.172 1 92.38 213 ALA B C 1
ATOM 3428 O O . ALA B 1 213 ? 1.241 -21.656 -16.938 1 92.38 213 ALA B O 1
#

InterPro domains:
  IPR001647 DNA-binding HTH domain, TetR-type [PF00440] (21-66)
  IPR001647 DNA-binding HTH domain, TetR-type [PR00455] (21-34)
  IPR001647 DNA-binding HTH domain, TetR-type [PR00455] (42-65)
  IPR001647 DNA-binding HTH domain, TetR-type [PS50977] (15-75)
  IPR009057 Homedomain-like superfamily [SSF46689] (10-91)
  IPR036271 Tetracyclin repressor-like, C-terminal domain superfamily [SSF48498] (87-212)
  IPR041474 HTH-type transcriptional repressor NicS, C-terminal [PF17938] (89-207)
  IPR050109 HTH-type, TetR-like transcriptional regulator [PTHR30328] (6-212)

pLDDT: mean 94.64, std 8.47, range [35.22, 98.94]

Nearest PDB structures (foldseek):
  3npi-assembly1_B  TM=8.997E-01  e=1.427E-10  Corynebacterium diphtheriae
  3bhq-assembly1_B  TM=6.368E-01  e=1.753E-05  Mesorhizobium japonicum MAFF 303099
  3ppb-assembly1_B  TM=6.737E-01  e=3.516E-04  Shewanella loihica PV-4
  3f1b-assembly1_A-2  TM=6.650E-01  e=4.229E-04  Rhodococcus jostii RHA1
  2g3b-assembly1_B  TM=6.898E-01  e=1.768E-03  Rhodococcus jostii RHA1

Secondary structure (DSSP, 8-state):
---S-HHHHHHHHHHHHHHHHHHHHHHHHHHHHHHH--HHHHHHTTTS-HHHHHHHHSSHHHHHHHHHHHHHHHHHHHHHT---TTS-HHHHHHHHHHHHHHHHHH-HHHHHHHHHHHHTTTTTGGG-TTTTT---HHHHHHHHHHHHHHHTT-S-SS--HHHHHHHHHHHHHHHHHTHHHHHHHHS--TT-HHHHHHHHHHHHHHHHHHHH-/---S-HHHHHHHHHHHHHHHHHHHHHHHHHHHHHHH--HHHHHHTTTS-HHHHHHHHSSHHHHHHHHHHHHHHHHHHHHHT---TTS-HHHHHHHHHHHHHHHHHH-HHHHHHHHHHHHTTTTTGGG-HHHHT---HHHHHHHHHHHHHHHTT-S-SS--HHHHHHHHHHHHHHHHHTHHHHHHHHS--TT-HHHHHHHHHHHHHHHHHHHH-

Foldseek 3Di:
DPDDDPVVVVVVVLVVQLVLLLVLLLVQCLVQNLVGRDLCVSQVPGPHHSVVVCVNQVDSLSSLLVNLLVLVVVLQVVLLPDDPLPDQLLVLLLVLLLSLLVSCVVCLSNLSSVVSCVVVVVVSLCVDPCNVPDDRSQLVSQVSSLVNCVVVVQFDDPDHSVVLVCLSNVLSSCLRVVQPVCCVVPVDRSVPPVCSVVSSVVSSCVSSVNGRD/DPDPDPVVVVVVVLVVQVVLLLVLLLVQCLVQNLVGRDLCVSQVPGPHHSVVVCVNQVDSLSSLLVNLLVLVVVLQVVLLPDDCLVDQLLVLLLVLLLSLLVSCVVCLSNLSSVVSCVVVVVVSQCVDPCRVDDDRSQLVSQVSSLVNCVVVVQFDDPDHSVVLVCLSNVLSSCLRVVQPVCCVVVVDRSVPVVCSVVSSVVSSCVSSVNGRD

Radius of gyration: 24.43 Å; Cα contacts (8 Å, |Δi|>4): 495; chains: 2; bounding box: 112×59×42 Å